Protein AF-0000000083553177 (afdb_homodimer)

Sequence (682 aa):
MTILSQIAWDDTVLPFQLDRSDVRGRIARLDGVLEQVLEQHAYPPVVEALVAEAALLTALIGQAIKLRWKLSLQIRGNGPIRLIATDYFSPSADGEPARIRGYASYDADRLDPEATPFSQIGEGYFAILIDQGEGAPYQGITPLDGGSLSACAETYFAQSEQLPTRFELAYARSVLPGQGEHWRAGGVMLQMMPEMPGVAREGSGEGGLLRHTDILAGEEDENWVRANVLLDTVEDIELIGPSVELTSLLVRLFHEEAPRVYDPQRVEFGCTCSEDRVRDSLAIYSAKDIATMTTDEGLVTADCQFCGAHYRFDPASLGFEATVNPDGTPRDKGEETRPNDMTILSQIAWDDTVLPFQLDRSDVRGRIARLDGVLEQVLEQHAYPPVVEALVAEAALLTALIGQAIKLRWKLSLQIRGNGPIRLIATDYFSPSADGEPARIRGYASYDADRLDPEATPFSQIGEGYFAILIDQGEGAPYQGITPLDGGSLSACAETYFAQSEQLPTRFELAYARSVLPGQGEHWRAGGVMLQMMPEMPGVAREGSGEGGLLRHTDILAGEEDENWVRANVLLDTVEDIELIGPSVELTSLLVRLFHEEAPRVYDPQRVEFGCTCSEDRVRDSLAIYSAKDIATMTTDEGLVTADCQFCGAHYRFDPASLGFEATVNPDGTPRDKGEETRPND

Structure (mmCIF, N/CA/C/O backbone):
data_AF-0000000083553177-model_v1
#
loop_
_entity.id
_entity.type
_entity.pdbx_description
1 polymer 'Hsp33 family molecular chaperone HslO'
#
loop_
_atom_site.group_PDB
_atom_site.id
_atom_site.type_symbol
_atom_site.label_atom_id
_atom_site.label_alt_id
_atom_site.label_comp_id
_atom_site.label_asym_id
_atom_site.label_entity_id
_atom_site.label_seq_id
_atom_site.pdbx_PDB_ins_code
_atom_site.Cartn_x
_atom_site.Cartn_y
_atom_site.Cartn_z
_atom_site.occupancy
_atom_site.B_iso_or_equiv
_atom_site.auth_seq_id
_atom_site.auth_comp_id
_atom_site.auth_asym_id
_atom_site.auth_atom_id
_atom_site.pdbx_PDB_model_num
ATOM 1 N N . MET A 1 1 ? -21.625 32.812 22.281 1 31.34 1 MET A N 1
ATOM 2 C CA . MET A 1 1 ? -20.969 31.516 22.219 1 31.34 1 MET A CA 1
ATOM 3 C C . MET A 1 1 ? -19.656 31.516 23 1 31.34 1 MET A C 1
ATOM 5 O O . MET A 1 1 ? -18.766 32.344 22.75 1 31.34 1 MET A O 1
ATOM 9 N N . THR A 1 2 ? -19.594 31.078 24.219 1 35.41 2 THR A N 1
ATOM 10 C CA . THR A 1 2 ? -18.578 31.312 25.234 1 35.41 2 THR A CA 1
ATOM 11 C C . THR A 1 2 ? -17.219 30.781 24.766 1 35.41 2 THR A C 1
ATOM 13 O O . THR A 1 2 ? -17.141 29.812 24 1 35.41 2 THR A O 1
ATOM 16 N N . ILE A 1 3 ? -16.109 31.609 24.938 1 41.12 3 ILE A N 1
ATOM 17 C CA . ILE A 1 3 ? -14.688 31.281 24.781 1 41.12 3 ILE A CA 1
ATOM 18 C C . ILE A 1 3 ? -14.469 29.797 25.109 1 41.12 3 ILE A C 1
ATOM 20 O O . ILE A 1 3 ? -13.633 29.141 24.484 1 41.12 3 ILE A O 1
ATOM 24 N N . LEU A 1 4 ? -15.086 29.297 26.062 1 40.22 4 LEU A N 1
ATOM 25 C CA . LEU A 1 4 ? -14.969 27.953 26.609 1 40.22 4 LEU A CA 1
ATOM 26 C C . LEU A 1 4 ? -15.367 26.906 25.562 1 40.22 4 LEU A C 1
ATOM 28 O O . LEU A 1 4 ? -14.758 25.844 25.469 1 40.22 4 LEU A O 1
ATOM 32 N N . SER A 1 5 ? -16.406 27.141 24.812 1 43.25 5 SER A N 1
ATOM 33 C CA . SER A 1 5 ? -16.906 26.234 23.797 1 43.25 5 SER A CA 1
ATOM 34 C C . SER A 1 5 ? -15.961 26.156 22.594 1 43.25 5 SER A C 1
ATOM 36 O O . SER A 1 5 ? -15.906 25.141 21.906 1 43.25 5 SER A O 1
ATOM 38 N N . GLN A 1 6 ? -15.383 27.312 22.156 1 47.28 6 GLN A N 1
ATOM 39 C CA . GLN A 1 6 ? -14.398 27.469 21.094 1 47.28 6 GLN A CA 1
ATOM 40 C C . GLN A 1 6 ? -13.242 26.5 21.266 1 47.28 6 GLN A C 1
ATOM 42 O O . GLN A 1 6 ? -12.805 25.875 20.297 1 47.28 6 GLN A O 1
ATOM 47 N N . ILE A 1 7 ? -12.594 26.484 22.469 1 53.53 7 ILE A N 1
ATOM 48 C CA . ILE A 1 7 ? -11.391 25.797 22.922 1 53.53 7 ILE A CA 1
ATOM 49 C C . ILE A 1 7 ? -11.609 24.281 22.891 1 53.53 7 ILE A C 1
ATOM 51 O O . ILE A 1 7 ? -10.68 23.516 22.625 1 53.53 7 ILE A O 1
ATOM 55 N N . ALA A 1 8 ? -12.969 23.969 22.703 1 64.5 8 ALA A N 1
ATOM 56 C CA . ALA A 1 8 ? -13.25 22.562 23.016 1 64.5 8 ALA A CA 1
ATOM 57 C C . ALA A 1 8 ? -12.977 21.672 21.812 1 64.5 8 ALA A C 1
ATOM 59 O O . ALA A 1 8 ? -12.641 20.484 21.969 1 64.5 8 ALA A O 1
ATOM 60 N N . TRP A 1 9 ? -12.75 22.344 20.594 1 86.5 9 TRP A N 1
ATOM 61 C CA . TRP A 1 9 ? -12.641 21.438 19.453 1 86.5 9 TRP A CA 1
ATOM 62 C C . TRP A 1 9 ? -11.297 21.609 18.75 1 86.5 9 TRP A C 1
ATOM 64 O O . TRP A 1 9 ? -11.031 20.953 17.734 1 86.5 9 TRP A O 1
ATOM 74 N N . ASP A 1 10 ? -10.5 22.531 19.359 1 91.19 10 ASP A N 1
ATOM 75 C CA . ASP A 1 10 ? -9.172 22.688 18.781 1 91.19 10 ASP A CA 1
ATOM 76 C C . ASP A 1 10 ? -8.32 21.438 19.016 1 91.19 10 ASP A C 1
ATOM 78 O O . ASP A 1 10 ? -8.43 20.797 20.078 1 91.19 10 ASP A O 1
ATOM 82 N N . ASP A 1 11 ? -7.535 21.125 18.016 1 96.75 11 ASP A N 1
ATOM 83 C CA . ASP A 1 11 ? -6.605 20.016 18.094 1 96.75 11 ASP A CA 1
ATOM 84 C C . ASP A 1 11 ? -7.336 18.719 18.422 1 96.75 11 ASP A C 1
ATOM 86 O O . ASP A 1 11 ? -6.965 18.016 19.375 1 96.75 11 ASP A O 1
ATOM 90 N N . THR A 1 12 ? -8.375 18.5 17.578 1 96.94 12 THR A N 1
ATOM 91 C CA . THR A 1 12 ? -9.25 17.359 17.797 1 96.94 12 THR A CA 1
ATOM 92 C C . THR A 1 12 ? -9.672 16.734 16.469 1 96.94 12 THR A C 1
ATOM 94 O O . THR A 1 12 ? -9.898 17.438 15.484 1 96.94 12 THR A O 1
ATOM 97 N N . VAL A 1 13 ? -9.727 15.445 16.438 1 97.94 13 VAL A N 1
ATOM 98 C CA . VAL A 1 13 ? -10.352 14.695 15.344 1 97.94 13 VAL A CA 1
ATOM 99 C C . VAL A 1 13 ? -11.656 14.078 15.828 1 97.94 13 VAL A C 1
ATOM 101 O O . VAL A 1 13 ? -11.695 13.414 16.875 1 97.94 13 VAL A O 1
ATOM 104 N N . LEU A 1 14 ? -12.734 14.305 15.109 1 97.56 14 LEU A N 1
ATOM 105 C CA . LEU A 1 14 ? -14.055 13.789 15.469 1 97.56 14 LEU A CA 1
ATOM 106 C C . LEU A 1 14 ? -14.555 12.805 14.422 1 97.56 14 LEU A C 1
ATOM 108 O O . LEU A 1 14 ? -14.93 13.203 13.312 1 97.56 14 LEU A O 1
ATOM 112 N N . PRO A 1 15 ? -14.555 11.492 14.742 1 97 15 PRO A N 1
ATOM 113 C CA . PRO A 1 15 ? -15.133 10.5 13.828 1 97 15 PRO A CA 1
ATOM 114 C C . PRO A 1 15 ? -16.656 10.578 13.758 1 97 15 PRO A C 1
ATOM 116 O O . PRO A 1 15 ? -17.312 10.852 14.766 1 97 15 PRO A O 1
ATOM 119 N N . PHE A 1 16 ? -17.203 10.352 12.57 1 96.12 16 PHE A N 1
ATOM 120 C CA . PHE A 1 16 ? -18.656 10.344 12.422 1 96.12 16 PHE A CA 1
ATOM 121 C C . PHE A 1 16 ? -19.078 9.398 11.305 1 96.12 16 PHE A C 1
ATOM 123 O O . PHE A 1 16 ? -18.234 8.852 10.594 1 96.12 16 PHE A O 1
ATOM 130 N N . GLN A 1 17 ? -20.344 9.133 11.266 1 94.75 17 GLN A N 1
ATOM 131 C CA . GLN A 1 17 ? -20.953 8.32 10.219 1 94.75 17 GLN A CA 1
ATOM 132 C C . GLN A 1 17 ? -22.25 8.961 9.719 1 94.75 17 GLN A C 1
ATOM 134 O O . GLN A 1 17 ? -22.969 9.586 10.5 1 94.75 17 GLN A O 1
ATOM 139 N N . LEU A 1 18 ? -22.406 8.859 8.438 1 94.62 18 LEU A N 1
ATOM 140 C CA . LEU A 1 18 ? -23.672 9.234 7.844 1 94.62 18 LEU A CA 1
ATOM 141 C C . LEU A 1 18 ? -24.547 8 7.617 1 94.62 18 LEU A C 1
ATOM 143 O O . LEU A 1 18 ? -24.375 7.285 6.629 1 94.62 18 LEU A O 1
ATOM 147 N N . ASP A 1 19 ? -25.5 7.816 8.438 1 87.81 19 ASP A N 1
ATOM 148 C CA . ASP A 1 19 ? -26.234 6.555 8.508 1 87.81 19 ASP A CA 1
ATOM 149 C C . ASP A 1 19 ? -27.078 6.336 7.246 1 87.81 19 ASP A C 1
ATOM 151 O O . ASP A 1 19 ? -27.234 5.203 6.789 1 87.81 19 ASP A O 1
ATOM 155 N N . ARG A 1 20 ? -27.547 7.348 6.676 1 88.75 20 ARG A N 1
ATOM 156 C CA . ARG A 1 20 ? -28.438 7.211 5.523 1 88.75 20 ARG A CA 1
ATOM 157 C C . ARG A 1 20 ? -27.641 6.949 4.25 1 88.75 20 ARG A C 1
ATOM 159 O O . ARG A 1 20 ? -28.141 6.355 3.299 1 88.75 20 ARG A O 1
ATOM 166 N N . SER A 1 21 ? -26.391 7.332 4.238 1 88.75 21 SER A N 1
ATOM 167 C CA . SER A 1 21 ? -25.625 7.277 3.004 1 88.75 21 SER A CA 1
ATOM 168 C C . SER A 1 21 ? -24.562 6.168 3.061 1 88.75 21 SER A C 1
ATOM 170 O O . SER A 1 21 ? -23.891 5.906 2.07 1 88.75 21 SER A O 1
ATOM 172 N N . ASP A 1 22 ? -24.359 5.508 4.129 1 87.06 22 ASP A N 1
ATOM 173 C CA . ASP A 1 22 ? -23.312 4.516 4.309 1 87.06 22 ASP A CA 1
ATOM 174 C C . ASP A 1 22 ? -21.938 5.125 4.031 1 87.06 22 ASP A C 1
ATOM 176 O O . ASP A 1 22 ? -21.156 4.574 3.254 1 87.06 22 ASP A O 1
ATOM 180 N N . VAL A 1 23 ? -21.781 6.285 4.609 1 93.12 23 VAL A N 1
ATOM 181 C CA . VAL A 1 23 ? -20.516 7.004 4.516 1 93.12 23 VAL A CA 1
ATOM 182 C C . VAL A 1 23 ? -19.938 7.223 5.914 1 93.12 23 VAL A C 1
ATOM 184 O O . VAL A 1 23 ? -20.672 7.559 6.848 1 93.12 23 VAL A O 1
ATOM 187 N N . ARG A 1 24 ? -18.703 6.977 6.047 1 93.94 24 ARG A N 1
ATOM 188 C CA . ARG A 1 24 ? -18 7.332 7.273 1 93.94 24 ARG A CA 1
ATOM 189 C C . ARG A 1 24 ? -17.078 8.523 7.051 1 93.94 24 ARG A C 1
ATOM 191 O O . ARG A 1 24 ? -16.75 8.852 5.914 1 93.94 24 ARG A O 1
ATOM 198 N N . GLY A 1 25 ? -16.766 9.18 8.18 1 96.81 25 GLY A N 1
ATOM 199 C CA . GLY A 1 25 ? -15.93 10.352 8.016 1 96.81 25 GLY A CA 1
ATOM 200 C C . GLY A 1 25 ? -15.219 10.758 9.289 1 96.81 25 GLY A C 1
ATOM 201 O O . GLY A 1 25 ? -15.414 10.148 10.344 1 96.81 25 GLY A O 1
ATOM 202 N N . ARG A 1 26 ? -14.336 11.727 9.102 1 98.38 26 ARG A N 1
ATOM 203 C CA . ARG A 1 26 ? -13.648 12.445 10.172 1 98.38 26 ARG A CA 1
ATOM 204 C C . ARG A 1 26 ? -13.609 13.945 9.875 1 98.38 26 ARG A C 1
ATOM 206 O O . ARG A 1 26 ? -13.453 14.359 8.727 1 98.38 26 ARG A O 1
ATOM 213 N N . ILE A 1 27 ? -13.82 14.656 10.906 1 98.19 27 ILE A N 1
ATOM 214 C CA . ILE A 1 27 ? -13.586 16.094 10.836 1 98.19 27 ILE A CA 1
ATOM 215 C C . ILE A 1 27 ? -12.562 16.5 11.891 1 98.19 27 ILE A C 1
ATOM 217 O O . ILE A 1 27 ? -12.578 15.992 13.016 1 98.19 27 ILE A O 1
ATOM 221 N N . ALA A 1 28 ? -11.633 17.422 11.492 1 98.12 28 ALA A N 1
ATOM 222 C CA . ALA A 1 28 ? -10.539 17.766 12.398 1 98.12 28 ALA A CA 1
ATOM 223 C C . ALA A 1 28 ? -10.227 19.25 12.328 1 98.12 28 ALA A C 1
ATOM 225 O O . ALA A 1 28 ? -10.484 19.906 11.312 1 98.12 28 ALA A O 1
ATOM 226 N N . ARG A 1 29 ? -9.734 19.734 13.43 1 97.12 29 ARG A N 1
ATOM 227 C CA . ARG A 1 29 ? -9.141 21.078 13.5 1 97.12 29 ARG A CA 1
ATOM 228 C C . ARG A 1 29 ? -7.789 21.031 14.203 1 97.12 29 ARG A C 1
ATOM 230 O O . ARG A 1 29 ? -7.633 20.375 15.227 1 97.12 29 ARG A O 1
ATOM 237 N N . LEU A 1 30 ? -6.863 21.625 13.578 1 96.88 30 LEU A N 1
ATOM 238 C CA . LEU A 1 30 ? -5.531 21.781 14.156 1 96.88 30 LEU A CA 1
ATOM 239 C C . LEU A 1 30 ? -5.211 23.25 14.391 1 96.88 30 LEU A C 1
ATOM 241 O O . LEU A 1 30 ? -5.309 24.078 13.477 1 96.88 30 LEU A O 1
ATOM 245 N N . ASP A 1 31 ? -4.891 23.531 15.602 1 94.19 31 ASP A N 1
ATOM 246 C CA 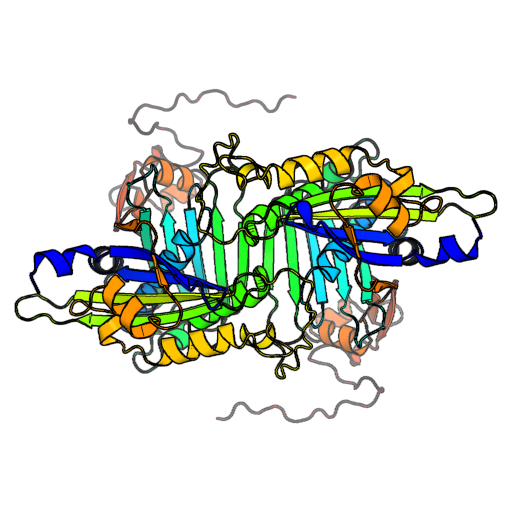. ASP A 1 31 ? -4.512 24.875 16 1 94.19 31 ASP A CA 1
ATOM 247 C C . ASP A 1 31 ? -3.16 24.891 16.719 1 94.19 31 ASP A C 1
ATOM 249 O O . ASP A 1 31 ? -2.113 24.984 16.062 1 94.19 31 ASP A O 1
ATOM 253 N N . GLY A 1 32 ? -3.17 24.641 18.047 1 93.88 32 GLY A N 1
ATOM 254 C CA . GLY A 1 32 ? -1.939 24.609 18.812 1 93.88 32 GLY A CA 1
ATOM 255 C C . GLY A 1 32 ? -0.92 23.625 18.281 1 93.88 32 GLY A C 1
ATOM 256 O O . GLY A 1 32 ? 0.272 23.922 18.219 1 93.88 32 GLY A O 1
ATOM 257 N N . VAL A 1 33 ? -1.34 22.453 17.938 1 96.75 33 VAL A N 1
ATOM 258 C CA . VAL A 1 33 ? -0.44 21.422 17.438 1 96.75 33 VAL A CA 1
ATOM 259 C C . VAL A 1 33 ? 0.197 21.875 16.125 1 96.75 33 VAL A C 1
ATOM 261 O O . VAL A 1 33 ? 1.397 21.688 15.914 1 96.75 33 VAL A O 1
ATOM 264 N N . LEU A 1 34 ? -0.558 22.453 15.281 1 96.81 34 LEU A N 1
ATOM 265 C CA . LEU A 1 34 ? -0.044 22.938 14 1 96.81 34 LEU A CA 1
ATOM 266 C C . LEU A 1 34 ? 0.987 24.047 14.211 1 96.81 34 LEU A C 1
ATOM 268 O O . LEU A 1 34 ? 2.033 24.062 13.562 1 96.81 34 LEU A O 1
ATOM 272 N N . GLU A 1 35 ? 0.696 24.906 15.102 1 94.62 35 GLU A N 1
ATOM 273 C CA . GLU A 1 35 ? 1.637 25.984 15.422 1 94.62 35 GLU A CA 1
ATOM 274 C C . GLU A 1 35 ? 2.967 25.406 15.914 1 94.62 35 GLU A C 1
ATOM 276 O O . GLU A 1 35 ? 4.031 25.859 15.484 1 94.62 35 GLU A O 1
ATOM 281 N N . GLN A 1 36 ? 2.859 24.516 16.781 1 96.19 36 GLN A N 1
ATOM 282 C CA . GLN A 1 36 ? 4.066 23.906 17.328 1 96.19 36 GLN A CA 1
ATOM 283 C C . GLN A 1 36 ? 4.871 23.203 16.25 1 96.19 36 GLN A C 1
ATOM 285 O O . GLN A 1 36 ? 6.102 23.25 16.234 1 96.19 36 GLN A O 1
ATOM 290 N N . VAL A 1 37 ? 4.195 22.547 15.312 1 97.56 37 VAL A N 1
ATOM 291 C CA . VAL A 1 37 ? 4.867 21.891 14.203 1 97.56 37 VAL A CA 1
ATOM 292 C C . VAL A 1 37 ? 5.59 22.922 13.344 1 97.56 37 VAL A C 1
ATOM 294 O O . VAL A 1 37 ? 6.766 22.766 13.016 1 97.56 37 VAL A O 1
ATOM 297 N N . LEU A 1 38 ? 4.926 23.984 13.047 1 96.56 38 LEU A N 1
ATOM 298 C CA . LEU A 1 38 ? 5.434 24.984 12.102 1 96.56 38 LEU A CA 1
ATOM 299 C C . LEU A 1 38 ? 6.512 25.844 12.75 1 96.56 38 LEU A C 1
ATOM 301 O O . LEU A 1 38 ? 7.406 26.344 12.062 1 96.56 38 LEU A O 1
ATOM 305 N N . GLU A 1 39 ? 6.492 25.969 14.039 1 94.5 39 GLU A N 1
ATOM 306 C CA . GLU A 1 39 ? 7.406 26.859 14.742 1 94.5 39 GLU A CA 1
ATOM 307 C C . GLU A 1 39 ? 8.797 26.25 14.859 1 94.5 39 GLU A C 1
ATOM 309 O O . GLU A 1 39 ? 9.766 26.938 15.203 1 94.5 39 GLU A O 1
ATOM 314 N N . GLN A 1 40 ? 8.852 24.953 14.602 1 94.94 40 GLN A N 1
ATOM 315 C CA . GLN A 1 40 ? 10.141 24.297 14.742 1 94.94 40 GLN A CA 1
ATOM 316 C C . GLN A 1 40 ? 11.141 24.812 13.719 1 94.94 40 GLN A C 1
ATOM 318 O O . GLN A 1 40 ? 12.352 24.641 13.875 1 94.94 40 GLN A O 1
ATOM 323 N N . HIS A 1 41 ? 10.633 25.375 12.641 1 95.19 41 HIS A N 1
ATOM 324 C CA . HIS A 1 41 ? 11.461 25.938 11.578 1 95.19 41 HIS A CA 1
ATOM 325 C C . HIS A 1 41 ? 10.898 27.266 11.07 1 95.19 41 HIS A C 1
ATOM 327 O O . HIS A 1 41 ? 9.719 27.547 11.258 1 95.19 41 HIS A O 1
ATOM 333 N N . ALA A 1 42 ? 11.773 28.031 10.484 1 94.69 42 ALA A N 1
ATOM 334 C CA . ALA A 1 42 ? 11.344 29.266 9.828 1 94.69 42 ALA A CA 1
ATOM 335 C C . ALA A 1 42 ? 11 29.016 8.359 1 94.69 42 ALA A C 1
ATOM 337 O O . ALA A 1 42 ? 11.695 29.5 7.465 1 94.69 42 ALA A O 1
ATOM 338 N N . TYR A 1 43 ? 9.906 28.391 8.164 1 96.25 43 TYR A N 1
ATOM 339 C CA . TYR A 1 43 ? 9.5 28.031 6.812 1 96.25 43 TYR A CA 1
ATOM 340 C C . TYR A 1 43 ? 9.008 29.25 6.043 1 96.25 43 TYR A C 1
ATOM 342 O O . TYR A 1 43 ? 8.312 30.094 6.602 1 96.25 43 TYR A O 1
ATOM 350 N N . PRO A 1 44 ? 9.375 29.297 4.758 1 95.44 44 PRO A N 1
ATOM 351 C CA . PRO A 1 44 ? 8.633 30.234 3.912 1 95.44 44 PRO A CA 1
ATOM 352 C C . PRO A 1 44 ? 7.16 29.859 3.773 1 95.44 44 PRO A C 1
ATOM 354 O O . PRO A 1 44 ? 6.793 28.703 3.955 1 95.44 44 PRO A O 1
ATOM 357 N N . PRO A 1 45 ? 6.312 30.781 3.414 1 92.5 45 PRO A N 1
ATOM 358 C CA . PRO A 1 45 ? 4.863 30.578 3.4 1 92.5 45 PRO A CA 1
ATOM 359 C C . PRO A 1 45 ? 4.453 29.391 2.527 1 92.5 45 PRO A C 1
ATOM 361 O O . PRO A 1 45 ? 3.566 28.609 2.902 1 92.5 45 PRO A O 1
ATOM 364 N N . VAL A 1 46 ? 5.129 29.219 1.417 1 94.31 46 VAL A N 1
ATOM 365 C CA . VAL A 1 46 ? 4.762 28.141 0.489 1 94.31 46 VAL A CA 1
ATOM 366 C C . VAL A 1 46 ? 5.012 26.781 1.137 1 94.31 46 VAL A C 1
ATOM 368 O O . VAL A 1 46 ? 4.234 25.844 0.943 1 94.31 46 VAL A O 1
ATOM 371 N N . VAL A 1 47 ? 6.043 26.672 1.917 1 97.31 47 VAL A N 1
ATOM 372 C CA . VAL A 1 47 ? 6.391 25.422 2.596 1 97.31 47 VAL A CA 1
ATOM 373 C C . VAL A 1 47 ? 5.453 25.203 3.779 1 97.31 47 VAL A C 1
ATOM 375 O O . VAL A 1 47 ? 4.992 24.078 4.016 1 97.31 47 VAL A O 1
ATOM 378 N N . GLU A 1 48 ? 5.137 26.281 4.457 1 95.88 48 GLU A N 1
ATOM 379 C CA . GLU A 1 48 ? 4.207 26.203 5.578 1 95.88 48 GLU A CA 1
ATOM 380 C C . GLU A 1 48 ? 2.867 25.609 5.148 1 95.88 48 GLU A C 1
ATOM 382 O O . GLU A 1 48 ? 2.293 24.781 5.852 1 95.88 48 GLU A O 1
ATOM 387 N N . ALA A 1 49 ? 2.455 26.078 4.035 1 94.56 49 ALA A N 1
ATOM 388 C CA . ALA A 1 49 ? 1.164 25.625 3.516 1 94.56 49 ALA A CA 1
ATOM 389 C C . ALA A 1 49 ? 1.158 24.109 3.287 1 94.56 49 ALA A C 1
ATOM 391 O O . ALA A 1 49 ? 0.203 23.422 3.66 1 94.56 49 ALA A O 1
ATOM 392 N N . LEU A 1 50 ? 2.197 23.609 2.74 1 97.69 50 LEU A N 1
ATOM 393 C CA . LEU A 1 50 ? 2.285 22.172 2.455 1 97.69 50 LEU A CA 1
ATOM 394 C C . LEU A 1 50 ? 2.408 21.375 3.744 1 97.69 50 LEU A C 1
ATOM 396 O O . LEU A 1 50 ? 1.818 20.297 3.867 1 97.69 50 LEU A O 1
ATOM 400 N N . VAL A 1 51 ? 3.17 21.906 4.68 1 98.31 51 VAL A N 1
ATOM 401 C CA . VAL A 1 51 ? 3.307 21.219 5.957 1 98.31 51 VAL A CA 1
ATOM 402 C C . VAL A 1 51 ? 1.96 21.188 6.676 1 98.31 51 VAL A C 1
ATOM 404 O O . VAL A 1 51 ? 1.59 20.188 7.273 1 98.31 51 VAL A O 1
ATOM 407 N N . ALA A 1 52 ? 1.24 22.25 6.598 1 97.62 52 ALA A N 1
ATOM 408 C CA . ALA A 1 52 ? -0.082 22.328 7.215 1 97.62 52 ALA A CA 1
ATOM 409 C C . ALA A 1 52 ? -1.03 21.297 6.594 1 97.62 52 ALA A C 1
ATOM 411 O O . ALA A 1 52 ? -1.732 20.578 7.312 1 97.62 52 ALA A O 1
ATOM 412 N N . GLU A 1 53 ? -1.026 21.25 5.277 1 98.06 53 GLU A N 1
ATOM 413 C CA . GLU A 1 53 ? -1.865 20.281 4.574 1 98.06 53 GLU A CA 1
ATOM 414 C C . GLU A 1 53 ? -1.502 18.844 4.957 1 98.06 53 GLU A C 1
ATOM 416 O O . GLU A 1 53 ? -2.381 18.047 5.273 1 98.06 53 GLU A O 1
ATOM 421 N N . ALA A 1 54 ? -0.224 18.594 4.996 1 98.81 54 ALA A N 1
ATOM 422 C CA . ALA A 1 54 ? 0.254 17.25 5.32 1 98.81 54 ALA A CA 1
ATOM 423 C C . ALA A 1 54 ? -0.092 16.891 6.762 1 98.81 54 ALA A C 1
ATOM 425 O O . ALA A 1 54 ? -0.481 15.75 7.039 1 98.81 54 ALA A O 1
ATOM 426 N N . ALA A 1 55 ? 0.077 17.812 7.629 1 98.75 55 ALA A N 1
ATOM 427 C CA . ALA A 1 55 ? -0.24 17.562 9.031 1 98.75 55 ALA A CA 1
ATOM 428 C C . ALA A 1 55 ? -1.723 17.25 9.211 1 98.75 55 ALA A C 1
ATOM 430 O O . ALA A 1 55 ? -2.084 16.359 9.977 1 98.75 55 ALA A O 1
ATOM 431 N N . LEU A 1 56 ? -2.537 18.016 8.562 1 98.56 56 LEU A N 1
ATOM 432 C CA . LEU A 1 56 ? -3.977 17.812 8.648 1 98.56 56 LEU A CA 1
ATOM 433 C C . LEU A 1 56 ? -4.367 16.453 8.07 1 98.56 56 LEU A C 1
ATOM 435 O O . LEU A 1 56 ? -5.152 15.719 8.672 1 98.56 56 LEU A O 1
ATOM 439 N N . LEU A 1 57 ? -3.826 16.078 6.895 1 98.81 57 LEU A N 1
ATOM 440 C CA . LEU A 1 57 ? -4.043 14.75 6.316 1 98.81 57 LEU A CA 1
ATOM 441 C C . LEU A 1 57 ? -3.609 13.656 7.285 1 98.81 57 LEU A C 1
ATOM 443 O O . LEU A 1 57 ? -4.316 12.664 7.461 1 98.81 57 LEU A O 1
ATOM 447 N N . THR A 1 58 ? -2.471 13.891 7.895 1 98.81 58 THR A N 1
ATOM 448 C CA . THR A 1 58 ? -1.916 12.914 8.828 1 98.81 58 THR A CA 1
ATOM 449 C C . THR A 1 58 ? -2.855 12.703 10.008 1 98.81 58 THR A C 1
ATOM 451 O O . THR A 1 58 ? -3.076 11.57 10.445 1 98.81 58 THR A O 1
ATOM 454 N N . ALA A 1 59 ? -3.41 13.758 10.5 1 98.69 59 ALA A N 1
ATOM 455 C CA . ALA A 1 59 ? -4.352 13.664 11.617 1 98.69 59 ALA A CA 1
ATOM 456 C C . ALA A 1 59 ? -5.598 12.883 11.211 1 98.69 59 ALA A C 1
ATOM 458 O O . ALA A 1 59 ? -6.023 11.969 11.93 1 98.69 59 ALA A O 1
ATOM 459 N N . LEU A 1 60 ? -6.176 13.234 10.062 1 98.62 60 LEU A N 1
ATOM 460 C CA . LEU A 1 60 ? -7.406 12.609 9.586 1 98.62 60 LEU A CA 1
ATOM 461 C C . LEU A 1 60 ? -7.184 11.133 9.281 1 98.62 60 LEU A C 1
ATOM 463 O O . LEU A 1 60 ? -7.949 10.281 9.742 1 98.62 60 LEU A O 1
ATOM 467 N N . ILE A 1 61 ? -6.125 10.812 8.578 1 97.75 61 ILE A N 1
ATOM 468 C CA . ILE A 1 61 ? -5.848 9.445 8.156 1 97.75 61 ILE A CA 1
ATOM 469 C C . ILE A 1 61 ? -5.379 8.625 9.359 1 97.75 61 ILE A C 1
ATOM 471 O O . ILE A 1 61 ? -5.809 7.48 9.539 1 97.75 61 ILE A O 1
ATOM 475 N N . GLY A 1 62 ? -4.492 9.219 10.156 1 97.5 62 GLY A N 1
ATOM 476 C CA . GLY A 1 62 ? -3.973 8.516 11.312 1 97.5 62 GLY A CA 1
ATOM 477 C C . GLY A 1 62 ? -5.062 8.031 12.25 1 97.5 62 GLY A C 1
ATOM 478 O O . GLY A 1 62 ? -5 6.906 12.758 1 97.5 62 GLY A O 1
ATOM 479 N N . GLN A 1 63 ? -6.043 8.844 12.461 1 96.12 63 GLN A N 1
ATOM 480 C CA . GLN A 1 63 ? -7.137 8.484 13.359 1 96.12 63 GLN A CA 1
ATOM 481 C C . GLN A 1 63 ? -8.055 7.449 12.719 1 96.12 63 GLN A C 1
ATOM 483 O O . GLN A 1 63 ? -8.734 6.695 13.422 1 96.12 63 GLN A O 1
ATOM 488 N N . ALA A 1 64 ? -8.07 7.414 11.438 1 93.75 64 ALA A N 1
ATOM 489 C CA . ALA A 1 64 ? -8.992 6.539 10.719 1 93.75 64 ALA A CA 1
ATOM 490 C C . ALA A 1 64 ? -8.438 5.121 10.625 1 93.75 64 ALA A C 1
ATOM 492 O O . ALA A 1 64 ? -9.172 4.18 10.32 1 93.75 64 ALA A O 1
ATOM 493 N N . ILE A 1 65 ? -7.172 4.953 10.82 1 91.25 65 ILE A N 1
ATOM 494 C CA . ILE A 1 65 ? -6.504 3.67 10.633 1 91.25 65 ILE A CA 1
ATOM 495 C C . ILE A 1 65 ? -6.336 2.971 11.977 1 91.25 65 ILE A C 1
ATOM 497 O O . ILE A 1 65 ? -6.039 3.615 12.984 1 91.25 65 ILE A O 1
ATOM 501 N N . LYS A 1 66 ? -6.641 1.642 11.992 1 87.88 66 LYS A N 1
ATOM 502 C CA . LYS A 1 66 ? -6.273 0.859 13.172 1 87.88 66 LYS A CA 1
ATOM 503 C C . LYS A 1 66 ? -4.758 0.826 13.359 1 87.88 66 LYS A C 1
ATOM 505 O O . LYS A 1 66 ? -4.055 0.116 12.641 1 87.88 66 LYS A O 1
ATOM 510 N N . LEU A 1 67 ? -4.27 1.511 14.32 1 90.25 67 LEU A N 1
ATOM 511 C CA . LEU A 1 67 ? -2.852 1.805 14.484 1 90.25 67 LEU A CA 1
ATOM 512 C C . LEU A 1 67 ? -2.395 1.502 15.914 1 90.25 67 LEU A C 1
ATOM 514 O O . LEU A 1 67 ? -3.002 1.973 16.875 1 90.25 67 LEU A O 1
ATOM 518 N N . ARG A 1 68 ? -1.343 0.731 16.016 1 89.81 68 ARG A N 1
ATOM 519 C CA . ARG A 1 68 ? -0.804 0.43 17.344 1 89.81 68 ARG A CA 1
ATOM 520 C C . ARG A 1 68 ? 0.279 1.43 17.734 1 89.81 68 ARG A C 1
ATOM 522 O O . ARG A 1 68 ? 0.441 1.747 18.906 1 89.81 68 ARG A O 1
ATOM 529 N N . TRP A 1 69 ? 0.975 1.905 16.703 1 93.38 69 TRP A N 1
ATOM 530 C CA . TRP A 1 69 ? 2.074 2.783 17.078 1 93.38 69 TRP A CA 1
ATOM 531 C C . TRP A 1 69 ? 2.084 4.051 16.234 1 93.38 69 TRP A C 1
ATOM 533 O O . TRP A 1 69 ? 1.639 5.109 16.688 1 93.38 69 TRP A O 1
ATOM 543 N N . LYS A 1 70 ? 2.412 3.85 14.891 1 97.12 70 LYS A N 1
ATOM 544 C CA . LYS A 1 70 ? 2.709 5.094 14.188 1 97.12 70 LYS A CA 1
ATOM 545 C C . LYS A 1 70 ? 2.293 5.012 12.719 1 97.12 70 LYS A C 1
ATOM 547 O O . LYS A 1 70 ? 2.508 3.992 12.062 1 97.12 70 LYS A O 1
ATOM 552 N N . LEU A 1 71 ? 1.685 6.066 12.195 1 97.81 71 LEU A N 1
ATOM 553 C CA . LEU A 1 71 ? 1.477 6.293 10.766 1 97.81 71 LEU A CA 1
ATOM 554 C C . LEU A 1 71 ? 2.309 7.477 10.281 1 97.81 71 LEU A C 1
ATOM 556 O O . LEU A 1 71 ? 2.338 8.531 10.922 1 97.81 71 LEU A O 1
ATOM 560 N N . SER A 1 72 ? 3 7.289 9.133 1 98.31 72 SER A N 1
ATOM 561 C CA . SER A 1 72 ? 3.809 8.359 8.555 1 98.31 72 SER A CA 1
ATOM 562 C C . SER A 1 72 ? 3.375 8.672 7.129 1 98.31 72 SER A C 1
ATOM 564 O O . SER A 1 72 ? 3.078 7.762 6.352 1 98.31 72 SER A O 1
ATOM 566 N N . LEU A 1 73 ? 3.217 9.883 6.84 1 98.56 73 LEU A N 1
ATOM 567 C CA . LEU A 1 73 ? 3.16 10.352 5.461 1 98.56 73 LEU A CA 1
ATOM 568 C C . LEU A 1 73 ? 4.527 10.852 5 1 98.56 73 LEU A C 1
ATOM 570 O O . LEU A 1 73 ? 5.176 11.633 5.695 1 98.56 73 LEU A O 1
ATOM 574 N N . GLN A 1 74 ? 4.98 10.336 3.898 1 98.56 74 GLN A N 1
ATOM 575 C CA . GLN A 1 74 ? 6.234 10.781 3.297 1 98.56 74 GLN A CA 1
ATOM 576 C C . GLN A 1 74 ? 6.02 11.234 1.854 1 98.56 74 GLN A C 1
ATOM 578 O O . GLN A 1 74 ? 5.676 10.422 0.99 1 98.56 74 GLN A O 1
ATOM 583 N N . ILE A 1 75 ? 6.238 12.445 1.658 1 98.69 75 ILE A N 1
ATOM 584 C CA . ILE A 1 75 ? 6.129 13.055 0.336 1 98.69 75 ILE A CA 1
ATOM 585 C C . ILE A 1 75 ? 7.512 13.453 -0.166 1 98.69 75 ILE A C 1
ATOM 587 O O . ILE A 1 75 ? 8.195 14.266 0.459 1 98.69 75 ILE A O 1
ATOM 591 N N . ARG A 1 76 ? 7.895 12.875 -1.268 1 98.38 76 ARG A N 1
ATOM 592 C CA . ARG A 1 76 ? 9.219 13.148 -1.811 1 98.38 76 ARG A CA 1
ATOM 593 C C . ARG A 1 76 ? 9.141 13.547 -3.281 1 98.38 76 ARG A C 1
ATOM 595 O O . ARG A 1 76 ? 8.352 12.969 -4.039 1 98.38 76 ARG A O 1
ATOM 602 N N . GLY A 1 77 ? 9.891 14.492 -3.629 1 97.75 77 GLY A N 1
ATOM 603 C CA . GLY A 1 77 ? 9.961 14.93 -5.016 1 97.75 77 GLY A CA 1
ATOM 604 C C . GLY A 1 77 ? 11.32 15.5 -5.387 1 97.75 77 GLY A C 1
ATOM 605 O O . GLY A 1 77 ? 12.211 15.609 -4.539 1 97.75 77 GLY A O 1
ATOM 606 N N . ASN A 1 78 ? 11.477 15.836 -6.688 1 97.81 78 ASN A N 1
ATOM 607 C CA . ASN A 1 78 ? 12.758 16.328 -7.172 1 97.81 78 ASN A CA 1
ATOM 608 C C . ASN A 1 78 ? 12.727 17.844 -7.387 1 97.81 78 ASN A C 1
ATOM 610 O O . ASN A 1 78 ? 13.625 18.406 -8.023 1 97.81 78 ASN A O 1
ATOM 614 N N . GLY A 1 79 ? 11.797 18.516 -6.859 1 98 79 GLY A N 1
ATOM 615 C CA . GLY A 1 79 ? 11.719 19.969 -6.902 1 98 79 GLY A CA 1
ATOM 616 C C . GLY A 1 79 ? 12.383 20.641 -5.719 1 98 79 GLY A C 1
ATOM 617 O O . GLY A 1 79 ? 13.141 20 -4.984 1 98 79 GLY A O 1
ATOM 618 N N . PRO A 1 80 ? 12.102 21.969 -5.598 1 98.38 80 PRO A N 1
ATOM 619 C CA . PRO A 1 80 ? 12.68 22.719 -4.484 1 98.38 80 PRO A CA 1
ATOM 620 C C . PRO A 1 80 ? 12.281 22.156 -3.121 1 98.38 80 PRO A C 1
ATOM 622 O O . PRO A 1 80 ? 13.039 22.266 -2.156 1 98.38 80 PRO A O 1
ATOM 625 N N . ILE A 1 81 ? 11.047 21.703 -3.025 1 98.44 81 ILE A N 1
ATOM 626 C CA . ILE A 1 81 ? 10.609 21.031 -1.801 1 98.44 81 ILE A CA 1
ATOM 627 C C . ILE A 1 81 ? 10.859 19.531 -1.917 1 98.44 81 ILE A C 1
ATOM 629 O O . ILE A 1 81 ? 10.102 18.828 -2.582 1 98.44 81 ILE A O 1
ATOM 633 N N . ARG A 1 82 ? 11.805 19.062 -1.21 1 98.38 82 ARG A N 1
ATOM 634 C CA . ARG A 1 82 ? 12.367 17.75 -1.459 1 98.38 82 ARG A CA 1
ATOM 635 C C . ARG A 1 82 ? 11.648 16.672 -0.636 1 98.38 82 ARG A C 1
ATOM 637 O O . ARG A 1 82 ? 11.547 15.523 -1.06 1 98.38 82 ARG A O 1
ATOM 644 N N . LEU A 1 83 ? 11.297 17.078 0.533 1 98.62 83 LEU A N 1
ATOM 645 C CA . LEU A 1 83 ? 10.703 16.125 1.456 1 98.62 83 LEU A CA 1
ATOM 646 C C . LEU A 1 83 ? 9.703 16.797 2.381 1 98.62 83 LEU A C 1
ATOM 648 O O . LEU A 1 83 ? 9.961 17.906 2.883 1 98.62 83 LEU A O 1
ATOM 652 N N . ILE A 1 84 ? 8.578 16.234 2.547 1 98.81 84 ILE A N 1
ATOM 653 C CA . ILE A 1 84 ? 7.656 16.516 3.643 1 98.81 84 ILE A CA 1
ATOM 654 C C . ILE A 1 84 ? 7.332 15.219 4.383 1 98.81 84 ILE A C 1
ATOM 656 O O . ILE A 1 84 ? 6.883 14.25 3.771 1 98.81 84 ILE A O 1
ATOM 660 N N . ALA A 1 85 ? 7.633 15.227 5.652 1 98.75 85 ALA A N 1
ATOM 661 C CA . ALA A 1 85 ? 7.375 14.055 6.48 1 98.75 85 ALA A CA 1
ATOM 662 C C . ALA A 1 85 ? 6.52 14.414 7.691 1 98.75 85 ALA A C 1
ATOM 664 O O . ALA A 1 85 ? 6.82 15.367 8.414 1 98.75 85 ALA A O 1
ATOM 665 N N . THR A 1 86 ? 5.426 13.703 7.887 1 98.81 86 THR A N 1
ATOM 666 C CA . THR A 1 86 ? 4.574 13.867 9.062 1 98.81 86 THR A CA 1
ATOM 667 C C . THR A 1 86 ? 4.273 12.516 9.703 1 98.81 86 THR A C 1
ATOM 669 O O . THR A 1 86 ? 4.195 11.5 9.016 1 98.81 86 THR A O 1
ATOM 672 N N . ASP A 1 87 ? 4.145 12.578 11.055 1 98.75 87 ASP A N 1
ATOM 673 C CA . ASP A 1 87 ? 3.867 11.359 11.805 1 98.75 87 ASP A CA 1
ATOM 674 C C . ASP A 1 87 ? 2.668 11.547 12.734 1 98.75 87 ASP A C 1
ATOM 676 O O . ASP A 1 87 ? 2.49 12.609 13.32 1 98.75 87 ASP A O 1
ATOM 680 N N . TYR A 1 88 ? 1.859 10.555 12.812 1 98.75 88 TYR A N 1
ATOM 681 C CA . TYR A 1 88 ? 0.804 10.375 13.805 1 98.75 88 TYR A CA 1
ATOM 682 C C . TYR A 1 88 ? 1.111 9.203 14.727 1 98.75 88 TYR A C 1
ATOM 684 O O . TYR A 1 88 ? 1.206 8.062 14.273 1 98.75 88 TYR A O 1
ATOM 692 N N . PHE A 1 89 ? 1.316 9.5 16.016 1 98.31 89 PHE A N 1
ATOM 693 C CA . PHE A 1 89 ? 1.502 8.453 17.016 1 98.31 89 PHE A CA 1
ATOM 694 C C . PHE A 1 89 ? 0.184 8.125 17.703 1 98.31 89 PHE A C 1
ATOM 696 O O . PHE A 1 89 ? -0.467 9.008 18.266 1 98.31 89 PHE A O 1
ATOM 703 N N . SER A 1 90 ? -0.15 6.844 17.656 1 97 90 SER A N 1
ATOM 704 C CA . SER A 1 90 ? -1.373 6.402 18.328 1 97 90 SER A CA 1
ATOM 705 C C . SER A 1 90 ? -1.331 6.703 19.812 1 97 90 SER A C 1
ATOM 707 O O . SER A 1 90 ? -0.261 6.695 20.422 1 97 90 SER A O 1
ATOM 709 N N . PRO A 1 91 ? -2.541 7.004 20.359 1 96.19 91 PRO A N 1
ATOM 710 C CA . PRO A 1 91 ? -2.562 7.188 21.812 1 96.19 91 PRO A CA 1
ATOM 711 C C . PRO A 1 91 ? -2.045 5.969 22.578 1 96.19 91 PRO A C 1
ATOM 713 O O . PRO A 1 91 ? -2.281 4.832 22.156 1 96.19 91 PRO A O 1
ATOM 716 N N . SER A 1 92 ? -1.413 6.238 23.688 1 92.5 92 SER A N 1
ATOM 717 C CA . SER A 1 92 ? -0.852 5.148 24.484 1 92.5 92 SER A CA 1
ATOM 718 C C . SER A 1 92 ? -1.938 4.418 25.266 1 92.5 92 SER A C 1
ATOM 720 O O . SER A 1 92 ? -1.746 3.271 25.688 1 92.5 92 SER A O 1
ATOM 722 N N . ALA A 1 93 ? -3.02 5.09 25.578 1 91.69 93 ALA A N 1
ATOM 723 C CA . ALA A 1 93 ? -4.176 4.539 26.281 1 91.69 93 ALA A CA 1
ATOM 724 C C . ALA A 1 93 ? -5.449 5.297 25.922 1 91.69 93 ALA A C 1
ATOM 726 O O . ALA A 1 93 ? -5.387 6.395 25.359 1 91.69 93 ALA A O 1
ATOM 727 N N . ASP A 1 94 ? -6.609 4.703 26.281 1 86.19 94 ASP A N 1
ATOM 728 C CA . ASP A 1 94 ? -7.887 5.363 26.016 1 86.19 94 ASP A CA 1
ATOM 729 C C . ASP A 1 94 ? -7.949 6.727 26.703 1 86.19 94 ASP A C 1
ATOM 731 O O . ASP A 1 94 ? -7.578 6.852 27.875 1 86.19 94 ASP A O 1
ATOM 735 N N . GLY A 1 95 ? -8.32 7.672 25.953 1 90 95 GLY A N 1
ATOM 736 C CA . GLY A 1 95 ? -8.484 9 26.516 1 90 95 GLY A CA 1
ATOM 737 C C . GLY A 1 95 ? -7.238 9.859 26.391 1 90 95 GLY A C 1
ATOM 738 O O . GLY A 1 95 ? -7.301 11.078 26.578 1 90 95 GLY A O 1
ATOM 739 N N . GLU A 1 96 ? -6.141 9.234 26.109 1 95.56 96 GLU A N 1
ATOM 740 C CA . GLU A 1 96 ? -4.906 9.992 25.922 1 95.56 96 GLU A CA 1
ATOM 741 C C . GLU A 1 96 ? -4.836 10.586 24.516 1 95.56 96 GLU A C 1
ATOM 743 O O . GLU A 1 96 ? -5.426 10.055 23.578 1 95.56 96 GLU A O 1
ATOM 748 N N . PRO A 1 97 ? -4.125 11.633 24.438 1 97.38 97 PRO A N 1
ATOM 749 C CA . PRO A 1 97 ? -4.027 12.227 23.094 1 97.38 97 PRO A CA 1
ATOM 750 C C . PRO A 1 97 ? -3.092 11.453 22.172 1 97.38 97 PRO A C 1
ATOM 752 O O . PRO A 1 97 ? -2.133 10.836 22.641 1 97.38 97 PRO A O 1
ATOM 755 N N . ALA A 1 98 ? -3.434 11.469 20.891 1 98.25 98 ALA A N 1
ATOM 756 C CA . ALA A 1 98 ? -2.445 11.109 19.875 1 98.25 98 ALA A CA 1
ATOM 757 C C . ALA A 1 98 ? -1.412 12.219 19.703 1 98.25 98 ALA A C 1
ATOM 759 O O . ALA A 1 98 ? -1.612 13.336 20.172 1 98.25 98 ALA A O 1
ATOM 760 N N . ARG A 1 99 ? -0.306 11.914 19.094 1 98.56 99 ARG A N 1
ATOM 761 C CA . ARG A 1 99 ? 0.734 12.914 18.891 1 98.56 99 ARG A CA 1
ATOM 762 C C . ARG A 1 99 ? 1.059 13.078 17.422 1 98.56 99 ARG A C 1
ATOM 764 O O . ARG A 1 99 ? 1.045 12.102 16.656 1 98.56 99 ARG A O 1
ATOM 771 N N . ILE A 1 100 ? 1.346 14.289 17.031 1 98.62 100 ILE A N 1
ATOM 772 C CA . ILE A 1 100 ? 1.667 14.602 15.641 1 98.62 100 ILE A CA 1
ATOM 773 C C . ILE A 1 100 ? 2.965 15.406 15.578 1 98.62 100 ILE A C 1
ATOM 775 O O . ILE A 1 100 ? 3.219 16.25 16.438 1 98.62 100 ILE A O 1
ATOM 779 N N . ARG A 1 101 ? 3.775 15.109 14.633 1 98.69 101 ARG A N 1
ATOM 780 C CA . ARG A 1 101 ? 4.949 15.906 14.289 1 98.69 101 ARG A CA 1
ATOM 781 C C . ARG A 1 101 ? 5.113 16.031 12.781 1 98.69 101 ARG A C 1
ATOM 783 O O . ARG A 1 101 ? 4.473 15.297 12.023 1 98.69 101 ARG A O 1
ATOM 790 N N . GLY A 1 102 ? 5.887 16.984 12.297 1 98.62 102 GLY A N 1
ATOM 791 C CA . GLY A 1 102 ? 6.094 17.203 10.875 1 98.62 102 GLY A CA 1
ATOM 792 C C . GLY A 1 102 ? 7.363 17.984 10.57 1 98.62 102 GLY A C 1
ATOM 793 O O . GLY A 1 102 ? 7.883 18.688 11.43 1 98.62 102 GLY A O 1
ATOM 794 N N . TYR A 1 103 ? 7.824 17.719 9.383 1 97.94 103 TYR A N 1
ATOM 795 C CA . TYR A 1 103 ? 9.07 18.312 8.922 1 97.94 103 TYR A CA 1
ATOM 796 C C . TYR A 1 103 ? 9.086 18.438 7.398 1 97.94 103 TYR A C 1
ATOM 798 O O . TYR A 1 103 ? 8.516 17.594 6.699 1 97.94 103 TYR A O 1
ATOM 806 N N . ALA A 1 104 ? 9.703 19.547 6.918 1 98.62 104 ALA A N 1
ATOM 807 C CA . ALA A 1 104 ? 9.922 19.688 5.484 1 98.62 104 ALA A CA 1
ATOM 808 C C . ALA A 1 104 ? 11.359 20.094 5.184 1 98.62 104 ALA A C 1
ATOM 810 O O . ALA A 1 104 ? 11.938 20.922 5.887 1 98.62 104 ALA A O 1
ATOM 811 N N . SER A 1 105 ? 11.93 19.469 4.223 1 98.31 105 SER A N 1
ATOM 812 C CA . SER A 1 105 ? 13.219 19.844 3.66 1 98.31 105 SER A CA 1
ATOM 813 C C . SER A 1 105 ? 13.047 20.531 2.309 1 98.31 105 SER A C 1
ATOM 815 O O . SER A 1 105 ? 12.273 20.078 1.466 1 98.31 105 SER A O 1
ATOM 817 N N . TYR A 1 106 ? 13.742 21.656 2.125 1 98.38 106 TYR A N 1
ATOM 818 C CA . TYR A 1 106 ? 13.586 22.422 0.895 1 98.38 106 TYR A CA 1
ATOM 819 C C . TYR A 1 106 ? 14.852 23.203 0.569 1 98.38 106 TYR A C 1
ATOM 821 O O . TYR A 1 106 ? 15.711 23.391 1.434 1 98.38 106 TYR A O 1
ATOM 829 N N . ASP A 1 107 ? 14.969 23.578 -0.685 1 98.06 107 ASP A N 1
ATOM 830 C CA . ASP A 1 107 ? 16.016 24.469 -1.167 1 98.06 107 ASP A CA 1
ATOM 831 C C . ASP A 1 107 ? 15.484 25.906 -1.298 1 98.06 107 ASP A C 1
ATOM 833 O O . ASP A 1 107 ? 14.812 26.234 -2.275 1 98.06 107 ASP A O 1
ATOM 837 N N . ALA A 1 108 ? 15.883 26.734 -0.401 1 96.81 108 ALA A N 1
ATOM 838 C CA . ALA A 1 108 ? 15.344 28.094 -0.317 1 96.81 108 ALA A CA 1
ATOM 839 C C . ALA A 1 108 ? 15.648 28.875 -1.588 1 96.81 108 ALA A C 1
ATOM 841 O O . ALA A 1 108 ? 14.836 29.703 -2.027 1 96.81 108 ALA A O 1
ATOM 842 N N . ASP A 1 109 ? 16.734 28.594 -2.203 1 97.12 109 ASP A N 1
ATOM 843 C CA . ASP A 1 109 ? 17.188 29.344 -3.361 1 97.12 109 ASP A CA 1
ATOM 844 C C . ASP A 1 109 ? 16.391 28.969 -4.609 1 97.12 109 ASP A C 1
ATOM 846 O O . ASP A 1 109 ? 16.375 29.719 -5.59 1 97.12 109 ASP A O 1
ATOM 850 N N . ARG A 1 110 ? 15.75 27.859 -4.504 1 97.56 110 ARG A N 1
ATOM 851 C CA . ARG A 1 110 ? 15.055 27.375 -5.688 1 97.56 110 ARG A CA 1
ATOM 852 C C . ARG A 1 110 ? 13.547 27.594 -5.57 1 97.56 110 ARG A C 1
ATOM 854 O O . ARG A 1 110 ? 12.805 27.359 -6.527 1 97.56 110 ARG A O 1
ATOM 861 N N . LEU A 1 111 ? 13.117 28.078 -4.484 1 97.69 111 LEU A N 1
ATOM 862 C CA . LEU A 1 111 ? 11.688 28.266 -4.266 1 97.69 111 LEU A CA 1
ATOM 863 C C . LEU A 1 111 ? 11.148 29.422 -5.105 1 97.69 111 LEU A C 1
ATOM 865 O O . LEU A 1 111 ? 11.812 30.453 -5.254 1 97.69 111 LEU A O 1
ATOM 869 N N . ASP A 1 112 ? 10 29.25 -5.668 1 96.69 112 ASP A N 1
ATOM 870 C CA . ASP A 1 112 ? 9.258 30.297 -6.379 1 96.69 112 ASP A CA 1
ATOM 871 C C . ASP A 1 112 ? 8.023 30.734 -5.594 1 96.69 112 ASP A C 1
ATOM 873 O O . ASP A 1 112 ? 7.027 30 -5.543 1 96.69 112 ASP A O 1
ATOM 877 N N . PRO A 1 113 ? 8.008 31.859 -5.059 1 92.25 113 PRO A N 1
ATOM 878 C CA . PRO A 1 113 ? 6.891 32.312 -4.227 1 92.25 113 PRO A CA 1
ATOM 879 C C . PRO A 1 113 ? 5.598 32.5 -5.016 1 92.25 113 PRO A C 1
ATOM 881 O O . PRO A 1 113 ? 4.516 32.562 -4.43 1 92.25 113 PRO A O 1
ATOM 884 N N . GLU A 1 114 ? 5.715 32.5 -6.336 1 93.88 114 GLU A N 1
ATOM 885 C CA . GLU A 1 114 ? 4.543 32.75 -7.172 1 93.88 114 GLU A CA 1
ATOM 886 C C . GLU A 1 114 ? 3.924 31.438 -7.656 1 93.88 114 GLU A C 1
ATOM 888 O O . GLU A 1 114 ? 2.807 31.422 -8.172 1 93.88 114 GLU A O 1
ATOM 893 N N . ALA A 1 115 ? 4.66 30.391 -7.488 1 94.81 115 ALA A N 1
ATOM 894 C CA . ALA A 1 115 ? 4.145 29.094 -7.934 1 94.81 115 ALA A CA 1
ATOM 895 C C . ALA A 1 115 ? 3.299 28.438 -6.848 1 94.81 115 ALA A C 1
ATOM 897 O O . ALA A 1 115 ? 3.416 28.781 -5.668 1 94.81 115 ALA A O 1
ATOM 898 N N . THR A 1 116 ? 2.391 27.562 -7.277 1 95.12 116 THR A N 1
ATOM 899 C CA . THR A 1 116 ? 1.589 26.828 -6.301 1 95.12 116 THR A CA 1
ATOM 900 C C . THR A 1 116 ? 2.471 25.922 -5.445 1 95.12 116 THR A C 1
ATOM 902 O O . THR A 1 116 ? 3.441 25.344 -5.941 1 95.12 116 THR A O 1
ATOM 905 N N . PRO A 1 117 ? 2.162 25.797 -4.211 1 95.81 117 PRO A N 1
ATOM 906 C CA . PRO A 1 117 ? 2.988 24.969 -3.326 1 95.81 117 PRO A CA 1
ATOM 907 C C . PRO A 1 117 ? 3.184 23.547 -3.855 1 95.81 117 PRO A C 1
ATOM 909 O O . PRO A 1 117 ? 4.316 23.062 -3.922 1 95.81 117 PRO A O 1
ATOM 912 N N . PHE A 1 118 ? 2.207 22.922 -4.34 1 97.31 118 PHE A N 1
ATOM 913 C CA . PHE A 1 118 ? 2.262 21.531 -4.777 1 97.31 118 PHE A CA 1
ATOM 914 C C . PHE A 1 118 ? 3.205 21.375 -5.965 1 97.31 118 PHE A C 1
ATOM 916 O O . PHE A 1 118 ? 3.953 20.406 -6.047 1 97.31 118 PHE A O 1
ATOM 923 N N . SER A 1 119 ? 3.168 22.297 -6.848 1 97.31 119 SER A N 1
ATOM 924 C CA . SER A 1 119 ? 3.986 22.203 -8.055 1 97.31 119 SER A CA 1
ATOM 925 C C . SER A 1 119 ? 5.473 22.234 -7.715 1 97.31 119 SER A C 1
ATOM 927 O O . SER A 1 119 ? 6.309 21.828 -8.523 1 97.31 119 SER A O 1
ATOM 929 N N . GLN A 1 120 ? 5.793 22.766 -6.516 1 97.81 120 GLN A N 1
ATOM 930 C CA . GLN A 1 120 ? 7.191 22.969 -6.152 1 97.81 120 GLN A CA 1
ATOM 931 C C . GLN A 1 120 ? 7.801 21.688 -5.574 1 97.81 120 GLN A C 1
ATOM 933 O O . GLN A 1 120 ? 8.992 21.641 -5.27 1 97.81 120 GLN A O 1
ATOM 938 N N . ILE A 1 121 ? 6.992 20.625 -5.422 1 98.12 121 ILE A N 1
ATOM 939 C CA . ILE A 1 121 ? 7.512 19.328 -5.031 1 98.12 121 ILE A CA 1
ATOM 940 C C . ILE A 1 121 ? 8.133 18.625 -6.242 1 98.12 121 ILE A C 1
ATOM 942 O O . ILE A 1 121 ? 9.109 17.891 -6.109 1 98.12 121 ILE A O 1
ATOM 946 N N . GLY A 1 122 ? 7.566 18.875 -7.414 1 97.06 122 GLY A N 1
ATOM 947 C CA . GLY A 1 122 ? 8.055 18.219 -8.617 1 97.06 122 GLY A CA 1
ATOM 948 C C . GLY A 1 122 ? 7.52 16.812 -8.789 1 97.06 122 GLY A C 1
ATOM 949 O O . GLY A 1 122 ? 6.387 16.516 -8.391 1 97.06 122 GLY A O 1
ATOM 950 N N . GLU A 1 123 ? 8.297 15.984 -9.477 1 95.88 123 GLU A N 1
ATOM 951 C CA . GLU A 1 123 ? 7.945 14.586 -9.664 1 95.88 123 GLU A CA 1
ATOM 952 C C . GLU A 1 123 ? 8.445 13.727 -8.5 1 95.88 123 GLU A C 1
ATOM 954 O O . GLU A 1 123 ? 9.531 13.961 -7.973 1 95.88 123 GLU A O 1
ATOM 959 N N . GLY A 1 124 ? 7.621 12.859 -8.117 1 96.38 124 GLY A N 1
ATOM 960 C CA . GLY A 1 124 ? 7.973 12.008 -6.992 1 96.38 124 GLY A CA 1
ATOM 961 C C . GLY A 1 124 ? 6.824 11.133 -6.523 1 96.38 124 GLY A C 1
ATOM 962 O O . GLY A 1 124 ? 6.059 10.617 -7.336 1 96.38 124 GLY A O 1
ATOM 963 N N . TYR A 1 125 ? 6.836 10.914 -5.172 1 97.06 125 TYR A N 1
ATOM 964 C CA . TYR A 1 125 ? 5.816 9.977 -4.719 1 97.06 125 TYR A CA 1
ATOM 965 C C . TYR A 1 125 ? 5.219 10.414 -3.387 1 97.06 125 TYR A C 1
ATOM 967 O O . TYR A 1 125 ? 5.816 11.219 -2.668 1 97.06 125 TYR A O 1
ATOM 975 N N . PHE A 1 126 ? 4.039 10.055 -3.188 1 98.06 126 PHE A N 1
ATOM 976 C CA . PHE A 1 126 ? 3.271 10.141 -1.951 1 98.06 126 PHE A CA 1
ATOM 977 C C . PHE A 1 126 ? 3.182 8.773 -1.273 1 98.06 126 PHE A C 1
ATOM 979 O O . PHE A 1 126 ? 2.58 7.848 -1.815 1 98.06 126 PHE A O 1
ATOM 986 N N . ALA A 1 127 ? 3.766 8.688 -0.019 1 98 127 ALA A N 1
ATOM 987 C CA . ALA A 1 127 ? 3.822 7.383 0.632 1 98 127 ALA A CA 1
ATOM 988 C C . ALA A 1 127 ? 3.156 7.426 2.004 1 98 127 ALA A C 1
ATOM 990 O O . ALA A 1 127 ? 3.291 8.406 2.736 1 98 127 ALA A O 1
ATOM 991 N N . ILE A 1 128 ? 2.445 6.391 2.299 1 97.5 128 ILE A N 1
ATOM 992 C CA . ILE A 1 128 ? 1.918 6.148 3.637 1 97.5 128 ILE A CA 1
ATOM 993 C C . ILE A 1 128 ? 2.613 4.938 4.254 1 97.5 128 ILE A C 1
ATOM 995 O O . ILE A 1 128 ? 2.648 3.861 3.652 1 97.5 128 ILE A O 1
ATOM 999 N N . LEU A 1 129 ? 3.203 5.16 5.41 1 97.38 129 LEU A N 1
ATOM 1000 C CA . LEU A 1 129 ? 3.838 4.086 6.16 1 97.38 129 LEU A CA 1
ATOM 1001 C C . LEU A 1 129 ? 3.055 3.773 7.434 1 97.38 129 LEU A C 1
ATOM 1003 O O . LEU A 1 129 ? 2.668 4.688 8.164 1 97.38 129 LEU A O 1
ATOM 1007 N N . ILE A 1 130 ? 2.74 2.562 7.629 1 95.62 130 ILE A N 1
ATOM 1008 C CA . ILE A 1 130 ? 2.08 2.113 8.852 1 95.62 130 ILE A CA 1
ATOM 1009 C C . ILE A 1 130 ? 3.02 1.207 9.641 1 95.62 130 ILE A C 1
ATOM 1011 O O . ILE A 1 130 ? 3.387 0.125 9.18 1 95.62 130 ILE A O 1
ATOM 1015 N N . ASP A 1 131 ? 3.418 1.694 10.82 1 94.75 131 ASP A N 1
ATOM 1016 C CA . ASP A 1 131 ? 4.316 0.988 11.734 1 94.75 131 ASP A CA 1
ATOM 1017 C C . ASP A 1 131 ? 3.586 0.564 13.008 1 94.75 131 ASP A C 1
ATOM 1019 O O . ASP A 1 131 ? 3.193 1.409 13.812 1 94.75 131 ASP A O 1
ATOM 1023 N N . GLN A 1 132 ? 3.465 -0.714 13.172 1 90.44 132 GLN A N 1
ATOM 1024 C CA . GLN A 1 132 ? 2.717 -1.216 14.32 1 90.44 132 GLN A CA 1
ATOM 1025 C C . GLN A 1 132 ? 3.621 -1.379 15.539 1 90.44 132 GLN A C 1
ATOM 1027 O O . GLN A 1 132 ? 3.152 -1.717 16.625 1 90.44 132 GLN A O 1
ATOM 1032 N N . GLY A 1 133 ? 4.828 -1.039 15.391 1 88.19 133 GLY A N 1
ATOM 1033 C CA . GLY A 1 133 ? 5.762 -1.132 16.5 1 88.19 133 GLY A CA 1
ATOM 1034 C C . GLY A 1 133 ? 6.586 -2.406 16.484 1 88.19 133 GLY A C 1
ATOM 1035 O O . GLY A 1 133 ? 7.676 -2.455 17.062 1 88.19 133 GLY A O 1
ATOM 1036 N N . GLU A 1 134 ? 5.988 -3.447 15.945 1 82.88 134 GLU A N 1
ATOM 1037 C CA . GLU A 1 134 ? 6.691 -4.719 15.805 1 82.88 134 GLU A CA 1
ATOM 1038 C C . GLU A 1 134 ? 6.84 -5.109 14.336 1 82.88 134 GLU A C 1
ATOM 1040 O O . GLU A 1 134 ? 5.91 -4.938 13.547 1 82.88 134 GLU A O 1
ATOM 1045 N N . GLY A 1 135 ? 8.109 -5.531 14.023 1 79.31 135 GLY A N 1
ATOM 1046 C CA . GLY A 1 135 ? 8.352 -5.953 12.648 1 79.31 135 GLY A CA 1
ATOM 1047 C C . GLY A 1 135 ? 8.57 -4.793 11.695 1 79.31 135 GLY A C 1
ATOM 1048 O O . GLY A 1 135 ? 8.688 -3.643 12.133 1 79.31 135 GLY A O 1
ATOM 1049 N N . ALA A 1 136 ? 8.703 -5.109 10.445 1 85.38 136 ALA A N 1
ATOM 1050 C CA . ALA A 1 136 ? 8.883 -4.078 9.43 1 85.38 136 ALA A CA 1
ATOM 1051 C C . ALA A 1 136 ? 7.551 -3.438 9.055 1 85.38 136 ALA A C 1
ATOM 1053 O O . ALA A 1 136 ? 6.516 -4.109 9.031 1 85.38 136 ALA A O 1
ATOM 1054 N N . PRO A 1 137 ? 7.562 -2.191 8.773 1 92.38 137 PRO A N 1
ATOM 1055 C CA . PRO A 1 137 ? 6.328 -1.461 8.477 1 92.38 137 PRO A CA 1
ATOM 1056 C C . PRO A 1 137 ? 5.777 -1.779 7.086 1 92.38 137 PRO A C 1
ATOM 1058 O O . PRO A 1 137 ? 6.52 -2.246 6.215 1 92.38 137 PRO A O 1
ATOM 1061 N N . TYR A 1 138 ? 4.492 -1.595 6.988 1 94.44 138 TYR A N 1
ATOM 1062 C CA . TYR A 1 138 ? 3.84 -1.546 5.684 1 94.44 138 TYR A CA 1
ATOM 1063 C C . TYR A 1 138 ? 4.074 -0.199 5.008 1 94.44 138 TYR A C 1
ATOM 1065 O O . TYR A 1 138 ? 4.062 0.843 5.668 1 94.44 138 TYR A O 1
ATOM 1073 N N . GLN A 1 139 ? 4.254 -0.257 3.676 1 96.06 139 GLN A N 1
ATOM 1074 C CA . GLN A 1 139 ? 4.402 0.98 2.916 1 96.06 139 GLN A CA 1
ATOM 1075 C C . GLN A 1 139 ? 3.547 0.953 1.651 1 96.06 139 GLN A C 1
ATOM 1077 O O . GLN A 1 139 ? 3.605 -0.004 0.877 1 96.06 139 GLN A O 1
ATOM 1082 N N . GLY A 1 140 ? 2.678 1.927 1.482 1 96.81 140 GLY A N 1
ATOM 1083 C CA . GLY A 1 140 ? 1.94 2.166 0.253 1 96.81 140 GLY A CA 1
ATOM 1084 C C . GLY A 1 140 ? 2.367 3.436 -0.462 1 96.81 140 GLY A C 1
ATOM 1085 O O . GLY A 1 140 ? 2.508 4.488 0.162 1 96.81 140 GLY A O 1
ATOM 1086 N N . ILE A 1 141 ? 2.549 3.336 -1.782 1 96.19 141 ILE A N 1
ATOM 1087 C CA . ILE A 1 141 ? 3.139 4.449 -2.52 1 96.19 141 ILE A CA 1
ATOM 1088 C C . ILE A 1 141 ? 2.293 4.758 -3.752 1 96.19 141 ILE A C 1
ATOM 1090 O O . ILE A 1 141 ? 1.882 3.846 -4.473 1 96.19 141 ILE A O 1
ATOM 1094 N N . THR A 1 142 ? 2.006 6.008 -3.988 1 95 142 THR A N 1
ATOM 1095 C CA . THR A 1 142 ? 1.393 6.504 -5.215 1 95 142 THR A CA 1
ATOM 1096 C C . THR A 1 142 ? 2.191 7.676 -5.781 1 95 142 THR A C 1
ATOM 1098 O O . THR A 1 142 ? 2.93 8.344 -5.055 1 95 142 THR A O 1
ATOM 1101 N N . PRO A 1 143 ? 2.088 7.902 -7.051 1 92.12 143 PRO A N 1
ATOM 1102 C CA . PRO A 1 143 ? 2.756 9.086 -7.605 1 92.12 143 PRO A CA 1
ATOM 1103 C C . PRO A 1 143 ? 2.143 10.391 -7.117 1 92.12 143 PRO A C 1
ATOM 1105 O O . PRO A 1 143 ? 1.01 10.406 -6.625 1 92.12 143 PRO A O 1
ATOM 1108 N N . LEU A 1 144 ? 2.975 11.406 -7.242 1 95.44 144 LEU A N 1
ATOM 1109 C CA . LEU A 1 144 ? 2.447 12.75 -7.027 1 95.44 144 LEU A CA 1
ATOM 1110 C C . LEU A 1 144 ? 1.63 13.211 -8.227 1 95.44 144 LEU A C 1
ATOM 1112 O O . LEU A 1 144 ? 2.191 13.539 -9.281 1 95.44 144 LEU A O 1
ATOM 1116 N N . ASP A 1 145 ? 0.299 13.195 -8.023 1 89.19 145 ASP A N 1
ATOM 1117 C CA . ASP A 1 145 ? -0.606 13.586 -9.102 1 89.19 145 ASP A CA 1
ATOM 1118 C C . ASP A 1 145 ? -1.873 14.234 -8.547 1 89.19 145 ASP A C 1
ATOM 1120 O O . ASP A 1 145 ? -2.1 14.227 -7.336 1 89.19 145 ASP A O 1
ATOM 1124 N N . GLY A 1 146 ? -2.566 14.984 -9.367 1 89.94 146 GLY A N 1
ATOM 1125 C CA . GLY A 1 146 ? -3.859 15.523 -8.984 1 89.94 146 GLY A CA 1
ATOM 1126 C C . GLY A 1 146 ? -3.791 16.953 -8.5 1 89.94 146 GLY A C 1
ATOM 1127 O O . GLY A 1 146 ? -4.82 17.578 -8.242 1 89.94 146 GLY A O 1
ATOM 1128 N N . GLY A 1 147 ? -2.631 17.469 -8.273 1 94.25 147 GLY A N 1
ATOM 1129 C CA . GLY A 1 147 ? -2.49 18.906 -8.039 1 94.25 147 GLY A CA 1
ATOM 1130 C C . GLY A 1 147 ? -2.496 19.281 -6.57 1 94.25 147 GLY A C 1
ATOM 1131 O O . GLY A 1 147 ? -2.4 20.453 -6.227 1 94.25 147 GLY A O 1
ATOM 1132 N N . SER A 1 148 ? -2.68 18.312 -5.664 1 97.06 148 SER A N 1
ATOM 1133 C CA . SER A 1 148 ? -2.643 18.562 -4.227 1 97.06 148 SER A CA 1
ATOM 1134 C C . SER A 1 148 ? -2.305 17.281 -3.451 1 97.06 148 SER A C 1
ATOM 1136 O O . SER A 1 148 ? -2.404 16.188 -3.99 1 97.06 148 SER A O 1
ATOM 1138 N N . LEU A 1 149 ? -1.864 17.516 -2.236 1 98.19 149 LEU A N 1
ATOM 1139 C CA . LEU A 1 149 ? -1.611 16.359 -1.393 1 98.19 149 LEU A CA 1
ATOM 1140 C C . LEU A 1 149 ? -2.908 15.609 -1.083 1 98.19 149 LEU A C 1
ATOM 1142 O O . LEU A 1 149 ? -2.918 14.383 -0.98 1 98.19 149 LEU A O 1
ATOM 1146 N N . SER A 1 150 ? -3.986 16.328 -0.96 1 97.88 150 SER A N 1
ATOM 1147 C CA . SER A 1 150 ? -5.297 15.719 -0.758 1 97.88 150 SER A CA 1
ATOM 1148 C C . SER A 1 150 ? -5.66 14.797 -1.916 1 97.88 150 SER A C 1
ATOM 1150 O O . SER A 1 150 ? -6.156 13.695 -1.702 1 97.88 150 SER A O 1
ATOM 1152 N N . ALA A 1 151 ? -5.406 15.305 -3.102 1 96.44 151 ALA A N 1
ATOM 1153 C CA . ALA A 1 151 ? -5.688 14.484 -4.277 1 96.44 151 ALA A CA 1
ATOM 1154 C C . ALA A 1 151 ? -4.832 13.219 -4.285 1 96.44 151 ALA A C 1
ATOM 1156 O O . ALA A 1 151 ? -5.301 12.148 -4.676 1 96.44 151 ALA A O 1
ATOM 1157 N N . CYS A 1 152 ? -3.598 13.344 -3.895 1 96.88 152 CYS A N 1
ATOM 1158 C CA . CYS A 1 152 ? -2.719 12.18 -3.803 1 96.88 152 CYS A CA 1
ATOM 1159 C C . CYS A 1 152 ? -3.244 11.18 -2.783 1 96.88 152 CYS A C 1
ATOM 1161 O O . CYS A 1 152 ? -3.248 9.969 -3.039 1 96.88 152 CYS A O 1
ATOM 1163 N N . ALA A 1 153 ? -3.67 11.688 -1.663 1 97.19 153 ALA A N 1
ATOM 1164 C CA . ALA A 1 153 ? -4.25 10.828 -0.636 1 97.19 153 ALA A CA 1
ATOM 1165 C C . ALA A 1 153 ? -5.496 10.117 -1.153 1 97.19 153 ALA A C 1
ATOM 1167 O O . ALA A 1 153 ? -5.699 8.93 -0.892 1 97.19 153 ALA A O 1
ATOM 1168 N N . GLU A 1 154 ? -6.328 10.867 -1.854 1 96.19 154 GLU A N 1
ATOM 1169 C CA . GLU A 1 154 ? -7.531 10.281 -2.441 1 96.19 154 GLU A CA 1
ATOM 1170 C C . GLU A 1 154 ? -7.18 9.148 -3.408 1 96.19 154 GLU A C 1
ATOM 1172 O O . GLU A 1 154 ? -7.809 8.094 -3.391 1 96.19 154 GLU A O 1
ATOM 1177 N N . THR A 1 155 ? -6.172 9.359 -4.18 1 92.56 155 THR A N 1
ATOM 1178 C CA . THR A 1 155 ? -5.707 8.344 -5.113 1 92.56 155 THR A CA 1
ATOM 1179 C C . THR A 1 155 ? -5.207 7.109 -4.367 1 92.56 155 THR A C 1
ATOM 1181 O O . THR A 1 155 ? -5.484 5.98 -4.77 1 92.56 155 THR A O 1
ATOM 1184 N N . TYR A 1 156 ? -4.512 7.363 -3.328 1 94 156 TYR A N 1
ATOM 1185 C CA . TYR A 1 156 ? -4.035 6.262 -2.5 1 94 156 TYR A CA 1
ATOM 1186 C C . TYR A 1 156 ? -5.191 5.379 -2.047 1 94 156 TYR A C 1
ATOM 1188 O O . TYR A 1 156 ? -5.168 4.164 -2.24 1 94 156 TYR A O 1
ATOM 1196 N N . PHE A 1 157 ? -6.199 5.926 -1.526 1 92.75 157 PHE A N 1
ATOM 1197 C CA . PHE A 1 157 ? -7.312 5.16 -0.977 1 92.75 157 PHE A CA 1
ATOM 1198 C C . PHE A 1 157 ? -8.117 4.504 -2.09 1 92.75 157 PHE A C 1
ATOM 1200 O O . PHE A 1 157 ? -8.641 3.398 -1.918 1 92.75 157 PHE A O 1
ATOM 1207 N N . ALA A 1 158 ? -8.234 5.188 -3.18 1 89.62 158 ALA A N 1
ATOM 1208 C CA . ALA A 1 158 ? -8.945 4.609 -4.32 1 89.62 158 ALA A CA 1
ATOM 1209 C C . ALA A 1 158 ? -8.25 3.346 -4.816 1 89.62 158 ALA A C 1
ATOM 1211 O O . ALA A 1 158 ? -8.906 2.379 -5.203 1 89.62 158 ALA A O 1
ATOM 1212 N N . GLN A 1 159 ? -6.957 3.369 -4.746 1 86.62 159 GLN A N 1
ATOM 1213 C CA . GLN A 1 159 ? -6.215 2.264 -5.34 1 86.62 159 GLN A CA 1
ATOM 1214 C C . GLN A 1 159 ? -5.918 1.184 -4.301 1 86.62 159 GLN A C 1
ATOM 1216 O O . GLN A 1 159 ? -5.996 -0.009 -4.602 1 86.62 159 GLN A O 1
ATOM 1221 N N . SER A 1 160 ? -5.527 1.548 -3.207 1 86.81 160 SER A N 1
ATOM 1222 C CA . SER A 1 160 ? -5.086 0.624 -2.17 1 86.81 160 SER A CA 1
ATOM 1223 C C . SER A 1 160 ? -6.27 -0.04 -1.477 1 86.81 160 SER A C 1
ATOM 1225 O O . SER A 1 160 ? -6.277 -1.255 -1.272 1 86.81 160 SER A O 1
ATOM 1227 N N . GLU A 1 161 ? -7.301 0.692 -1.046 1 80 161 GLU A N 1
ATOM 1228 C CA . GLU A 1 161 ? -8.453 0.191 -0.301 1 80 161 GLU A CA 1
ATOM 1229 C C . GLU A 1 161 ? -9.664 0.001 -1.212 1 80 161 GLU A C 1
ATOM 1231 O O . GLU A 1 161 ? -10.648 -0.622 -0.819 1 80 161 GLU A O 1
ATOM 1236 N N . GLN A 1 162 ? -9.5 0.455 -2.381 1 81.81 162 GLN A N 1
ATOM 1237 C CA . GLN A 1 162 ? -10.578 0.379 -3.363 1 81.81 162 GLN A CA 1
ATOM 1238 C C . GLN A 1 162 ? -11.852 1.041 -2.838 1 81.81 162 GLN A C 1
ATOM 1240 O O . GLN A 1 162 ? -12.953 0.53 -3.045 1 81.81 162 GLN A O 1
ATOM 1245 N N . LEU A 1 163 ? -11.719 2.07 -2.064 1 84.56 163 LEU A N 1
ATOM 1246 C CA . LEU A 1 163 ? -12.852 2.816 -1.516 1 84.56 163 LEU A CA 1
ATOM 1247 C C . LEU A 1 163 ? -12.805 4.273 -1.961 1 84.56 163 LEU A C 1
ATOM 1249 O O . LEU A 1 163 ? -11.766 4.93 -1.851 1 84.56 163 LEU A O 1
ATOM 1253 N N . PRO A 1 164 ? -13.93 4.777 -2.455 1 90.5 164 PRO A N 1
ATOM 1254 C CA . PRO A 1 164 ? -13.977 6.223 -2.684 1 90.5 164 PRO A CA 1
ATOM 1255 C C . PRO A 1 164 ? -13.742 7.031 -1.408 1 90.5 164 PRO A C 1
ATOM 1257 O O . PRO A 1 164 ? -14.383 6.773 -0.384 1 90.5 164 PRO A O 1
ATOM 1260 N N . THR A 1 165 ? -12.789 7.863 -1.463 1 94.75 165 THR A N 1
ATOM 1261 C CA . THR A 1 165 ? -12.43 8.727 -0.346 1 94.75 165 THR A CA 1
ATOM 1262 C C . THR A 1 165 ? -12.219 10.164 -0.82 1 94.75 165 THR A C 1
ATOM 1264 O O . THR A 1 165 ? -11.641 10.391 -1.888 1 94.75 165 THR A O 1
ATOM 1267 N N . ARG A 1 166 ? -12.711 11.125 -0.052 1 97.25 166 ARG A N 1
ATOM 1268 C CA . ARG A 1 166 ? -12.562 12.539 -0.384 1 97.25 166 ARG A CA 1
ATOM 1269 C C . ARG A 1 166 ? -12.055 13.328 0.814 1 97.25 166 ARG A C 1
ATOM 1271 O O . ARG A 1 166 ? -12.453 13.07 1.952 1 97.25 166 ARG A O 1
ATOM 1278 N N . PHE A 1 167 ? -11.195 14.273 0.49 1 98.25 167 PHE A N 1
ATOM 1279 C CA . PHE A 1 167 ? -10.719 15.219 1.498 1 98.25 167 PHE A CA 1
ATOM 1280 C C . PHE A 1 167 ? -11.086 16.641 1.121 1 98.25 167 PHE A C 1
ATOM 1282 O O . PHE A 1 167 ? -10.953 17.047 -0.038 1 98.25 167 PHE A O 1
ATOM 1289 N N . GLU A 1 168 ? -11.641 17.359 2.057 1 98.56 168 GLU A N 1
ATOM 1290 C CA . GLU A 1 168 ? -11.828 18.797 1.976 1 98.56 168 GLU A CA 1
ATOM 1291 C C . GLU A 1 168 ? -11.078 19.516 3.096 1 98.56 168 GLU A C 1
ATOM 1293 O O . GLU A 1 168 ? -11.445 19.406 4.266 1 98.56 168 GLU A O 1
ATOM 1298 N N . LEU A 1 169 ? -10.023 20.25 2.674 1 98.12 169 LEU A N 1
ATOM 1299 C CA . LEU A 1 169 ? -9.141 20.844 3.67 1 98.12 169 LEU A CA 1
ATOM 1300 C C . LEU A 1 169 ? -9.055 22.359 3.486 1 98.12 169 LEU A C 1
ATOM 1302 O O . LEU A 1 169 ? -9.164 22.859 2.363 1 98.12 169 LEU A O 1
ATOM 1306 N N . ALA A 1 170 ? -8.852 23.031 4.617 1 96.69 170 ALA A N 1
ATOM 1307 C CA . ALA A 1 170 ? -8.57 24.469 4.637 1 96.69 170 ALA A CA 1
ATOM 1308 C C . ALA A 1 170 ? -7.535 24.812 5.711 1 96.69 170 ALA A C 1
ATOM 1310 O O . ALA A 1 170 ? -7.559 24.234 6.805 1 96.69 170 ALA A O 1
ATOM 1311 N N . TYR A 1 171 ? -6.684 25.656 5.379 1 93.81 171 TYR A N 1
ATOM 1312 C CA . TYR A 1 171 ? -5.672 26.141 6.312 1 93.81 171 TYR A CA 1
ATOM 1313 C C . TYR A 1 171 ? -5.238 27.547 5.969 1 93.81 171 TYR A C 1
ATOM 1315 O O . TYR A 1 171 ? -5.16 27.922 4.793 1 93.81 171 TYR A O 1
ATOM 1323 N N . ALA A 1 172 ? -5.109 28.328 6.992 1 89.94 172 ALA A N 1
ATOM 1324 C CA . ALA A 1 172 ? -4.742 29.719 6.789 1 89.94 172 ALA A CA 1
ATOM 1325 C C . ALA A 1 172 ? -4.121 30.312 8.047 1 89.94 172 ALA A C 1
ATOM 1327 O O . ALA A 1 172 ? -4.285 29.781 9.141 1 89.94 172 ALA A O 1
ATOM 1328 N N . ARG A 1 173 ? -3.342 31.344 7.703 1 86 173 ARG A N 1
ATOM 1329 C CA . ARG A 1 173 ? -2.861 32.156 8.812 1 86 173 ARG A CA 1
ATOM 1330 C C . ARG A 1 173 ? -3.953 33.094 9.312 1 86 173 ARG A C 1
ATOM 1332 O O . ARG A 1 173 ? -4.574 33.812 8.523 1 86 173 ARG A O 1
ATOM 1339 N N . SER A 1 174 ? -4.441 32.875 10.477 1 72.56 174 SER A N 1
ATOM 1340 C CA . SER A 1 174 ? -5.52 33.688 11.031 1 72.56 174 SER A CA 1
ATOM 1341 C C . SER A 1 174 ? -4.977 34.75 11.984 1 72.56 174 SER A C 1
ATOM 1343 O O . SER A 1 174 ? -3.982 34.531 12.68 1 72.56 174 SER A O 1
ATOM 1345 N N . VAL A 1 175 ? -5.34 36.031 11.703 1 64.12 175 VAL A N 1
ATOM 1346 C CA . VAL A 1 175 ? -5.008 37.125 12.633 1 64.12 175 VAL A CA 1
ATOM 1347 C C . VAL A 1 175 ? -6.18 37.375 13.578 1 64.12 175 VAL A C 1
ATOM 1349 O O . VAL A 1 175 ? -7.281 37.719 13.133 1 64.12 175 VAL A O 1
ATOM 1352 N N . LEU A 1 176 ? -6.215 36.781 14.672 1 57.88 176 LEU A N 1
ATOM 1353 C CA . LEU A 1 176 ? -7.223 37.188 15.648 1 57.88 176 LEU A CA 1
ATOM 1354 C C . LEU A 1 176 ? -6.816 38.469 16.359 1 57.88 176 LEU A C 1
ATOM 1356 O O . LEU A 1 176 ? -5.633 38.688 16.609 1 57.88 176 LEU A O 1
ATOM 1360 N N . PRO A 1 177 ? -7.836 39.469 16.469 1 58.12 177 PRO A N 1
ATOM 1361 C CA . PRO A 1 177 ? -7.516 40.719 17.188 1 58.12 177 PRO A CA 1
ATOM 1362 C C . PRO A 1 177 ? -6.848 40.469 18.531 1 58.12 177 PRO A C 1
ATOM 1364 O O . PRO A 1 177 ? -7.375 39.719 19.359 1 58.12 177 PRO A O 1
ATOM 1367 N N . GLY A 1 178 ? -5.711 41.094 18.781 1 57.47 178 GLY A N 1
ATOM 1368 C CA . GLY A 1 178 ? -4.969 41.031 20.031 1 57.47 178 GLY A CA 1
ATOM 1369 C C . GLY A 1 178 ? -4.082 39.812 20.125 1 57.47 178 GLY A C 1
ATOM 1370 O O . GLY A 1 178 ? -3.312 39.656 21.078 1 57.47 178 GLY A O 1
ATOM 1371 N N . GLN A 1 179 ? -4.496 38.875 19.219 1 60 179 GLN A N 1
ATOM 1372 C CA . GLN A 1 179 ? -3.633 37.688 19.219 1 60 179 GLN A CA 1
ATOM 1373 C C . GLN A 1 179 ? -2.75 37.656 17.984 1 60 179 GLN A C 1
ATOM 1375 O O . GLN A 1 179 ? -3.061 38.312 16.969 1 60 179 GLN A O 1
ATOM 1380 N N . GLY A 1 180 ? -1.459 37.531 18.078 1 65.06 180 GLY A N 1
ATOM 1381 C CA . GLY A 1 180 ? -0.514 37.406 16.984 1 65.06 180 GLY A CA 1
ATOM 1382 C C . GLY A 1 180 ? -0.981 36.469 15.891 1 65.06 180 GLY A C 1
ATOM 1383 O O . GLY A 1 180 ? -2.072 35.906 15.969 1 65.06 180 GLY A O 1
ATOM 1384 N N . GLU A 1 181 ? -0.47 36.5 14.727 1 75.94 181 GLU A N 1
ATOM 1385 C CA . GLU A 1 181 ? -0.744 35.625 13.586 1 75.94 181 GLU A CA 1
ATOM 1386 C C . GLU A 1 181 ? -0.496 34.156 13.93 1 75.94 181 GLU A C 1
ATOM 1388 O O . GLU A 1 181 ? 0.536 33.812 14.508 1 75.94 181 GLU A O 1
ATOM 1393 N N . HIS A 1 182 ? -1.699 33.406 13.859 1 82.56 182 HIS A N 1
ATOM 1394 C CA . HIS A 1 182 ? -1.522 31.984 14.141 1 82.56 182 HIS A CA 1
ATOM 1395 C C . HIS A 1 182 ? -2.152 31.125 13.047 1 82.56 182 HIS A C 1
ATOM 1397 O O . HIS A 1 182 ? -3.156 31.516 12.445 1 82.56 182 HIS A O 1
ATOM 1403 N N . TRP A 1 183 ? -1.489 29.984 12.781 1 88.69 183 TRP A N 1
ATOM 1404 C CA . TRP A 1 183 ? -2.002 29.062 11.781 1 88.69 183 TRP A CA 1
ATOM 1405 C C . TRP A 1 183 ? -3.158 28.25 12.336 1 88.69 183 TRP A C 1
ATOM 1407 O O . TRP A 1 183 ? -3.121 27.812 13.484 1 88.69 183 TRP A O 1
ATOM 1417 N N . ARG A 1 184 ? -4.164 28.109 11.555 1 92.5 184 ARG A N 1
ATOM 1418 C CA . ARG A 1 184 ? -5.277 27.203 11.828 1 92.5 184 ARG A CA 1
ATOM 1419 C C . ARG A 1 184 ? -5.598 26.344 10.609 1 92.5 184 ARG A C 1
ATOM 1421 O O . ARG A 1 184 ? -5.465 26.797 9.469 1 92.5 184 ARG A O 1
ATOM 1428 N N . ALA A 1 185 ? -5.906 25.141 10.867 1 96.19 185 ALA A N 1
ATOM 1429 C CA . ALA A 1 185 ? -6.281 24.219 9.789 1 96.19 185 ALA A CA 1
ATOM 1430 C C . ALA A 1 185 ? -7.5 23.391 10.18 1 96.19 185 ALA A C 1
ATOM 1432 O O . ALA A 1 185 ? -7.68 23.062 11.359 1 96.19 185 ALA A O 1
ATOM 1433 N N . GLY A 1 186 ? -8.375 23.094 9.266 1 97.31 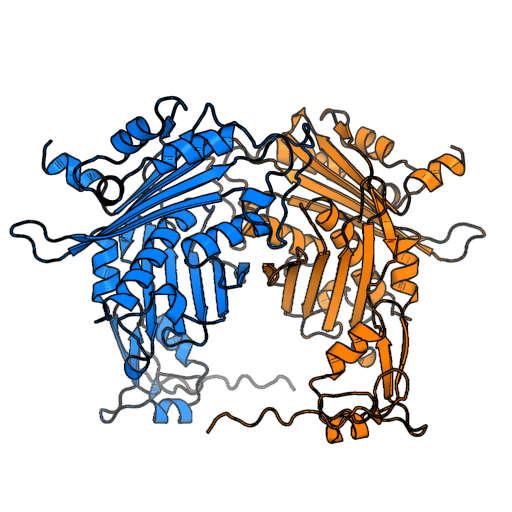186 GLY A N 1
ATOM 1434 C CA . GLY A 1 186 ? -9.523 22.234 9.422 1 97.31 186 GLY A CA 1
ATOM 1435 C C . GLY A 1 186 ? -9.828 21.422 8.18 1 97.31 186 GLY A C 1
ATOM 1436 O O . GLY A 1 186 ? -9.516 21.844 7.062 1 97.31 186 GLY A O 1
ATOM 1437 N N . GLY A 1 187 ? -10.422 20.266 8.375 1 98.25 187 GLY A N 1
ATOM 1438 C CA . GLY A 1 187 ? -10.695 19.422 7.223 1 98.25 187 GLY A CA 1
ATOM 1439 C C . GLY A 1 187 ? -11.688 18.312 7.516 1 98.25 187 GLY A C 1
ATOM 1440 O O . GLY A 1 187 ? -11.969 18.016 8.68 1 98.25 187 GLY A O 1
ATOM 1441 N N . VAL A 1 188 ? -12.219 17.766 6.414 1 98.62 188 VAL A N 1
ATOM 1442 C CA . VAL A 1 188 ? -13.156 16.656 6.457 1 98.62 188 VAL A CA 1
ATOM 1443 C C . VAL A 1 188 ? -12.672 15.539 5.531 1 98.62 188 VAL A C 1
ATOM 1445 O O . VAL A 1 188 ? -12.203 15.805 4.422 1 98.62 188 VAL A O 1
ATOM 1448 N N . MET A 1 189 ? -12.695 14.344 6.039 1 98.5 189 MET A N 1
ATOM 1449 C CA . MET A 1 189 ? -12.508 13.125 5.254 1 98.5 189 MET A CA 1
ATOM 1450 C C . MET A 1 189 ? -13.805 12.336 5.145 1 98.5 189 MET A C 1
ATOM 1452 O O . MET A 1 189 ? -14.477 12.094 6.148 1 98.5 189 MET A O 1
ATOM 1456 N N . LEU A 1 190 ? -14.25 12.016 3.93 1 97.69 190 LEU A N 1
ATOM 1457 C CA . LEU A 1 190 ? -15.367 11.109 3.684 1 97.69 190 LEU A CA 1
ATOM 1458 C C . LEU A 1 190 ? -14.891 9.836 3.002 1 97.69 190 LEU A C 1
ATOM 1460 O O . LEU A 1 190 ? -14.023 9.883 2.121 1 97.69 190 LEU A O 1
ATOM 1464 N N . GLN A 1 191 ? -15.445 8.758 3.393 1 94.06 191 GLN A N 1
ATOM 1465 C CA . GLN A 1 191 ? -15.141 7.477 2.771 1 94.06 191 GLN A CA 1
ATOM 1466 C C . GLN A 1 191 ? -16.391 6.609 2.658 1 94.06 191 GLN A C 1
ATOM 1468 O O . GLN A 1 191 ? -17.141 6.453 3.629 1 94.06 191 GLN A O 1
ATOM 1473 N N . MET A 1 192 ? -16.609 6.109 1.46 1 90.44 192 MET A N 1
ATOM 1474 C CA . MET A 1 192 ? -17.719 5.184 1.257 1 90.44 192 MET A CA 1
ATOM 1475 C C . MET A 1 192 ? -17.453 3.857 1.963 1 90.44 192 MET A C 1
ATOM 1477 O O . MET A 1 192 ? -16.344 3.336 1.919 1 90.44 192 MET A O 1
ATOM 1481 N N . MET A 1 193 ? -18.453 3.371 2.621 1 82.5 193 MET A N 1
ATOM 1482 C CA . MET A 1 193 ? -18.328 2.053 3.236 1 82.5 193 MET A CA 1
ATOM 1483 C C . MET A 1 193 ? -18.594 0.949 2.219 1 82.5 193 MET A C 1
ATOM 1485 O O . MET A 1 193 ? -19.391 1.135 1.29 1 82.5 193 MET A O 1
ATOM 1489 N N . PRO A 1 194 ? -17.766 -0.1 2.223 1 70.81 194 PRO A N 1
ATOM 1490 C CA . PRO A 1 194 ? -17.953 -1.174 1.245 1 70.81 194 PRO A CA 1
ATOM 1491 C C . PRO A 1 194 ? -19.359 -1.756 1.272 1 70.81 194 PRO A C 1
ATOM 1493 O O . PRO A 1 194 ? -19.984 -1.81 2.332 1 70.81 194 PRO A O 1
ATOM 1496 N N . GLU A 1 195 ? -19.922 -1.777 -0.143 1 57.66 195 GLU A N 1
ATOM 1497 C CA . GLU A 1 195 ? -21.234 -2.424 -0.245 1 57.66 195 GLU A CA 1
ATOM 1498 C C . GLU A 1 195 ? -21.125 -3.93 -0.02 1 57.66 195 GLU A C 1
ATOM 1500 O O . GLU A 1 195 ? -20.078 -4.523 -0.273 1 57.66 195 GLU A O 1
ATOM 1505 N N . MET A 1 196 ? -21.906 -4.484 0.654 1 49.31 196 MET A N 1
ATOM 1506 C CA . MET A 1 196 ? -22.031 -5.938 0.579 1 49.31 196 MET A CA 1
ATOM 1507 C C . MET A 1 196 ? -22.188 -6.395 -0.868 1 49.31 196 MET A C 1
ATOM 1509 O O . MET A 1 196 ? -22.891 -5.762 -1.654 1 49.31 196 MET A O 1
ATOM 1513 N N . PRO A 1 197 ? -21.078 -7.09 -1.668 1 44.88 197 PRO A N 1
ATOM 1514 C CA . PRO A 1 197 ? -20.953 -7.484 -3.074 1 44.88 197 PRO A CA 1
ATOM 1515 C C . PRO A 1 197 ? -22.312 -7.676 -3.752 1 44.88 197 PRO A C 1
ATOM 1517 O O . PRO A 1 197 ? -22.375 -7.941 -4.957 1 44.88 197 PRO A O 1
ATOM 1520 N N . GLY A 1 198 ? -23.344 -8.055 -3.424 1 38.97 198 GLY A N 1
ATOM 1521 C CA . GLY A 1 198 ? -24.391 -8.492 -4.332 1 38.97 198 GLY A CA 1
ATOM 1522 C C . GLY A 1 198 ? -24.625 -7.535 -5.488 1 38.97 198 GLY A C 1
ATOM 1523 O O . GLY A 1 198 ? -25.375 -7.84 -6.414 1 38.97 198 GLY A O 1
ATOM 1524 N N . VAL A 1 199 ? -24.562 -6.246 -5.473 1 32.75 199 VAL A N 1
ATOM 1525 C CA . VAL A 1 199 ? -25.062 -5.457 -6.602 1 32.75 199 VAL A CA 1
ATOM 1526 C C . VAL A 1 199 ? -23.875 -5.023 -7.473 1 32.75 199 VAL A C 1
ATOM 1528 O O . VAL A 1 199 ? -23.078 -4.18 -7.07 1 32.75 199 VAL A O 1
ATOM 1531 N N . ALA A 1 200 ? -23.281 -5.906 -8.336 1 30.7 200 ALA A N 1
ATOM 1532 C CA . ALA A 1 200 ? -22.281 -5.633 -9.367 1 30.7 200 ALA A CA 1
ATOM 1533 C C . ALA A 1 200 ? -22.641 -4.383 -10.164 1 30.7 200 ALA A C 1
ATOM 1535 O O . ALA A 1 200 ? -23.625 -4.371 -10.898 1 30.7 200 ALA A O 1
ATOM 1536 N N . ARG A 1 201 ? -22.453 -3.121 -9.836 1 29.25 201 ARG A N 1
ATOM 1537 C CA . ARG A 1 201 ? -22.797 -1.987 -10.688 1 29.25 201 ARG A CA 1
ATOM 1538 C C . ARG A 1 201 ? -21.688 -1.702 -11.703 1 29.25 201 ARG A C 1
ATOM 1540 O O . ARG A 1 201 ? -20.5 -1.872 -11.398 1 29.25 201 ARG A O 1
ATOM 1547 N N . GLU A 1 202 ? -21.797 -1.548 -13.055 1 26.86 202 GLU A N 1
ATOM 1548 C CA . GLU A 1 202 ? -21.094 -1.353 -14.32 1 26.86 202 GLU A CA 1
ATOM 1549 C C . GLU A 1 202 ? -20.312 -0.04 -14.32 1 26.86 202 GLU A C 1
ATOM 1551 O O . GLU A 1 202 ? -20.875 1.023 -14.062 1 26.86 202 GLU A O 1
ATOM 1556 N N . GLY A 1 203 ? -19.141 0.177 -13.859 1 27.55 203 GLY A N 1
ATOM 1557 C CA . GLY A 1 203 ? -18.328 1.384 -13.789 1 27.55 203 GLY A CA 1
ATOM 1558 C C . GLY A 1 203 ? -17.828 1.841 -15.148 1 27.55 203 GLY A C 1
ATOM 1559 O O . GLY A 1 203 ? -17.125 1.101 -15.836 1 27.55 203 GLY A O 1
ATOM 1560 N N . SER A 1 204 ? -18.344 2.852 -15.859 1 24.48 204 SER A N 1
ATOM 1561 C CA . SER A 1 204 ? -18.031 3.438 -17.156 1 24.48 204 SER A CA 1
ATOM 1562 C C . SER A 1 204 ? -16.906 4.453 -17.047 1 24.48 204 SER A C 1
ATOM 1564 O O . SER A 1 204 ? -16.625 5.184 -18 1 24.48 204 SER A O 1
ATOM 1566 N N . GLY A 1 205 ? -15.883 4.527 -16.109 1 26.61 205 GLY A N 1
ATOM 1567 C CA . GLY A 1 205 ? -15.211 5.816 -16.094 1 26.61 205 GLY A CA 1
ATOM 1568 C C . GLY A 1 205 ? -14.109 5.926 -17.125 1 26.61 205 GLY A C 1
ATOM 1569 O O . GLY A 1 205 ? -13.586 4.91 -17.594 1 26.61 205 GLY A O 1
ATOM 1570 N N . GLU A 1 206 ? -13.82 7.047 -17.75 1 25.03 206 GLU A N 1
ATOM 1571 C CA . GLU A 1 206 ? -13.016 7.418 -18.922 1 25.03 206 GLU A CA 1
ATOM 1572 C C . GLU A 1 206 ? -11.531 7.25 -18.625 1 25.03 206 GLU A C 1
ATOM 1574 O O . GLU A 1 206 ? -10.805 6.656 -19.422 1 25.03 206 GLU A O 1
ATOM 1579 N N . GLY A 1 207 ? -10.758 8.195 -18.062 1 24.8 207 GLY A N 1
ATOM 1580 C CA . GLY A 1 207 ? -9.375 8.602 -18.219 1 24.8 207 GLY A CA 1
ATOM 1581 C C . GLY A 1 207 ? -8.422 7.879 -17.281 1 24.8 207 GLY A C 1
ATOM 1582 O O . GLY A 1 207 ? -8.359 8.195 -16.094 1 24.8 207 GLY A O 1
ATOM 1583 N N . GLY A 1 208 ? -7.957 6.719 -17.234 1 31.83 208 GLY A N 1
ATOM 1584 C CA . GLY A 1 208 ? -7.129 5.594 -16.844 1 31.83 208 GLY A CA 1
ATOM 1585 C C . GLY A 1 208 ? -6.848 5.559 -15.352 1 31.83 208 GLY A C 1
ATOM 1586 O O . GLY A 1 208 ? -6.406 4.539 -14.82 1 31.83 208 GLY A O 1
ATOM 1587 N N . LEU A 1 209 ? -6.121 6.594 -14.617 1 35.72 209 LEU A N 1
ATOM 1588 C CA . LEU A 1 209 ? -5.844 6.465 -13.188 1 35.72 209 LEU A CA 1
ATOM 1589 C C . LEU A 1 209 ? -7.129 6.254 -12.398 1 35.72 209 LEU A C 1
ATOM 1591 O O . LEU A 1 209 ? -8.102 6.996 -12.578 1 35.72 209 LEU A O 1
ATOM 1595 N N . LEU A 1 210 ? -7.438 5.227 -11.867 1 40.91 210 LEU A N 1
ATOM 1596 C CA . LEU A 1 210 ? -8.68 5.047 -11.125 1 40.91 210 LEU A CA 1
ATOM 1597 C C . LEU A 1 210 ? -8.812 6.09 -10.023 1 40.91 210 LEU A C 1
ATOM 1599 O O . LEU A 1 210 ? -7.977 6.156 -9.125 1 40.91 210 LEU A O 1
ATOM 1603 N N . ARG A 1 211 ? -9.305 7.246 -10.445 1 42.66 211 ARG A N 1
ATOM 1604 C CA . ARG A 1 211 ? -9.75 8.195 -9.438 1 42.66 211 ARG A CA 1
ATOM 1605 C C . ARG A 1 211 ? -10.914 7.625 -8.625 1 42.66 211 ARG A C 1
ATOM 1607 O O . ARG A 1 211 ? -11.547 6.652 -9.047 1 42.66 211 ARG A O 1
ATOM 1614 N N . HIS A 1 212 ? -11.023 8.07 -7.219 1 42.91 212 HIS A N 1
ATOM 1615 C CA . HIS A 1 212 ? -12.164 7.691 -6.398 1 42.91 212 HIS A CA 1
ATOM 1616 C C . HIS A 1 212 ? -13.438 7.621 -7.234 1 42.91 212 HIS A C 1
ATOM 1618 O O . HIS A 1 212 ? -14.305 6.773 -6.988 1 42.91 212 HIS A O 1
ATOM 1624 N N . THR A 1 213 ? -13.43 8.477 -8.281 1 42.81 213 THR A N 1
ATOM 1625 C CA . THR A 1 213 ? -14.609 8.508 -9.133 1 42.81 213 THR A CA 1
ATOM 1626 C C . THR A 1 213 ? -14.68 7.262 -10.016 1 42.81 213 THR A C 1
ATOM 1628 O O . THR A 1 213 ? -15.766 6.859 -10.438 1 42.81 213 THR A O 1
ATOM 1631 N N . ASP A 1 214 ? -13.586 6.762 -10.281 1 44.78 214 ASP A N 1
ATOM 1632 C CA . ASP A 1 214 ? -13.539 5.66 -11.234 1 44.78 214 ASP A CA 1
ATOM 1633 C C . ASP A 1 214 ? -14.047 4.363 -10.609 1 44.78 214 ASP A C 1
ATOM 1635 O O . ASP A 1 214 ? -14.5 3.463 -11.32 1 44.78 214 ASP A O 1
ATOM 1639 N N . ILE A 1 215 ? -13.805 4.238 -9.414 1 43.16 215 ILE A N 1
ATOM 1640 C CA . ILE A 1 215 ? -14.219 3.029 -8.711 1 43.16 215 ILE A CA 1
ATOM 1641 C C . ILE A 1 215 ? -15.742 2.949 -8.672 1 43.16 215 ILE A C 1
ATOM 1643 O O . ILE A 1 215 ? -16.312 1.881 -8.43 1 43.16 215 ILE A O 1
ATOM 1647 N N . LEU A 1 216 ? -16.391 4.121 -9.062 1 41.28 216 LEU A N 1
ATOM 1648 C CA . LEU A 1 216 ? -17.844 4.137 -8.961 1 41.28 216 LEU A CA 1
ATOM 1649 C C . LEU A 1 216 ? -18.484 3.729 -10.281 1 41.28 216 LEU A C 1
ATOM 1651 O O . LEU A 1 216 ? -18.469 4.492 -11.25 1 41.28 216 LEU A O 1
ATOM 1655 N N . ALA A 1 217 ? -18.094 2.785 -10.938 1 41.66 217 ALA A N 1
ATOM 1656 C CA . ALA A 1 217 ? -18.688 2.475 -12.234 1 41.66 217 ALA A CA 1
ATOM 1657 C C . ALA A 1 217 ? -20.156 2.836 -12.281 1 41.66 217 ALA A C 1
ATOM 1659 O O . ALA A 1 217 ? -20.609 3.541 -13.188 1 41.66 217 ALA A O 1
ATOM 1660 N N . GLY A 1 218 ? -21.156 1.762 -12.273 1 39.16 218 GLY A N 1
ATOM 1661 C CA . GLY A 1 218 ? -22.578 1.821 -12.547 1 39.16 218 GLY A CA 1
ATOM 1662 C C . GLY A 1 218 ? -23.266 2.98 -11.859 1 39.16 218 GLY A C 1
ATOM 1663 O O . GLY A 1 218 ? -22.625 3.953 -11.469 1 39.16 218 GLY A O 1
ATOM 1664 N N . GLU A 1 219 ? -24.547 2.842 -11.359 1 42.72 219 GLU A N 1
ATOM 1665 C CA . GLU A 1 219 ? -25.359 3.791 -10.602 1 42.72 219 GLU A CA 1
ATOM 1666 C C . GLU A 1 219 ? -24.531 4.465 -9.508 1 42.72 219 GLU A C 1
ATOM 1668 O O . GLU A 1 219 ? -24.062 3.801 -8.578 1 42.72 219 GLU A O 1
ATOM 1673 N N . GLU A 1 220 ? -23.734 5.418 -9.82 1 52.38 220 GLU A N 1
ATOM 1674 C CA . GLU A 1 220 ? -23.156 6.281 -8.789 1 52.38 220 GLU A CA 1
ATOM 1675 C C . GLU A 1 220 ? -23.922 6.152 -7.48 1 52.38 220 GLU A C 1
ATOM 1677 O O . GLU A 1 220 ? -25.156 6.277 -7.457 1 52.38 220 GLU A O 1
ATOM 1682 N N . ASP A 1 221 ? -23.109 5.445 -6.5 1 74.06 221 ASP A N 1
ATOM 1683 C CA . ASP A 1 221 ? -23.781 5.336 -5.211 1 74.06 221 ASP A CA 1
ATOM 1684 C C . ASP A 1 221 ? -24.422 6.664 -4.812 1 74.06 221 ASP A C 1
ATOM 1686 O O . ASP A 1 221 ? -23.734 7.652 -4.578 1 74.06 221 ASP A O 1
ATOM 1690 N N . GLU A 1 222 ? -25.625 6.898 -5.434 1 83.06 222 GLU A N 1
ATOM 1691 C CA . GLU A 1 222 ? -26.406 8.078 -5.102 1 83.06 222 GLU A CA 1
ATOM 1692 C C . GLU A 1 222 ? -26.062 8.594 -3.705 1 83.06 222 GLU A C 1
ATOM 1694 O O . GLU A 1 222 ? -26.062 9.805 -3.469 1 83.06 222 GLU A O 1
ATOM 1699 N N . ASN A 1 223 ? -25.688 7.676 -2.936 1 88.69 223 ASN A N 1
ATOM 1700 C CA . ASN A 1 223 ? -25.328 8.047 -1.57 1 88.69 223 ASN A CA 1
ATOM 1701 C C . ASN A 1 223 ? -24 8.797 -1.525 1 88.69 223 ASN A C 1
ATOM 1703 O O . ASN A 1 223 ? -23.891 9.828 -0.851 1 88.69 223 ASN A O 1
ATOM 1707 N N . TRP A 1 224 ? -23.062 8.391 -2.312 1 91.81 224 TRP A N 1
ATOM 1708 C CA . TRP A 1 224 ? -21.75 9.023 -2.357 1 91.81 224 TRP A CA 1
ATOM 1709 C C . TRP A 1 224 ? -21.828 10.398 -3.004 1 91.81 224 TRP A C 1
ATOM 1711 O O . TRP A 1 224 ? -21.25 11.367 -2.486 1 91.81 224 TRP A O 1
ATOM 1721 N N . VAL A 1 225 ? -22.562 10.469 -4.059 1 92.38 225 VAL A N 1
ATOM 1722 C CA . VAL A 1 225 ? -22.719 11.727 -4.777 1 92.38 225 VAL A CA 1
ATOM 1723 C C . VAL A 1 225 ? -23.391 12.758 -3.869 1 92.38 225 VAL A C 1
ATOM 1725 O O . VAL A 1 225 ? -22.938 13.906 -3.789 1 92.38 225 VAL A O 1
ATOM 1728 N N . ARG A 1 226 ? -24.375 12.344 -3.17 1 93.44 226 ARG A N 1
ATOM 1729 C CA . ARG A 1 226 ? -25.094 13.242 -2.285 1 93.44 226 ARG A CA 1
ATOM 1730 C C . ARG A 1 226 ? -24.203 13.758 -1.164 1 93.44 226 ARG A C 1
ATOM 1732 O O . ARG A 1 226 ? -24.172 14.953 -0.886 1 93.44 226 ARG A O 1
ATOM 1739 N N . ALA A 1 227 ? -23.484 12.867 -0.539 1 95.56 227 ALA A N 1
ATOM 1740 C CA . ALA A 1 227 ? -22.562 13.273 0.529 1 95.56 227 ALA A CA 1
ATOM 1741 C C . ALA A 1 227 ? -21.547 14.289 0.025 1 95.56 227 ALA A C 1
ATOM 1743 O O . ALA A 1 227 ? -21.234 15.258 0.722 1 95.56 227 ALA A O 1
ATOM 1744 N N . ASN A 1 228 ? -21.109 14.078 -1.196 1 96.25 228 ASN A N 1
ATOM 1745 C CA . ASN A 1 228 ? -20.109 14.977 -1.768 1 96.25 228 ASN A CA 1
ATOM 1746 C C . ASN A 1 228 ? -20.703 16.344 -2.096 1 96.25 228 ASN A C 1
ATOM 1748 O O . ASN A 1 228 ? -20.062 17.375 -1.912 1 96.25 228 ASN A O 1
ATOM 1752 N N . VAL A 1 229 ? -21.891 16.359 -2.58 1 96.38 229 VAL A N 1
ATOM 1753 C CA . VAL A 1 229 ? -22.562 17.609 -2.895 1 96.38 229 VAL A CA 1
ATOM 1754 C C . VAL A 1 229 ? -22.734 18.438 -1.622 1 96.38 229 VAL A C 1
ATOM 1756 O O . VAL A 1 229 ? -22.516 19.656 -1.63 1 96.38 229 VAL A O 1
ATOM 1759 N N . LEU A 1 230 ? -23.125 17.797 -0.595 1 97.5 230 LEU A N 1
ATOM 1760 C CA . LEU A 1 230 ? -23.281 18.484 0.68 1 97.5 230 LEU A CA 1
ATOM 1761 C C . LEU A 1 230 ? -21.938 19.031 1.164 1 97.5 230 LEU A C 1
ATOM 1763 O O . LEU A 1 230 ? -21.859 20.172 1.61 1 97.5 230 LEU A O 1
ATOM 1767 N N . LEU A 1 231 ? -20.906 18.25 1.057 1 97.81 231 LEU A N 1
ATOM 1768 C CA . LEU A 1 231 ? -19.578 18.688 1.488 1 97.81 231 LEU A CA 1
ATOM 1769 C C . LEU A 1 231 ? -19.094 19.875 0.665 1 97.81 231 LEU A C 1
ATOM 1771 O O . LEU A 1 231 ? -18.406 20.75 1.18 1 97.81 231 LEU A O 1
ATOM 1775 N N . ASP A 1 232 ? -19.531 19.969 -0.575 1 97.44 232 ASP A N 1
ATOM 1776 C CA . ASP A 1 232 ? -19.125 21.047 -1.474 1 97.44 232 ASP A CA 1
ATOM 1777 C C . ASP A 1 232 ? -19.625 22.406 -0.963 1 97.44 232 ASP A C 1
ATOM 1779 O O . ASP A 1 232 ? -19.141 23.453 -1.398 1 97.44 232 ASP A O 1
ATOM 1783 N N . THR A 1 233 ? -20.516 22.406 -0.05 1 97.56 233 THR A N 1
ATOM 1784 C CA . THR A 1 233 ? -21.109 23.656 0.411 1 97.56 233 THR A CA 1
ATOM 1785 C C . THR A 1 233 ? -20.312 24.234 1.577 1 97.56 233 THR A C 1
ATOM 1787 O O . THR A 1 233 ? -20.578 25.344 2.02 1 97.56 233 THR A O 1
ATOM 1790 N N . VAL A 1 234 ? -19.359 23.5 2.012 1 97.62 234 VAL A N 1
ATOM 1791 C CA . VAL A 1 234 ? -18.641 23.969 3.184 1 97.62 234 VAL A CA 1
ATOM 1792 C C . VAL A 1 234 ? -17.734 25.141 2.797 1 97.62 234 VAL A C 1
ATOM 1794 O O . VAL A 1 234 ? -17.125 25.141 1.721 1 97.62 234 VAL A O 1
ATOM 1797 N N . GLU A 1 235 ? -17.609 26.109 3.693 1 95.75 235 GLU A N 1
ATOM 1798 C CA . GLU A 1 235 ? -16.703 27.234 3.492 1 95.75 235 GLU A CA 1
ATOM 1799 C C . GLU A 1 235 ? -15.414 27.047 4.277 1 95.75 235 GLU A C 1
ATOM 1801 O O . GLU A 1 235 ? -15.422 26.469 5.371 1 95.75 235 GLU A O 1
ATOM 1806 N N . ASP A 1 236 ? -14.398 27.641 3.773 1 94.56 236 ASP A N 1
ATOM 1807 C CA . ASP A 1 236 ? -13.094 27.531 4.414 1 94.56 236 ASP A CA 1
ATOM 1808 C C . ASP A 1 236 ? -13.156 28.016 5.863 1 94.56 236 ASP A C 1
ATOM 1810 O O . ASP A 1 236 ? -12.609 27.375 6.762 1 94.56 236 ASP A O 1
ATOM 1814 N N . ILE A 1 237 ? -13.805 29.078 6.066 1 91.44 237 ILE A N 1
ATOM 1815 C CA . ILE A 1 237 ? -13.859 29.703 7.387 1 91.44 237 ILE A CA 1
ATOM 1816 C C . ILE A 1 237 ? -14.602 28.781 8.359 1 91.44 237 ILE A C 1
ATOM 1818 O O . ILE A 1 237 ? -14.312 28.781 9.555 1 91.44 237 ILE A O 1
ATOM 1822 N N . GLU A 1 238 ? -15.531 27.984 7.832 1 93.19 238 GLU A N 1
ATOM 1823 C CA . GLU A 1 238 ? -16.25 27.031 8.672 1 93.19 238 GLU A CA 1
ATOM 1824 C C . GLU A 1 238 ? -15.352 25.875 9.102 1 93.19 238 GLU A C 1
ATOM 1826 O O . GLU A 1 238 ? -15.453 25.391 10.234 1 93.19 238 GLU A O 1
ATOM 1831 N N . LEU A 1 239 ? -14.484 25.484 8.211 1 94.38 239 LEU A N 1
ATOM 1832 C CA . LEU A 1 239 ? -13.57 24.391 8.508 1 94.38 239 LEU A CA 1
ATOM 1833 C C . LEU A 1 239 ? -12.5 24.844 9.5 1 94.38 239 LEU A C 1
ATOM 1835 O O . LEU A 1 239 ? -12.219 24.125 10.469 1 94.38 239 LEU A O 1
ATOM 1839 N N . ILE A 1 240 ? -11.969 25.969 9.289 1 91.56 240 ILE A N 1
ATOM 1840 C CA . ILE A 1 240 ? -10.852 26.469 10.086 1 91.56 240 ILE A CA 1
ATOM 1841 C C . ILE A 1 240 ? -11.352 26.891 11.461 1 91.56 240 ILE A C 1
ATOM 1843 O O . ILE A 1 240 ? -10.648 26.719 12.461 1 91.56 240 ILE A O 1
ATOM 1847 N N . GLY A 1 241 ? -12.562 27.391 11.547 1 83.19 241 GLY A N 1
ATOM 1848 C CA . GLY A 1 241 ? -13.086 27.859 12.812 1 83.19 241 GLY A CA 1
ATOM 1849 C C . GLY A 1 241 ? -12.516 29.203 13.227 1 83.19 241 GLY A C 1
ATOM 1850 O O . GLY A 1 241 ? -11.969 29.938 12.398 1 83.19 241 GLY A O 1
ATOM 1851 N N . PRO A 1 242 ? -12.836 29.656 14.461 1 81.81 242 PRO A N 1
ATOM 1852 C CA . PRO A 1 242 ? -13.445 28.891 15.547 1 81.81 242 PRO A CA 1
ATOM 1853 C C . PRO A 1 242 ? -14.945 29.156 15.695 1 81.81 242 PRO A C 1
ATOM 1855 O O . PRO A 1 242 ? -15.586 28.609 16.594 1 81.81 242 PRO A O 1
ATOM 1858 N N . SER A 1 243 ? -15.547 29.844 14.828 1 83.5 243 SER A N 1
ATOM 1859 C CA . SER A 1 243 ? -16.891 30.344 15.031 1 83.5 243 SER A CA 1
ATOM 1860 C C . SER A 1 243 ? -17.922 29.219 15 1 83.5 243 SER A C 1
ATOM 1862 O O . SER A 1 243 ? -19.016 29.344 15.57 1 83.5 243 SER A O 1
ATOM 1864 N N . VAL A 1 244 ? -17.578 28.141 14.359 1 89.31 244 VAL A N 1
ATOM 1865 C CA . VAL A 1 244 ? -18.516 27.031 14.242 1 89.31 244 VAL A CA 1
ATOM 1866 C C . VAL A 1 244 ? -17.922 25.781 14.883 1 89.31 244 VAL A C 1
ATOM 1868 O O . VAL A 1 244 ? -16.812 25.375 14.531 1 89.31 244 VAL A O 1
ATOM 1871 N N . GLU A 1 245 ? -18.656 25.25 15.805 1 90.88 245 GLU A N 1
ATOM 1872 C CA . GLU A 1 245 ? -18.234 24 16.422 1 90.88 245 GLU A CA 1
ATOM 1873 C C . GLU A 1 245 ? -18.266 22.844 15.406 1 90.88 245 GLU A C 1
ATOM 1875 O O . GLU A 1 245 ? -19.094 22.844 14.492 1 90.88 245 GLU A O 1
ATOM 1880 N N . LEU A 1 246 ? -17.391 21.844 15.656 1 94.31 246 LEU A N 1
ATOM 1881 C CA . LEU A 1 246 ? -17.297 20.734 14.727 1 94.31 246 LEU A CA 1
ATOM 1882 C C . LEU A 1 246 ? -18.625 20 14.609 1 94.31 246 LEU A C 1
ATOM 1884 O O . LEU A 1 246 ? -19.047 19.641 13.508 1 94.31 246 LEU A O 1
ATOM 1888 N N . THR A 1 247 ? -19.312 19.781 15.719 1 94.25 247 THR A N 1
ATOM 1889 C CA . THR A 1 247 ? -20.578 19.062 15.719 1 94.25 247 THR A CA 1
ATOM 1890 C C . THR A 1 247 ? -21.656 19.875 14.984 1 94.25 247 THR A C 1
ATOM 1892 O O . THR A 1 247 ? -22.453 19.312 14.242 1 94.25 247 THR A O 1
ATOM 1895 N N . SER A 1 248 ? -21.656 21.172 15.18 1 94.69 248 SER A N 1
ATOM 1896 C CA . SER A 1 248 ? -22.594 22.047 14.492 1 94.69 248 SER A CA 1
ATOM 1897 C C . SER A 1 248 ? -22.359 22.047 12.984 1 94.69 248 SER A C 1
ATOM 1899 O O . SER A 1 248 ? -23.312 22.078 12.203 1 94.69 248 SER A O 1
ATOM 1901 N N . LEU A 1 249 ? -21.094 22.047 12.664 1 96.44 249 LEU A N 1
ATOM 1902 C CA . LEU A 1 249 ? -20.75 22.031 11.25 1 96.44 249 LEU A CA 1
ATOM 1903 C C . LEU A 1 249 ? -21.234 20.75 10.594 1 96.44 249 LEU A C 1
ATOM 1905 O O . LEU A 1 249 ? -21.766 20.766 9.477 1 96.44 249 LEU A O 1
ATOM 1909 N N . LEU A 1 250 ? -21.141 19.578 11.242 1 96.94 250 LEU A N 1
ATOM 1910 C CA . LEU A 1 250 ? -21.594 18.297 10.711 1 96.94 250 LEU A CA 1
ATOM 1911 C C . LEU A 1 250 ? -23.109 18.312 10.508 1 96.94 250 LEU A C 1
ATOM 1913 O O . LEU A 1 250 ? -23.594 17.797 9.5 1 96.94 250 LEU A O 1
ATOM 1917 N N . VAL A 1 251 ? -23.797 18.906 11.422 1 96.56 251 VAL A N 1
ATOM 1918 C CA . VAL A 1 251 ? -25.25 19 11.297 1 96.56 251 VAL A CA 1
ATOM 1919 C C . VAL A 1 251 ? -25.609 19.906 10.125 1 96.56 251 VAL A C 1
ATOM 1921 O O . VAL A 1 251 ? -26.484 19.578 9.32 1 96.56 251 VAL A O 1
ATOM 1924 N N . ARG A 1 252 ? -24.922 21 10.062 1 96.31 252 ARG A N 1
ATOM 1925 C CA . ARG A 1 252 ? -25.188 21.938 8.984 1 96.31 252 ARG A CA 1
ATOM 1926 C C . ARG A 1 252 ? -24.984 21.281 7.621 1 96.31 252 ARG A C 1
ATOM 1928 O O . ARG A 1 252 ? -25.781 21.469 6.707 1 96.31 252 ARG A O 1
ATOM 1935 N N . LEU A 1 253 ? -23.938 20.484 7.508 1 97.44 253 LEU A N 1
ATOM 1936 C CA . LEU A 1 253 ? -23.562 19.891 6.227 1 97.44 253 LEU A CA 1
ATOM 1937 C C . LEU A 1 253 ? -24.422 18.672 5.914 1 97.44 253 LEU A C 1
ATOM 1939 O O . LEU A 1 253 ? -24.828 18.469 4.77 1 97.44 253 LEU A O 1
ATOM 1943 N N . PHE A 1 254 ? -24.75 17.891 7.027 1 97.5 254 PHE A N 1
ATOM 1944 C CA . PHE A 1 254 ? -25.219 16.531 6.73 1 97.5 254 PHE A CA 1
ATOM 1945 C C . PHE A 1 254 ? -26.484 16.203 7.496 1 97.5 254 PHE A C 1
ATOM 1947 O O . PHE A 1 254 ? -26.766 15.047 7.781 1 97.5 254 PHE A O 1
ATOM 1954 N N . HIS A 1 255 ? -27.25 17.156 7.891 1 94.06 255 HIS A N 1
ATOM 1955 C CA . HIS A 1 255 ? -28.422 16.906 8.727 1 94.06 255 HIS A CA 1
ATOM 1956 C C . HIS A 1 255 ? -29.359 15.891 8.086 1 94.06 255 HIS A C 1
ATOM 1958 O O . HIS A 1 255 ? -29.953 15.062 8.773 1 94.06 255 HIS A O 1
ATOM 1964 N N . GLU A 1 256 ? -29.422 15.867 6.777 1 93.75 256 GLU A N 1
ATOM 1965 C CA . GLU A 1 256 ? -30.344 14.977 6.074 1 93.75 256 GLU A CA 1
ATOM 1966 C C . GLU A 1 256 ? -29.797 13.562 5.988 1 93.75 256 GLU A C 1
ATOM 1968 O O . GLU A 1 256 ? -30.516 12.617 5.66 1 93.75 256 GLU A O 1
ATOM 1973 N N . GLU A 1 257 ? -28.562 13.422 6.32 1 93.94 257 GLU A N 1
ATOM 1974 C CA . GLU A 1 257 ? -27.922 12.125 6.172 1 93.94 257 GLU A CA 1
ATOM 1975 C C . GLU A 1 257 ? -27.781 11.422 7.516 1 93.94 257 GLU A C 1
ATOM 1977 O O . GLU A 1 257 ? -27.062 10.43 7.629 1 93.94 257 GLU A O 1
ATOM 1982 N N . ALA A 1 258 ? -28.391 11.992 8.625 1 92.62 258 ALA A N 1
ATOM 1983 C CA . ALA A 1 258 ? -28.406 11.414 9.969 1 92.62 258 ALA A CA 1
ATOM 1984 C C . ALA A 1 258 ? -27 11.188 10.5 1 92.62 258 ALA A C 1
ATOM 1986 O O . ALA A 1 258 ? -26.609 10.047 10.773 1 92.62 258 ALA A O 1
ATOM 1987 N N . PRO A 1 259 ? -26.297 12.242 10.695 1 95.38 259 PRO A N 1
ATOM 1988 C CA . PRO A 1 259 ? -24.922 12.125 11.203 1 95.38 259 PRO A CA 1
ATOM 1989 C C . PRO A 1 259 ? -24.875 11.633 12.648 1 95.38 259 PRO A C 1
ATOM 1991 O O . PRO A 1 259 ? -25.688 12.062 13.477 1 95.38 259 PRO A O 1
ATOM 1994 N N . ARG A 1 260 ? -24.031 10.672 12.898 1 95.06 260 ARG A N 1
ATOM 1995 C CA . ARG A 1 260 ? -23.703 10.164 14.227 1 95.06 260 ARG A CA 1
ATOM 1996 C C . ARG A 1 260 ? -22.219 10.359 14.539 1 95.06 260 ARG A C 1
ATOM 1998 O O . ARG A 1 260 ? -21.359 10.039 13.719 1 95.06 260 ARG A O 1
ATOM 2005 N N . VAL A 1 261 ? -21.969 10.961 15.688 1 94.81 261 VAL A N 1
ATOM 2006 C CA . VAL A 1 261 ? -20.578 11.219 16.047 1 94.81 261 VAL A CA 1
ATOM 2007 C C . VAL A 1 261 ? -20.109 10.195 17.078 1 94.81 261 VAL A C 1
ATOM 2009 O O . VAL A 1 261 ? -20.922 9.586 17.781 1 94.81 261 VAL A O 1
ATOM 2012 N N . TYR A 1 262 ? -18.844 9.992 17.109 1 93.75 262 TYR A N 1
ATOM 2013 C CA . TYR A 1 262 ? -18.172 9.109 18.078 1 93.75 262 TYR A CA 1
ATOM 2014 C C . TYR A 1 262 ? -17.234 9.898 18.969 1 93.75 262 TYR A C 1
ATOM 2016 O O . TYR A 1 262 ? -17.297 11.125 19.031 1 93.75 262 TYR A O 1
ATOM 2024 N N . ASP A 1 263 ? -16.453 9.188 19.734 1 92.56 263 ASP A N 1
ATOM 2025 C CA . ASP A 1 263 ? -15.586 9.859 20.688 1 92.56 263 ASP A CA 1
ATOM 2026 C C . ASP A 1 263 ? -14.508 10.672 19.984 1 92.56 263 ASP A C 1
ATOM 2028 O O . ASP A 1 263 ? -13.828 10.172 19.094 1 92.56 263 ASP A O 1
ATOM 2032 N N . PRO A 1 264 ? -14.391 11.891 20.375 1 95.44 264 PRO A N 1
ATOM 2033 C CA . PRO A 1 264 ? -13.32 12.711 19.781 1 95.44 264 PRO A CA 1
ATOM 2034 C C . PRO A 1 264 ? -11.93 12.25 20.203 1 95.44 264 PRO A C 1
ATOM 2036 O O . PRO A 1 264 ? -11.766 11.664 21.281 1 95.44 264 PRO A O 1
ATOM 2039 N N . GLN A 1 265 ? -10.969 12.469 19.391 1 96.94 265 GLN A N 1
ATOM 2040 C CA . GLN A 1 265 ? -9.562 12.18 19.656 1 96.94 265 GLN A CA 1
ATOM 2041 C C . GLN A 1 265 ? -8.742 13.461 19.719 1 96.94 265 GLN A C 1
ATOM 2043 O O . GLN A 1 265 ? -8.57 14.141 18.703 1 96.94 265 GLN A O 1
ATOM 2048 N N . ARG A 1 266 ? -8.234 13.742 20.875 1 97.38 266 ARG A N 1
ATOM 2049 C CA . ARG A 1 266 ? -7.332 14.883 21 1 97.38 266 ARG A CA 1
ATOM 2050 C C . ARG A 1 266 ? -5.98 14.578 20.359 1 97.38 266 ARG A C 1
ATOM 2052 O O . ARG A 1 266 ? -5.539 13.43 20.344 1 97.38 266 ARG A O 1
ATOM 2059 N N . VAL A 1 267 ? -5.363 15.625 19.828 1 98.12 267 VAL A N 1
ATOM 2060 C CA . VAL A 1 267 ? -4.023 15.492 19.25 1 98.12 267 VAL A CA 1
ATOM 2061 C C . VAL A 1 267 ? -3.105 16.562 19.844 1 98.12 267 VAL A C 1
ATOM 2063 O O . VAL A 1 267 ? -3.539 17.688 20.094 1 98.12 267 VAL A O 1
ATOM 2066 N N . GLU A 1 268 ? -1.894 16.234 20.078 1 98.19 268 GLU A N 1
ATOM 2067 C CA . GLU A 1 268 ? -0.874 17.156 20.562 1 98.19 268 GLU A CA 1
ATOM 2068 C C . GLU A 1 268 ? 0.438 16.984 19.812 1 98.19 268 GLU A C 1
ATOM 2070 O O . GLU A 1 268 ? 0.617 16 19.094 1 98.19 268 GLU A O 1
ATOM 2075 N N . PHE A 1 269 ? 1.22 18 19.938 1 98.19 269 PHE A N 1
ATOM 2076 C CA . PHE A 1 269 ? 2.561 17.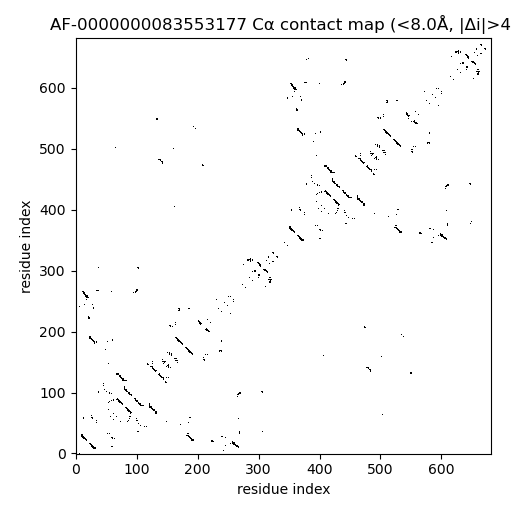859 19.375 1 98.19 269 PHE A CA 1
ATOM 2077 C C . PHE A 1 269 ? 3.391 16.875 20.203 1 98.19 269 PHE A C 1
ATOM 2079 O O . PHE A 1 269 ? 3.348 16.891 21.422 1 98.19 269 PHE A O 1
ATOM 2086 N N . GLY A 1 270 ? 4.133 15.977 19.469 1 96.94 270 GLY A N 1
ATOM 2087 C CA . GLY A 1 270 ? 4.992 15.047 20.188 1 96.94 270 GLY A CA 1
ATOM 2088 C C . GLY A 1 270 ? 6.055 14.414 19.312 1 96.94 270 GLY A C 1
ATOM 2089 O O . GLY A 1 270 ? 5.812 14.156 18.125 1 96.94 270 GLY A O 1
ATOM 2090 N N . CYS A 1 271 ? 7.199 14.18 19.891 1 96.69 271 CYS A N 1
ATOM 2091 C CA . CYS A 1 271 ? 8.328 13.555 19.219 1 96.69 271 CYS A CA 1
ATOM 2092 C C . CYS A 1 271 ? 8.906 12.422 20.062 1 96.69 271 CYS A C 1
ATOM 2094 O O . CYS A 1 271 ? 8.852 12.461 21.281 1 96.69 271 CYS A O 1
ATOM 2096 N N . THR A 1 272 ? 9.469 11.422 19.359 1 93.88 272 THR A N 1
ATOM 2097 C CA . THR A 1 272 ? 10 10.281 20.094 1 93.88 272 THR A CA 1
ATOM 2098 C C . THR A 1 272 ? 11.523 10.32 20.125 1 93.88 272 THR A C 1
ATOM 2100 O O . THR A 1 272 ? 12.172 9.352 20.516 1 93.88 272 THR A O 1
ATOM 2103 N N . CYS A 1 273 ? 12.07 11.367 19.703 1 94.69 273 CYS A N 1
ATOM 2104 C CA . CYS A 1 273 ? 13.531 11.445 19.672 1 94.69 273 CYS A CA 1
ATOM 2105 C C . CYS A 1 273 ? 14.109 11.398 21.078 1 94.69 273 CYS A C 1
ATOM 2107 O O . CYS A 1 273 ? 13.469 11.836 22.031 1 94.69 273 CYS A O 1
ATOM 2109 N N . SER A 1 274 ? 15.242 10.742 21.219 1 95.31 274 SER A N 1
ATOM 2110 C CA . SER A 1 274 ? 15.977 10.648 22.469 1 95.31 274 SER A CA 1
ATOM 2111 C C . SER A 1 274 ? 17.469 10.492 22.219 1 95.31 274 SER A C 1
ATOM 2113 O O . SER A 1 274 ? 17.906 10.219 21.094 1 95.31 274 SER A O 1
ATOM 2115 N N . GLU A 1 275 ? 18.188 10.711 23.281 1 94.06 275 GLU A N 1
ATOM 2116 C CA . GLU A 1 275 ? 19.625 10.516 23.188 1 94.06 275 GLU A CA 1
ATOM 2117 C C . GLU A 1 275 ? 19.969 9.102 22.703 1 94.06 275 GLU A C 1
ATOM 2119 O O . GLU A 1 275 ? 20.812 8.922 21.828 1 94.06 275 GLU A O 1
ATOM 2124 N N . ASP A 1 276 ? 19.25 8.195 23.266 1 93.94 276 ASP A N 1
ATOM 2125 C CA . ASP A 1 276 ? 19.5 6.797 22.922 1 93.94 276 ASP A CA 1
ATOM 2126 C C . ASP A 1 276 ? 19.219 6.539 21.453 1 93.94 276 ASP A C 1
ATOM 2128 O O . ASP A 1 276 ? 19.984 5.84 20.781 1 93.94 276 ASP A O 1
ATOM 2132 N N . ARG A 1 277 ? 18.125 7.086 20.984 1 93.12 277 ARG A N 1
ATOM 2133 C CA . ARG A 1 277 ? 17.75 6.879 19.578 1 93.12 277 ARG A CA 1
ATOM 2134 C C . ARG A 1 277 ? 18.75 7.539 18.641 1 93.12 277 ARG A C 1
ATOM 2136 O O . ARG A 1 277 ? 19.062 6.996 17.578 1 93.12 277 ARG A O 1
ATOM 2143 N N . VAL A 1 278 ? 19.219 8.664 19.016 1 93.5 278 VAL A N 1
ATOM 2144 C CA . VAL A 1 278 ? 20.234 9.344 18.203 1 93.5 278 VAL A CA 1
ATOM 2145 C C . VAL A 1 278 ? 21.516 8.516 18.188 1 93.5 278 VAL A C 1
ATOM 2147 O O . VAL A 1 278 ? 22.141 8.336 17.141 1 93.5 278 VAL A O 1
ATOM 2150 N N . ARG A 1 279 ? 21.922 7.988 19.312 1 92.5 279 ARG A N 1
ATOM 2151 C CA . ARG A 1 279 ? 23.109 7.137 19.406 1 92.5 279 ARG A CA 1
ATOM 2152 C C . ARG A 1 279 ? 22.969 5.91 18.5 1 92.5 279 ARG A C 1
ATOM 2154 O O . ARG A 1 279 ? 23.922 5.516 17.828 1 92.5 279 ARG A O 1
ATOM 2161 N N . ASP A 1 280 ? 21.812 5.375 18.5 1 91.69 280 ASP A N 1
ATOM 2162 C CA . ASP A 1 280 ? 21.547 4.203 17.672 1 91.69 280 ASP A CA 1
ATOM 2163 C C . ASP A 1 280 ? 21.734 4.527 16.188 1 91.69 280 ASP A C 1
ATOM 2165 O O . ASP A 1 280 ? 22.281 3.723 15.438 1 91.69 280 ASP A O 1
ATOM 2169 N N . SER A 1 281 ? 21.266 5.625 15.797 1 91 281 SER A N 1
ATOM 2170 C CA . SER A 1 281 ? 21.391 6.027 14.398 1 91 281 SER A CA 1
ATOM 2171 C C . SER A 1 281 ? 22.844 6.262 14.016 1 91 281 SER A C 1
ATOM 2173 O O . SER A 1 281 ? 23.219 6.113 12.852 1 91 281 SER A O 1
ATOM 2175 N N . LEU A 1 282 ? 23.734 6.574 14.977 1 92.19 282 LEU A N 1
ATOM 2176 C CA . LEU A 1 282 ? 25.141 6.883 14.727 1 92.19 282 LEU A CA 1
ATOM 2177 C C . LEU A 1 282 ? 26.016 5.652 14.93 1 92.19 282 LEU A C 1
ATOM 2179 O O . LEU A 1 282 ? 27.219 5.703 14.711 1 92.19 282 LEU A O 1
ATOM 2183 N N . ALA A 1 283 ? 25.359 4.555 15.273 1 91.88 283 ALA A N 1
ATOM 2184 C CA . ALA A 1 283 ? 26.094 3.346 15.641 1 91.88 283 ALA A CA 1
ATOM 2185 C C . ALA A 1 283 ? 26.75 2.709 14.422 1 91.88 283 ALA A C 1
ATOM 2187 O O . ALA A 1 283 ? 27.672 1.906 14.562 1 91.88 283 ALA A O 1
ATOM 2188 N N . ILE A 1 284 ? 26.25 3.092 13.234 1 91.62 284 ILE A N 1
ATOM 2189 C CA . ILE A 1 284 ? 26.734 2.439 12.016 1 91.62 284 ILE A CA 1
ATOM 2190 C C . ILE A 1 284 ? 27.984 3.15 11.516 1 91.62 284 ILE A C 1
ATOM 2192 O O . ILE A 1 284 ? 28.656 2.664 10.602 1 91.62 284 ILE A O 1
ATOM 2196 N N . TYR A 1 285 ? 28.344 4.238 12.102 1 92.69 285 TYR A N 1
ATOM 2197 C CA . TYR A 1 285 ? 29.453 5.039 11.594 1 92.69 285 TYR A CA 1
ATOM 2198 C C . TYR A 1 285 ? 30.766 4.637 12.258 1 92.69 285 TYR A C 1
ATOM 2200 O O . TYR A 1 285 ? 30.781 4.207 13.414 1 92.69 285 TYR A O 1
ATOM 2208 N N . SER A 1 286 ? 31.844 4.793 11.5 1 92.62 286 SER A N 1
ATOM 2209 C CA . SER A 1 286 ? 33.188 4.543 12 1 92.62 286 SER A CA 1
ATOM 2210 C C . SER A 1 286 ? 33.719 5.723 12.82 1 92.62 286 SER A C 1
ATOM 2212 O O . SER A 1 286 ? 33.125 6.809 12.789 1 92.62 286 SER A O 1
ATOM 2214 N N . ALA A 1 287 ? 34.812 5.402 13.547 1 91.19 287 ALA A N 1
ATOM 2215 C CA . ALA A 1 287 ? 35.469 6.48 14.297 1 91.19 287 ALA A CA 1
ATOM 2216 C C . ALA A 1 287 ? 35.938 7.602 13.367 1 91.19 287 ALA A C 1
ATOM 2218 O O . ALA A 1 287 ? 35.875 8.781 13.734 1 91.19 287 ALA A O 1
ATOM 2219 N N . LYS A 1 288 ? 36.344 7.188 12.219 1 93.56 288 LYS A N 1
ATOM 2220 C CA . LYS A 1 288 ? 36.781 8.172 11.234 1 93.56 288 LYS A CA 1
ATOM 2221 C C . LYS A 1 288 ? 35.625 9.047 10.781 1 93.56 288 LYS A C 1
ATOM 2223 O O . LYS A 1 288 ? 35.75 10.273 10.695 1 93.56 288 LYS A O 1
ATOM 2228 N N . ASP A 1 289 ? 34.5 8.438 10.5 1 94.19 289 ASP A N 1
ATOM 2229 C CA . ASP A 1 289 ? 33.312 9.172 10.094 1 94.19 289 ASP A CA 1
ATOM 2230 C C . ASP A 1 289 ? 32.812 10.109 11.203 1 94.19 289 ASP A C 1
ATOM 2232 O O . ASP A 1 289 ? 32.469 11.258 10.945 1 94.19 289 ASP A O 1
ATOM 2236 N N . ILE A 1 290 ? 32.906 9.656 12.398 1 94.31 290 ILE A N 1
ATOM 2237 C CA . ILE A 1 290 ? 32.469 10.438 13.555 1 94.31 290 ILE A CA 1
ATOM 2238 C C . ILE A 1 290 ? 33.375 11.641 13.742 1 94.31 290 ILE A C 1
ATOM 2240 O O . ILE A 1 290 ? 32.938 12.727 14.094 1 94.31 290 ILE A O 1
ATOM 2244 N N . ALA A 1 291 ? 34.656 11.438 13.547 1 92.75 291 ALA A N 1
ATOM 2245 C CA . ALA A 1 291 ? 35.625 12.531 13.664 1 92.75 291 ALA A CA 1
ATOM 2246 C C . ALA A 1 291 ? 35.281 13.656 12.688 1 92.75 291 ALA A C 1
ATOM 2248 O O . ALA A 1 291 ? 35.438 14.836 13.023 1 92.75 291 ALA A O 1
ATOM 2249 N N . THR A 1 292 ? 34.812 13.219 11.516 1 94.44 292 THR A N 1
ATOM 2250 C CA . THR A 1 292 ? 34.469 14.211 10.5 1 94.44 292 THR A CA 1
ATOM 2251 C C . THR A 1 292 ? 33.219 14.984 10.906 1 94.44 292 THR A C 1
ATOM 2253 O O . THR A 1 292 ? 33 16.094 10.422 1 94.44 292 THR A O 1
ATOM 2256 N N . MET A 1 293 ? 32.469 14.398 11.828 1 93.94 293 MET A N 1
ATOM 2257 C CA . MET A 1 293 ? 31.234 15.031 12.297 1 93.94 293 MET A CA 1
ATOM 2258 C C . MET A 1 293 ? 31.469 15.82 13.578 1 93.94 293 MET A C 1
ATOM 2260 O O . MET A 1 293 ? 30.562 16.453 14.102 1 93.94 293 MET A O 1
ATOM 2264 N N . THR A 1 294 ? 32.688 15.781 14.078 1 94.5 294 THR A N 1
ATOM 2265 C CA . THR A 1 294 ? 33 16.406 15.352 1 94.5 294 THR A CA 1
ATOM 2266 C C . THR A 1 294 ? 33.25 17.906 15.164 1 94.5 294 THR A C 1
ATOM 2268 O O . THR A 1 294 ? 34 18.312 14.273 1 94.5 294 THR A O 1
ATOM 2271 N N . THR A 1 295 ? 32.656 18.688 16 1 94.31 295 THR A N 1
ATOM 2272 C CA . THR A 1 295 ? 32.75 20.141 15.938 1 94.31 295 THR A CA 1
ATOM 2273 C C . THR A 1 295 ? 34.094 20.625 16.484 1 94.31 295 THR A C 1
ATOM 2275 O O . THR A 1 295 ? 34.875 19.844 17.031 1 94.31 295 THR A O 1
ATOM 2278 N N . ASP A 1 296 ? 34.312 21.953 16.344 1 93.94 296 ASP A N 1
ATOM 2279 C CA . ASP A 1 296 ? 35.531 22.562 16.859 1 93.94 296 ASP A CA 1
ATOM 2280 C C . ASP A 1 296 ? 35.594 22.438 18.375 1 93.94 296 ASP A C 1
ATOM 2282 O O . ASP A 1 296 ? 36.688 22.422 18.953 1 93.94 296 ASP A O 1
ATOM 2286 N N . GLU A 1 297 ? 34.5 22.281 18.969 1 94.31 297 GLU A N 1
ATOM 2287 C CA . GLU A 1 297 ? 34.406 22.156 20.422 1 94.31 297 GLU A CA 1
ATOM 2288 C C . GLU A 1 297 ? 34.656 20.719 20.859 1 94.31 297 GLU A C 1
ATOM 2290 O O . GLU A 1 297 ? 34.625 20.406 22.047 1 94.31 297 GLU A O 1
ATOM 2295 N N . GLY A 1 298 ? 34.844 19.922 19.875 1 93.69 298 GLY A N 1
ATOM 2296 C CA . GLY A 1 298 ? 35.156 18.531 20.188 1 93.69 298 GLY A CA 1
ATOM 2297 C C . GLY A 1 298 ? 33.938 17.688 20.469 1 93.69 298 GLY A C 1
ATOM 2298 O O . GLY A 1 298 ? 34.031 16.656 21.141 1 93.69 298 GLY A O 1
ATOM 2299 N N . LEU A 1 299 ? 32.781 18.156 20.094 1 95.38 299 LEU A N 1
ATOM 2300 C CA . LEU A 1 299 ? 31.547 17.422 20.328 1 95.38 299 LEU A CA 1
ATOM 2301 C C . LEU A 1 299 ? 30.875 17.078 19 1 95.38 299 LEU A C 1
ATOM 2303 O O . LEU A 1 299 ? 31.094 17.75 18 1 95.38 299 LEU A O 1
ATOM 2307 N N . VAL A 1 300 ? 30.188 15.945 19.031 1 95.81 300 VAL A N 1
ATOM 2308 C CA . VAL A 1 300 ? 29.25 15.664 17.938 1 95.81 300 VAL A CA 1
ATOM 2309 C C . VAL A 1 300 ? 27.859 16.172 18.297 1 95.81 300 VAL A C 1
ATOM 2311 O O . VAL A 1 300 ? 27.359 15.906 19.391 1 95.81 300 VAL A O 1
ATOM 2314 N N . THR A 1 301 ? 27.328 16.953 17.438 1 95.19 301 THR A N 1
ATOM 2315 C CA . THR A 1 301 ? 25.984 17.484 17.703 1 95.19 301 THR A CA 1
ATOM 2316 C C . THR A 1 301 ? 24.984 16.938 16.688 1 95.19 301 THR A C 1
ATOM 2318 O O . THR A 1 301 ? 25.344 16.625 15.547 1 95.19 301 THR A O 1
ATOM 2321 N N . ALA A 1 302 ? 23.766 16.656 17.141 1 93.75 302 ALA A N 1
ATOM 2322 C CA . ALA A 1 302 ? 22.656 16.219 16.297 1 93.75 302 ALA A CA 1
ATOM 2323 C C . ALA A 1 302 ? 21.391 16.984 16.625 1 93.75 302 ALA A C 1
ATOM 2325 O O . ALA A 1 302 ? 21.062 17.203 17.797 1 93.75 302 ALA A O 1
ATOM 2326 N N . ASP A 1 303 ? 20.719 17.5 15.656 1 93.94 303 ASP A N 1
ATOM 2327 C CA . ASP A 1 303 ? 19.453 18.203 15.828 1 93.94 303 ASP A CA 1
ATOM 2328 C C . ASP A 1 303 ? 18.281 17.391 15.266 1 93.94 303 ASP A C 1
ATOM 2330 O O . ASP A 1 303 ? 18.359 16.891 14.141 1 93.94 303 ASP A O 1
ATOM 2334 N N . CYS A 1 304 ? 17.25 17.234 16.047 1 96.06 304 CYS A N 1
ATOM 2335 C CA . CYS A 1 304 ? 16.047 16.609 15.523 1 96.06 304 CYS A CA 1
ATOM 2336 C C . CYS A 1 304 ? 15.297 17.547 14.594 1 96.06 304 CYS A C 1
ATOM 2338 O O . CYS A 1 304 ? 14.891 18.641 15 1 96.06 304 CYS A O 1
ATOM 2340 N N . GLN A 1 305 ? 15.023 17.156 13.445 1 94.81 305 GLN A N 1
ATOM 2341 C CA . GLN A 1 305 ? 14.375 18 12.453 1 94.81 305 GLN A CA 1
ATOM 2342 C C . GLN A 1 305 ? 12.883 18.141 12.742 1 94.81 305 GLN A C 1
ATOM 2344 O O . GLN A 1 305 ? 12.219 19.031 12.211 1 94.81 305 GLN A O 1
ATOM 2349 N N . PHE A 1 306 ? 12.367 17.344 13.625 1 96.94 306 PHE A N 1
ATOM 2350 C CA . PHE A 1 306 ? 10.93 17.375 13.906 1 96.94 306 PHE A CA 1
ATOM 2351 C C . PHE A 1 306 ? 10.617 18.297 15.07 1 96.94 306 PHE A C 1
ATOM 2353 O O . PHE A 1 306 ? 9.664 19.078 15.008 1 96.94 306 PHE A O 1
ATOM 2360 N N . CYS A 1 307 ? 11.43 18.203 16.125 1 96.56 307 CYS A N 1
ATOM 2361 C CA . CYS A 1 307 ? 11.039 18.938 17.312 1 96.56 307 CYS A CA 1
ATOM 2362 C C . CYS A 1 307 ? 12.086 19.984 17.672 1 96.56 307 CYS A C 1
ATOM 2364 O O . CYS A 1 307 ? 11.891 20.766 18.609 1 96.56 307 CYS A O 1
ATOM 2366 N N . GLY A 1 308 ? 13.188 19.953 17.031 1 93.88 308 GLY A N 1
ATOM 2367 C CA . GLY A 1 308 ? 14.195 20.984 17.25 1 93.88 308 GLY A CA 1
ATOM 2368 C C . GLY A 1 308 ? 15.109 20.688 18.422 1 93.88 308 GLY A C 1
ATOM 2369 O O . GLY A 1 308 ? 16 21.469 18.734 1 93.88 308 GLY A O 1
ATOM 2370 N N . ALA A 1 309 ? 14.914 19.484 19.031 1 95.25 309 ALA A N 1
ATOM 2371 C CA . ALA A 1 309 ? 15.797 19.109 20.125 1 95.25 309 ALA A CA 1
ATOM 2372 C C . ALA A 1 309 ? 17.25 19.016 19.672 1 95.25 309 ALA A C 1
ATOM 2374 O O . ALA A 1 309 ? 17.516 18.578 18.547 1 95.25 309 ALA A O 1
ATOM 2375 N N . HIS A 1 310 ? 18.141 19.469 20.531 1 95.56 310 HIS A N 1
ATOM 2376 C CA . HIS A 1 310 ? 19.578 19.469 20.266 1 95.56 310 HIS A CA 1
ATOM 2377 C C . HIS A 1 310 ? 20.312 18.5 21.188 1 95.56 310 HIS A C 1
ATOM 2379 O O . HIS A 1 310 ? 20.141 18.547 22.406 1 95.56 310 HIS A O 1
ATOM 2385 N N . TYR A 1 311 ? 21.062 17.625 20.562 1 96 311 TYR A N 1
ATOM 2386 C CA . TYR A 1 311 ? 21.812 16.625 21.328 1 96 311 TYR A CA 1
ATOM 2387 C C . TYR A 1 311 ? 23.312 16.812 21.141 1 96 311 TYR A C 1
ATOM 2389 O O . TYR A 1 311 ? 23.766 17.156 20.047 1 96 311 TYR A O 1
ATOM 2397 N N . ARG A 1 312 ? 24.062 16.609 22.188 1 95.31 312 ARG A N 1
ATOM 2398 C CA . ARG A 1 312 ? 25.516 16.703 22.203 1 95.31 312 ARG A CA 1
ATOM 2399 C C . ARG A 1 312 ? 26.156 15.43 22.75 1 95.31 312 ARG A C 1
ATOM 2401 O O . ARG A 1 312 ? 25.719 14.914 23.781 1 95.31 312 ARG A O 1
ATOM 2408 N N . PHE A 1 313 ? 27.156 15 22.031 1 95.25 313 PHE A N 1
ATOM 2409 C CA . PHE A 1 313 ? 27.766 13.734 22.406 1 95.25 313 PHE A CA 1
ATOM 2410 C C . PHE A 1 313 ? 29.297 13.844 22.375 1 95.25 313 PHE A C 1
ATOM 2412 O O . PHE A 1 313 ? 29.859 14.586 21.578 1 95.25 313 PHE A O 1
ATOM 2419 N N . ASP A 1 314 ? 29.828 13.062 23.25 1 94.25 314 ASP A N 1
ATOM 2420 C CA . ASP A 1 314 ? 31.25 12.773 23.141 1 94.25 314 ASP A CA 1
ATOM 2421 C C . ASP A 1 314 ? 31.531 11.836 21.969 1 94.25 314 ASP A C 1
ATOM 2423 O O . ASP A 1 314 ? 31.047 10.711 21.938 1 94.25 314 ASP A O 1
ATOM 2427 N N . PRO A 1 315 ? 32.344 12.32 21.078 1 94.75 315 PRO A N 1
ATOM 2428 C CA . PRO A 1 315 ? 32.625 11.469 19.922 1 94.75 315 PRO A CA 1
ATOM 2429 C C . PRO A 1 315 ? 33.125 10.086 20.312 1 94.75 315 PRO A C 1
ATOM 2431 O O . PRO A 1 315 ? 32.875 9.102 19.609 1 94.75 315 PRO A O 1
ATOM 2434 N N . ALA A 1 316 ? 33.781 10.016 21.359 1 93.19 316 ALA A N 1
ATOM 2435 C CA . ALA A 1 316 ? 34.375 8.75 21.797 1 93.19 316 ALA A CA 1
ATOM 2436 C C . ALA A 1 316 ? 33.281 7.773 22.234 1 93.19 316 ALA A C 1
ATOM 2438 O O . ALA A 1 316 ? 33.531 6.574 22.359 1 93.19 316 ALA A O 1
ATOM 2439 N N . SER A 1 317 ? 32.125 8.305 22.422 1 94 317 SER A N 1
ATOM 2440 C CA . SER A 1 317 ? 31.016 7.465 22.875 1 94 317 SER A CA 1
ATOM 2441 C C . SER A 1 317 ? 30.125 7.016 21.719 1 94 317 SER A C 1
ATOM 2443 O O . SER A 1 317 ? 29.094 6.375 21.922 1 94 317 SER A O 1
ATOM 2445 N N . LEU A 1 318 ? 30.453 7.344 20.516 1 94.62 318 LEU A N 1
ATOM 2446 C CA . LEU A 1 318 ? 29.594 7.109 19.375 1 94.62 318 LEU A CA 1
ATOM 2447 C C . LEU A 1 318 ? 30.219 6.102 18.422 1 94.62 318 LEU A C 1
ATOM 2449 O O . LEU A 1 318 ? 31.438 5.91 18.422 1 94.62 318 LEU A O 1
ATOM 2453 N N . GLY A 1 319 ? 29.328 5.461 17.609 1 90.62 319 GLY A N 1
ATOM 2454 C CA . GLY A 1 319 ? 29.797 4.574 16.562 1 90.62 319 GLY A CA 1
ATOM 2455 C C . GLY A 1 319 ? 30.078 3.168 17.047 1 90.62 319 GLY A C 1
ATOM 2456 O O . GLY A 1 319 ? 29.984 2.887 18.234 1 90.62 319 GLY A O 1
ATOM 2457 N N . PHE A 1 320 ? 30.422 2.326 16.031 1 89.56 320 PHE A N 1
ATOM 2458 C CA . PHE A 1 320 ? 30.641 0.936 16.422 1 89.56 320 PHE A CA 1
ATOM 2459 C C . PHE A 1 320 ? 32.031 0.743 17 1 89.56 320 PHE A C 1
ATOM 2461 O O . PHE A 1 320 ? 32.344 -0.327 17.531 1 89.56 320 PHE A O 1
ATOM 2468 N N . GLU A 1 321 ? 32.844 1.784 17 1 88.06 321 GLU A N 1
ATOM 2469 C CA . GLU A 1 321 ? 34.156 1.732 17.594 1 88.06 321 GLU A CA 1
ATOM 2470 C C . GLU A 1 321 ? 34.25 2.605 18.844 1 88.06 321 GLU A C 1
ATOM 2472 O O . GLU A 1 321 ? 35.312 3.102 19.203 1 88.06 321 GLU A O 1
ATOM 2477 N N . ALA A 1 322 ? 33.156 2.766 19.438 1 91.19 322 ALA A N 1
ATOM 2478 C CA . ALA A 1 322 ? 33.094 3.621 20.625 1 91.19 322 ALA A CA 1
ATOM 2479 C C . ALA A 1 322 ? 34 3.096 21.719 1 91.19 322 ALA A C 1
ATOM 2481 O O . ALA A 1 322 ? 34.094 1.886 21.938 1 91.19 322 ALA A O 1
ATOM 2482 N N . THR A 1 323 ? 34.688 3.963 22.391 1 90.19 323 THR A N 1
ATOM 2483 C CA . THR A 1 323 ? 35.656 3.58 23.422 1 90.19 323 THR A CA 1
ATOM 2484 C C . THR A 1 323 ? 35.156 3.967 24.797 1 90.19 323 THR A C 1
ATOM 2486 O O . THR A 1 323 ? 35.719 3.533 25.812 1 90.19 323 THR A O 1
ATOM 2489 N N . VAL A 1 324 ? 34.156 4.762 24.828 1 90.81 324 VAL A N 1
ATOM 2490 C CA . VAL A 1 324 ? 33.594 5.203 26.094 1 90.81 324 VAL A CA 1
ATOM 2491 C C . VAL A 1 324 ? 32.094 4.961 26.109 1 90.81 324 VAL A C 1
ATOM 2493 O O . VAL A 1 324 ? 31.422 5.043 25.062 1 90.81 324 VAL A O 1
ATOM 2496 N N . ASN A 1 325 ? 31.562 4.539 27.25 1 88.44 325 ASN A N 1
ATOM 2497 C CA . ASN A 1 325 ? 30.125 4.391 27.422 1 88.44 325 ASN A CA 1
ATOM 2498 C C . ASN A 1 325 ? 29.422 5.746 27.469 1 88.44 325 ASN A C 1
ATOM 2500 O O . ASN A 1 325 ? 30.062 6.777 27.672 1 88.44 325 ASN A O 1
ATOM 2504 N N . PRO A 1 326 ? 28.141 5.816 27.375 1 86.81 326 PRO A N 1
ATOM 2505 C CA . PRO A 1 326 ? 27.391 7.078 27.422 1 86.81 326 PRO A CA 1
ATOM 2506 C C . PRO A 1 326 ? 27.594 7.828 28.75 1 86.81 326 PRO A C 1
ATOM 2508 O O . PRO A 1 326 ? 27.5 9.055 28.781 1 86.81 326 PRO A O 1
ATOM 2511 N N . ASP A 1 327 ? 27.938 7.156 29.781 1 86.81 327 ASP A N 1
ATOM 2512 C CA . ASP A 1 327 ? 28.094 7.785 31.094 1 86.81 327 ASP A CA 1
ATOM 2513 C C . ASP A 1 327 ? 29.531 8.258 31.297 1 86.81 327 ASP A C 1
ATOM 2515 O O . ASP A 1 327 ? 29.875 8.789 32.344 1 86.81 327 ASP A O 1
ATOM 2519 N N . GLY A 1 328 ? 30.328 8.023 30.406 1 85 328 GLY A N 1
ATOM 2520 C CA . GLY A 1 328 ? 31.703 8.539 30.453 1 85 328 GLY A CA 1
ATOM 2521 C C . GLY A 1 328 ? 32.719 7.488 30.875 1 85 328 GLY A C 1
ATOM 2522 O O . GLY A 1 328 ? 33.906 7.734 30.844 1 85 328 GLY A O 1
ATOM 2523 N N . THR A 1 329 ? 32.188 6.336 31.266 1 87.88 329 THR A N 1
ATOM 2524 C CA . THR A 1 329 ? 33.094 5.285 31.703 1 87.88 329 THR A CA 1
ATOM 2525 C C . THR A 1 329 ? 33.719 4.551 30.516 1 87.88 329 THR A C 1
ATOM 2527 O O . THR A 1 329 ? 33.094 4.457 29.453 1 87.88 329 THR A O 1
ATOM 2530 N N . PRO A 1 330 ? 35 4.141 30.75 1 87.12 330 PRO A N 1
ATOM 2531 C CA . PRO A 1 330 ? 35.625 3.424 29.641 1 87.12 330 PRO A CA 1
ATOM 2532 C C . PRO A 1 330 ? 34.906 2.125 29.281 1 87.12 330 PRO A C 1
ATOM 2534 O O . PRO A 1 330 ? 34.438 1.418 30.172 1 87.12 330 PRO A O 1
ATOM 2537 N N . ARG A 1 331 ? 34.625 1.99 28.062 1 81.75 331 ARG A N 1
ATOM 2538 C CA . ARG A 1 331 ? 34.062 0.736 27.578 1 81.75 331 ARG A CA 1
ATOM 2539 C C . ARG A 1 331 ? 35.062 -0.399 27.672 1 81.75 331 ARG A C 1
ATOM 2541 O O . ARG A 1 331 ? 36.25 -0.215 27.344 1 81.75 331 ARG A O 1
ATOM 2548 N N . ASP A 1 332 ? 34.844 -1.378 28.547 1 66.31 332 ASP A N 1
ATOM 2549 C CA . ASP A 1 332 ? 35.75 -2.512 28.609 1 66.31 332 ASP A CA 1
ATOM 2550 C C . ASP A 1 332 ? 36.031 -3.082 27.219 1 66.31 332 ASP A C 1
ATOM 2552 O O . ASP A 1 332 ? 35.094 -3.215 26.406 1 66.31 332 ASP A O 1
ATOM 2556 N N . LYS A 1 333 ? 37.188 -2.822 26.734 1 53.88 333 LYS A N 1
ATOM 2557 C CA . LYS A 1 333 ? 37.531 -3.541 25.516 1 53.88 333 LYS A CA 1
ATOM 2558 C C . LYS A 1 333 ? 37 -4.969 25.547 1 53.88 333 LYS A C 1
ATOM 2560 O O . LYS A 1 333 ? 37.625 -5.863 26.109 1 53.88 333 LYS A O 1
ATOM 2565 N N . GLY A 1 334 ? 35.875 -5.141 26.109 1 41.88 334 GLY A N 1
ATOM 2566 C CA . GLY A 1 334 ? 35.562 -6.559 26.109 1 41.88 334 GLY A CA 1
ATOM 2567 C C . GLY A 1 334 ? 36.031 -7.293 24.875 1 41.88 334 GLY A C 1
ATOM 2568 O O . GLY A 1 334 ? 36.531 -6.672 23.938 1 41.88 334 GLY A O 1
ATOM 2569 N N . GLU A 1 335 ? 35.219 -8.617 24.656 1 38 335 GLU A N 1
ATOM 2570 C CA . GLU A 1 335 ? 35.25 -9.859 23.906 1 38 335 GLU A CA 1
ATOM 2571 C C . GLU A 1 335 ? 35.219 -9.594 22.406 1 38 335 GLU A C 1
ATOM 2573 O O . GLU A 1 335 ? 34.281 -9.031 21.875 1 38 335 GLU A O 1
ATOM 2578 N N . GLU A 1 336 ? 36.375 -9.312 21.828 1 37.56 336 GLU A N 1
ATOM 2579 C CA . GLU A 1 336 ? 36.531 -9.805 20.469 1 37.56 336 GLU A CA 1
ATOM 2580 C C . GLU A 1 336 ? 35.656 -11.031 20.203 1 37.56 336 GLU A C 1
ATOM 2582 O O . GLU A 1 336 ? 35.844 -12.07 20.844 1 37.56 336 GLU A O 1
ATOM 2587 N N . THR A 1 337 ? 34.469 -11.008 20.109 1 34.97 337 THR A N 1
ATOM 2588 C CA . THR A 1 337 ? 33.75 -12.156 19.531 1 34.97 337 THR A CA 1
ATOM 2589 C C . THR A 1 337 ? 34.625 -12.797 18.438 1 34.97 337 THR A C 1
ATOM 2591 O O . THR A 1 337 ? 34.875 -12.18 17.406 1 34.97 337 THR A O 1
ATOM 2594 N N . ARG A 1 338 ? 35.594 -13.703 18.812 1 32.78 338 ARG A N 1
ATOM 2595 C CA . ARG A 1 338 ? 36.219 -14.664 17.906 1 32.78 338 ARG A CA 1
ATOM 2596 C C . ARG A 1 338 ? 35.219 -15.242 16.922 1 32.78 338 ARG A C 1
ATOM 2598 O O . ARG A 1 338 ? 34.125 -15.656 17.328 1 32.78 338 ARG A O 1
ATOM 2605 N N . PRO A 1 339 ? 35.281 -14.93 15.617 1 33.31 339 PRO A N 1
ATOM 2606 C CA . PRO A 1 339 ? 34.594 -15.875 14.742 1 33.31 339 PRO A CA 1
ATOM 2607 C C . PRO A 1 339 ? 34.781 -17.328 15.156 1 33.31 339 PRO A C 1
ATOM 2609 O O . PRO A 1 339 ? 35.812 -17.656 15.789 1 33.31 339 PRO A O 1
ATOM 2612 N N . ASN A 1 340 ? 33.875 -18.094 15.719 1 26.72 340 ASN A N 1
ATOM 2613 C CA . ASN A 1 340 ? 34.219 -19.516 15.758 1 26.72 340 ASN A CA 1
ATOM 2614 C C . ASN A 1 340 ? 35.094 -19.922 14.594 1 26.72 340 ASN A C 1
ATOM 2616 O O . ASN A 1 340 ? 34.844 -19.547 13.445 1 26.72 340 ASN A O 1
ATOM 2620 N N . ASP A 1 341 ? 36.344 -20.531 14.789 1 23.27 341 ASP A N 1
ATOM 2621 C CA . ASP A 1 341 ? 37.031 -21.438 13.883 1 23.27 341 ASP A CA 1
ATOM 2622 C C . ASP A 1 341 ? 36.062 -22.391 13.203 1 23.27 341 ASP A C 1
ATOM 2624 O O . ASP A 1 341 ? 35.188 -22.953 13.859 1 23.27 341 ASP A O 1
ATOM 2628 N N . MET B 1 1 ? -19.406 -39.281 -11.984 1 32.03 1 MET B N 1
ATOM 2629 C CA . MET B 1 1 ? -19.172 -37.844 -12.141 1 32.03 1 MET B CA 1
ATOM 2630 C C . MET B 1 1 ? -18.422 -37.562 -13.438 1 32.03 1 MET B C 1
ATOM 2632 O O . MET B 1 1 ? -17.328 -38.094 -13.664 1 32.03 1 MET B O 1
ATOM 2636 N N . THR B 1 2 ? -19.062 -37.188 -14.523 1 35.88 2 THR B N 1
ATOM 2637 C CA . THR B 1 2 ? -18.578 -37.219 -15.898 1 35.88 2 THR B CA 1
ATOM 2638 C C . THR B 1 2 ? -17.375 -36.312 -16.078 1 35.88 2 THR B C 1
ATOM 2640 O O . THR B 1 2 ? -17.234 -35.312 -15.367 1 35.88 2 THR B O 1
ATOM 2643 N N . ILE B 1 3 ? -16.281 -36.781 -16.812 1 41.31 3 ILE B N 1
ATOM 2644 C CA . ILE B 1 3 ? -15.117 -36.062 -17.297 1 41.31 3 ILE B CA 1
ATOM 2645 C C . ILE B 1 3 ? -15.5 -34.625 -17.594 1 41.31 3 ILE B C 1
ATOM 2647 O O . ILE B 1 3 ? -14.703 -33.688 -17.391 1 41.31 3 ILE B O 1
ATOM 2651 N N . LEU B 1 4 ? -16.625 -34.406 -18.141 1 40.06 4 LEU B N 1
ATOM 2652 C CA . LEU B 1 4 ? -17.156 -33.125 -18.594 1 40.06 4 LEU B CA 1
ATOM 2653 C C . LEU B 1 4 ? -17.297 -32.156 -17.422 1 40.06 4 LEU B C 1
ATOM 2655 O O . LEU B 1 4 ? -17.047 -30.953 -17.562 1 40.06 4 LEU B O 1
ATOM 2659 N N . SER B 1 5 ? -17.766 -32.562 -16.297 1 43.38 5 SER B N 1
ATOM 2660 C CA . SER B 1 5 ? -17.984 -31.75 -15.109 1 43.38 5 SER B CA 1
ATOM 2661 C C . SER B 1 5 ? -16.656 -31.328 -14.477 1 43.38 5 SER B C 1
ATOM 2663 O O . SER B 1 5 ? -16.578 -30.297 -13.812 1 43.38 5 SER B O 1
ATOM 2665 N N . GLN B 1 6 ? -15.648 -32.25 -14.43 1 47.34 6 GLN B N 1
ATOM 2666 C CA . GLN B 1 6 ? -14.289 -32.031 -13.945 1 47.34 6 GLN B CA 1
ATOM 2667 C C . GLN B 1 6 ? -13.656 -30.797 -14.562 1 47.34 6 GLN B C 1
ATOM 2669 O O . GLN B 1 6 ? -13.016 -30.016 -13.867 1 47.34 6 GLN B O 1
ATOM 2674 N N . ILE B 1 7 ? -13.68 -30.703 -15.922 1 53.84 7 ILE B N 1
ATOM 2675 C CA . ILE B 1 7 ? -13.055 -29.75 -16.828 1 53.84 7 ILE B CA 1
ATOM 2676 C C . ILE B 1 7 ? -13.656 -28.359 -16.609 1 53.84 7 ILE B C 1
ATOM 2678 O O . ILE B 1 7 ? -12.969 -27.344 -16.75 1 53.84 7 ILE B O 1
ATOM 2682 N N . ALA B 1 8 ? -14.789 -28.406 -15.797 1 64.81 8 ALA B N 1
ATOM 2683 C CA . ALA B 1 8 ? -15.562 -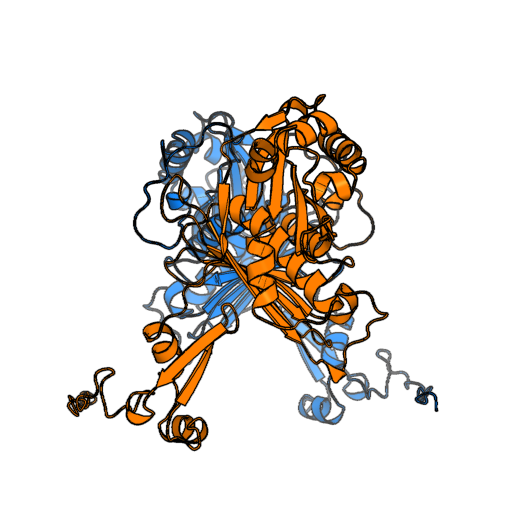27.172 -15.859 1 64.81 8 ALA B CA 1
ATOM 2684 C C . ALA B 1 8 ? -15.031 -26.141 -14.867 1 64.81 8 ALA B C 1
ATOM 2686 O O . ALA B 1 8 ? -15.148 -24.922 -15.094 1 64.81 8 ALA B O 1
ATOM 2687 N N . TRP B 1 9 ? -14.094 -26.625 -13.938 1 86.69 9 TRP B N 1
ATOM 2688 C CA . TRP B 1 9 ? -13.727 -25.641 -12.922 1 86.69 9 TRP B CA 1
ATOM 2689 C C . TRP B 1 9 ? -12.227 -25.391 -12.938 1 86.69 9 TRP B C 1
ATOM 2691 O O . TRP B 1 9 ? -11.719 -24.594 -12.141 1 86.69 9 TRP B O 1
ATOM 2701 N N . ASP B 1 10 ? -11.578 -26.094 -13.906 1 91.19 10 ASP B N 1
ATOM 2702 C CA . ASP B 1 10 ? -10.148 -25.812 -14.023 1 91.19 10 ASP B CA 1
ATOM 2703 C C . ASP B 1 10 ? -9.898 -24.406 -14.547 1 91.19 10 ASP B C 1
ATOM 2705 O O . ASP B 1 10 ? -10.656 -23.906 -15.383 1 91.19 10 ASP B O 1
ATOM 2709 N N . ASP B 1 11 ? -8.859 -23.812 -14 1 96.75 11 ASP B N 1
ATOM 2710 C CA . ASP B 1 11 ? -8.43 -22.484 -14.43 1 96.75 11 ASP B CA 1
ATOM 2711 C C . ASP B 1 11 ? -9.562 -21.484 -14.297 1 96.75 11 ASP B C 1
ATOM 2713 O O . ASP B 1 11 ? -9.883 -20.766 -15.25 1 96.75 11 ASP B O 1
ATOM 2717 N N . THR B 1 12 ? -10.102 -21.5 -13.055 1 96.94 12 THR B N 1
ATOM 2718 C CA . THR B 1 12 ? -11.266 -20.672 -12.758 1 96.94 12 THR B CA 1
ATOM 2719 C C . THR B 1 12 ? -11.172 -20.094 -11.352 1 96.94 12 THR B C 1
ATOM 2721 O O . THR B 1 12 ? -10.711 -20.766 -10.43 1 96.94 12 THR B O 1
ATOM 2724 N N . VAL B 1 13 ? -11.555 -18.875 -11.203 1 97.94 13 VAL B N 1
ATOM 2725 C CA . VAL B 1 13 ? -11.781 -18.25 -9.906 1 97.94 13 VAL B CA 1
ATOM 2726 C C . VAL B 1 13 ? -13.273 -18.047 -9.68 1 97.94 13 VAL B C 1
ATOM 2728 O O . VAL B 1 13 ? -13.977 -17.5 -10.539 1 97.94 13 VAL B O 1
ATOM 2731 N N . LEU B 1 14 ? -13.797 -18.516 -8.562 1 97.56 14 LEU B N 1
ATOM 2732 C CA . LEU B 1 14 ? -15.211 -18.406 -8.227 1 97.56 14 LEU B CA 1
ATOM 2733 C C . LEU B 1 14 ? -15.414 -17.531 -7 1 97.56 14 LEU B C 1
ATOM 2735 O O . LEU B 1 14 ? -15.109 -17.938 -5.879 1 97.56 14 LEU B O 1
ATOM 2739 N N . PRO B 1 15 ? -15.93 -16.297 -7.188 1 97 15 PRO B N 1
ATOM 2740 C CA . PRO B 1 15 ? -16.266 -15.453 -6.039 1 97 15 PRO B CA 1
ATOM 2741 C C . PRO B 1 15 ? -17.484 -15.938 -5.277 1 97 15 PRO B C 1
ATOM 2743 O O . PRO B 1 15 ? -18.438 -16.453 -5.883 1 97 15 PRO B O 1
ATOM 2746 N N . PHE B 1 16 ? -17.469 -15.781 -3.955 1 96.12 16 PHE B N 1
ATOM 2747 C CA . PHE B 1 16 ? -18.609 -16.172 -3.146 1 96.12 16 PHE B CA 1
ATOM 2748 C C . PHE B 1 16 ? -18.719 -15.297 -1.898 1 96.12 16 PHE B C 1
ATOM 2750 O O . PHE B 1 16 ? -17.812 -14.492 -1.622 1 96.12 16 PHE B O 1
ATOM 2757 N N . GLN B 1 17 ? -19.828 -15.391 -1.269 1 94.69 17 GLN B N 1
ATOM 2758 C CA . GLN B 1 17 ? -20.078 -14.711 -0.001 1 94.69 17 GLN B CA 1
ATOM 2759 C C . GLN B 1 17 ? -20.766 -15.648 0.994 1 94.69 17 GLN B C 1
ATOM 2761 O O . GLN B 1 17 ? -21.562 -16.5 0.604 1 94.69 17 GLN B O 1
ATOM 2766 N N . LEU B 1 18 ? -20.328 -15.492 2.213 1 94.5 18 LEU B N 1
ATOM 2767 C CA . LEU B 1 18 ? -21.016 -16.172 3.307 1 94.5 18 LEU B CA 1
ATOM 2768 C C . LEU B 1 18 ? -22 -15.219 3.998 1 94.5 18 LEU B C 1
ATOM 2770 O O . LEU B 1 18 ? -21.594 -14.414 4.844 1 94.5 18 LEU B O 1
ATOM 2774 N N . ASP B 1 19 ? -23.219 -15.367 3.732 1 87.62 19 ASP B N 1
ATOM 2775 C CA . ASP B 1 19 ? -24.219 -14.367 4.098 1 87.62 19 ASP B CA 1
ATOM 2776 C C . ASP B 1 19 ? -24.406 -14.297 5.609 1 87.62 19 ASP B C 1
ATOM 2778 O O . ASP B 1 19 ? -24.641 -13.227 6.168 1 87.62 19 ASP B O 1
ATOM 2782 N N . ARG B 1 20 ? -24.25 -15.359 6.266 1 88.62 20 ARG B N 1
ATOM 2783 C CA . ARG B 1 20 ? -24.5 -15.391 7.703 1 88.62 20 ARG B CA 1
ATOM 2784 C C . ARG B 1 20 ? -23.312 -14.828 8.477 1 88.62 20 ARG B C 1
ATOM 2786 O O . ARG B 1 20 ? -23.469 -14.328 9.594 1 88.62 20 ARG B O 1
ATOM 2793 N N . SER B 1 21 ? -22.141 -14.852 7.883 1 88.5 21 SER B N 1
ATOM 2794 C CA . SER B 1 21 ? -20.938 -14.492 8.617 1 88.5 21 SER B CA 1
ATOM 2795 C C . SER B 1 21 ? -20.391 -13.148 8.148 1 88.5 21 SER B C 1
ATOM 2797 O O . SER B 1 21 ? -19.422 -12.633 8.719 1 88.5 21 SER B O 1
ATOM 2799 N N . ASP B 1 22 ? -20.891 -12.516 7.168 1 86.88 22 ASP B N 1
ATOM 2800 C CA . ASP B 1 22 ? -20.359 -11.289 6.59 1 86.88 22 ASP B CA 1
ATOM 2801 C C . ASP B 1 22 ? -18.922 -11.469 6.148 1 86.88 22 ASP B C 1
ATOM 2803 O O . ASP B 1 22 ? -18.047 -10.672 6.508 1 86.88 22 ASP B O 1
ATOM 2807 N N . VAL B 1 23 ? -18.734 -12.586 5.496 1 93 23 VAL B N 1
ATOM 2808 C CA . VAL B 1 23 ? -17.422 -12.914 4.938 1 93 23 VAL B CA 1
ATOM 2809 C C . VAL B 1 23 ? -17.531 -13.07 3.42 1 93 23 VAL B C 1
ATOM 2811 O O . VAL B 1 23 ? -18.5 -13.656 2.916 1 93 23 VAL B O 1
ATOM 2814 N N . ARG B 1 24 ? -16.625 -12.5 2.738 1 93.88 24 ARG B N 1
ATOM 2815 C CA . ARG B 1 24 ? -16.516 -12.734 1.302 1 93.88 24 ARG B CA 1
ATOM 2816 C C . ARG B 1 24 ? -15.297 -13.609 0.984 1 93.88 24 ARG B C 1
ATOM 2818 O O . ARG B 1 24 ? -14.391 -13.742 1.809 1 93.88 24 ARG B O 1
ATOM 2825 N N . GLY B 1 25 ? -15.375 -14.227 -0.197 1 96.81 25 GLY B N 1
ATOM 2826 C CA . GLY B 1 25 ? -14.266 -15.109 -0.527 1 96.81 25 GLY B CA 1
ATOM 2827 C C . GLY B 1 25 ? -14.148 -15.391 -2.012 1 96.81 25 GLY B C 1
ATOM 2828 O O . GLY B 1 25 ? -14.977 -14.93 -2.805 1 96.81 25 GLY B O 1
ATOM 2829 N N . ARG B 1 26 ? -13.055 -16.062 -2.332 1 98.38 26 ARG B N 1
ATOM 2830 C CA . ARG B 1 26 ? -12.773 -16.641 -3.641 1 98.38 26 ARG B CA 1
ATOM 2831 C C . ARG B 1 26 ? -12.188 -18.031 -3.506 1 98.38 26 ARG B C 1
ATOM 2833 O O . ARG B 1 26 ? -11.398 -18.297 -2.596 1 98.38 26 ARG B O 1
ATOM 2840 N N . ILE B 1 27 ? -12.633 -18.844 -4.359 1 98.19 27 ILE B N 1
ATOM 2841 C CA . ILE B 1 27 ? -12.008 -20.156 -4.508 1 98.19 27 ILE B CA 1
ATOM 2842 C C . ILE B 1 27 ? -11.523 -20.344 -5.941 1 98.19 27 ILE B C 1
ATOM 2844 O O . ILE B 1 27 ? -12.203 -19.938 -6.891 1 98.19 27 ILE B O 1
ATOM 2848 N N . ALA B 1 28 ? -10.305 -20.922 -6.09 1 98.06 28 ALA B N 1
ATOM 2849 C CA . ALA B 1 28 ? -9.711 -21.016 -7.418 1 98.06 28 ALA B CA 1
ATOM 2850 C C . ALA B 1 28 ? -9 -22.359 -7.605 1 98.06 28 ALA B C 1
ATOM 2852 O O . ALA B 1 28 ? -8.562 -22.969 -6.629 1 98.06 28 ALA B O 1
ATOM 2853 N N . ARG B 1 29 ? -8.961 -22.75 -8.836 1 97.12 29 ARG B N 1
ATOM 2854 C CA . ARG B 1 29 ? -8.133 -23.875 -9.258 1 97.12 29 ARG B CA 1
ATOM 2855 C C . ARG B 1 29 ? -7.332 -23.516 -10.508 1 97.12 29 ARG B C 1
ATOM 2857 O O . ARG B 1 29 ? -7.863 -22.906 -11.445 1 97.12 29 ARG B O 1
ATOM 2864 N N . LEU B 1 30 ? -6.094 -23.797 -10.445 1 96.81 30 LEU B N 1
ATOM 2865 C CA . LEU B 1 30 ? -5.199 -23.625 -11.578 1 96.81 30 LEU B CA 1
ATOM 2866 C C . LEU B 1 30 ? -4.637 -24.953 -12.039 1 96.81 30 LEU B C 1
ATOM 2868 O O . LEU B 1 30 ? -4.066 -25.703 -11.234 1 96.81 30 LEU B O 1
ATOM 2872 N N . ASP B 1 31 ? -4.844 -25.219 -13.273 1 94.19 31 ASP B N 1
ATOM 2873 C CA . ASP B 1 31 ? -4.336 -26.438 -13.891 1 94.19 31 ASP B CA 1
ATOM 2874 C C . ASP B 1 31 ? -3.529 -26.109 -15.156 1 94.19 31 ASP B C 1
ATOM 2876 O O . ASP B 1 31 ? -2.326 -25.859 -15.078 1 94.19 31 ASP B O 1
ATOM 2880 N N . GLY B 1 32 ? -4.23 -25.969 -16.297 1 93.81 32 GLY B N 1
ATOM 2881 C CA . GLY B 1 32 ? -3.566 -25.656 -17.562 1 93.81 32 GLY B CA 1
ATOM 2882 C C . GLY B 1 32 ? -2.736 -24.391 -17.484 1 93.81 32 GLY B C 1
ATOM 2883 O O . GLY B 1 32 ? -1.618 -24.344 -18 1 93.81 32 GLY B O 1
ATOM 2884 N N . VAL B 1 33 ? -3.252 -23.375 -16.906 1 96.69 33 VAL B N 1
ATOM 2885 C CA . VAL B 1 33 ? -2.553 -22.094 -16.812 1 96.69 33 VAL B CA 1
ATOM 2886 C C . VAL B 1 33 ? -1.28 -22.266 -15.984 1 96.69 33 VAL B C 1
ATOM 2888 O O . VAL B 1 33 ? -0.224 -21.75 -16.344 1 96.69 33 VAL B O 1
ATOM 2891 N N . LEU B 1 34 ? -1.357 -22.969 -14.922 1 96.81 34 LEU B N 1
ATOM 2892 C CA . LEU B 1 34 ? -0.197 -23.203 -14.07 1 96.81 34 LEU B CA 1
ATOM 2893 C C . LEU B 1 34 ? 0.877 -23.984 -14.812 1 96.81 34 LEU B C 1
ATOM 2895 O O . LEU B 1 34 ? 2.064 -23.656 -14.727 1 96.81 34 LEU B O 1
ATOM 2899 N N . GLU B 1 35 ? 0.463 -24.953 -15.523 1 94.62 35 GLU B N 1
ATOM 2900 C CA . GLU B 1 35 ? 1.397 -25.75 -16.328 1 94.62 35 GLU B CA 1
ATOM 2901 C C . GLU B 1 35 ? 2.131 -24.875 -17.328 1 94.62 35 GLU B C 1
ATOM 2903 O O . GLU B 1 35 ? 3.352 -24.969 -17.484 1 94.62 35 GLU B O 1
ATOM 2908 N N . GLN B 1 36 ? 1.382 -24.094 -17.984 1 96.19 36 GLN B N 1
ATOM 2909 C CA . GLN B 1 36 ? 1.973 -23.219 -18.984 1 96.19 36 GLN B CA 1
ATOM 2910 C C . GLN B 1 36 ? 2.957 -22.234 -18.359 1 96.19 36 GLN B C 1
ATOM 2912 O O . GLN B 1 36 ? 4.012 -21.953 -18.922 1 96.19 36 GLN B O 1
ATOM 2917 N N . VAL B 1 37 ? 2.643 -21.734 -17.172 1 97.56 37 VAL B N 1
ATOM 2918 C CA . VAL B 1 37 ? 3.543 -20.844 -16.453 1 97.56 37 VAL B CA 1
ATOM 2919 C C . VAL B 1 37 ? 4.836 -21.578 -16.109 1 97.56 37 VAL B C 1
ATOM 2921 O O . VAL B 1 37 ? 5.93 -21.062 -16.359 1 97.56 37 VAL B O 1
ATOM 2924 N N . LEU B 1 38 ? 4.715 -22.766 -15.617 1 96.62 38 LEU B N 1
ATOM 2925 C CA . LEU B 1 38 ? 5.855 -23.5 -15.086 1 96.62 38 LEU B CA 1
ATOM 2926 C C . LEU B 1 38 ? 6.703 -24.078 -16.219 1 96.62 38 LEU B C 1
ATOM 2928 O O . LEU B 1 38 ? 7.91 -24.266 -16.062 1 96.62 38 LEU B O 1
ATOM 2932 N N . GLU B 1 39 ? 6.125 -24.297 -17.359 1 94.44 39 GLU B N 1
ATOM 2933 C CA . GLU B 1 39 ? 6.816 -24.953 -18.469 1 94.44 39 GLU B CA 1
ATOM 2934 C C . GLU B 1 39 ? 7.762 -23.984 -19.172 1 94.44 39 GLU B C 1
ATOM 2936 O O . GLU B 1 39 ? 8.602 -24.391 -19.969 1 94.44 39 GLU B O 1
ATOM 2941 N N . GLN B 1 40 ? 7.559 -22.703 -18.891 1 94.81 40 GLN B N 1
ATOM 2942 C CA . GLN B 1 40 ? 8.391 -21.719 -19.562 1 94.81 40 GLN B CA 1
ATOM 2943 C C . GLN B 1 40 ? 9.859 -21.875 -19.156 1 94.81 40 GLN B C 1
ATOM 2945 O O . GLN B 1 40 ? 10.75 -21.375 -19.859 1 94.81 40 GLN B O 1
ATOM 2950 N N . HIS B 1 41 ? 10.086 -22.484 -18.016 1 95.12 41 HIS B N 1
ATOM 2951 C CA . HIS B 1 41 ? 11.43 -22.703 -17.5 1 95.12 41 HIS B CA 1
ATOM 2952 C C . HIS B 1 41 ? 11.562 -24.094 -16.875 1 95.12 41 HIS B C 1
ATOM 2954 O O . HIS B 1 41 ? 10.555 -24.703 -16.516 1 95.12 41 HIS B O 1
ATOM 2960 N N . ALA B 1 42 ? 12.781 -24.562 -16.812 1 94.62 42 ALA B N 1
ATOM 2961 C CA . ALA B 1 42 ? 13.062 -25.812 -16.125 1 94.62 42 ALA B CA 1
ATOM 2962 C C . ALA B 1 42 ? 13.391 -25.578 -14.656 1 94.62 42 ALA B C 1
ATOM 2964 O O . ALA B 1 42 ? 14.523 -25.781 -14.227 1 94.62 42 ALA B O 1
ATOM 2965 N N . TYR B 1 43 ? 12.391 -25.266 -13.938 1 96.25 43 TYR B N 1
ATOM 2966 C CA . TYR B 1 43 ? 12.578 -24.922 -12.531 1 96.25 43 TYR B CA 1
ATOM 2967 C C . TYR B 1 43 ? 12.859 -26.172 -11.703 1 96.25 43 TYR B C 1
ATOM 2969 O O . TYR B 1 43 ? 12.25 -27.219 -11.922 1 96.25 43 TYR B O 1
ATOM 2977 N N . PRO B 1 44 ? 13.789 -26.016 -10.742 1 95.44 44 PRO B N 1
ATOM 2978 C CA . PRO B 1 44 ? 13.82 -27.047 -9.711 1 95.44 44 PRO B CA 1
ATOM 2979 C C . PRO B 1 44 ? 12.539 -27.094 -8.875 1 95.44 44 PRO B C 1
ATOM 2981 O O . PRO B 1 44 ? 11.82 -26.094 -8.789 1 95.44 44 PRO B O 1
ATOM 2984 N N . PRO B 1 45 ? 12.258 -28.203 -8.234 1 92.5 45 PRO B N 1
ATOM 2985 C CA . PRO B 1 45 ? 10.984 -28.391 -7.531 1 92.5 45 PRO B CA 1
ATOM 2986 C C . PRO B 1 45 ? 10.719 -27.312 -6.488 1 92.5 45 PRO B C 1
ATOM 2988 O O . PRO B 1 45 ? 9.586 -26.844 -6.355 1 92.5 45 PRO B O 1
ATOM 2991 N N . VAL B 1 46 ? 11.742 -26.875 -5.812 1 94.25 46 VAL B N 1
ATOM 2992 C CA . VAL B 1 46 ? 11.57 -25.891 -4.75 1 94.25 46 VAL B CA 1
ATOM 2993 C C . VAL B 1 46 ? 11.094 -24.562 -5.344 1 94.25 46 VAL B C 1
ATOM 2995 O O . VAL B 1 46 ? 10.273 -23.859 -4.75 1 94.25 46 VAL B O 1
ATOM 2998 N N . VAL B 1 47 ? 11.578 -24.219 -6.504 1 97.25 47 VAL B N 1
ATOM 2999 C CA . VAL B 1 47 ? 11.203 -22.969 -7.176 1 97.25 47 VAL B CA 1
ATOM 3000 C C . VAL B 1 47 ? 9.805 -23.109 -7.77 1 97.25 47 VAL B C 1
ATOM 3002 O O . VAL B 1 47 ? 9 -22.172 -7.688 1 97.25 47 VAL B O 1
ATOM 3005 N N . GLU B 1 48 ? 9.516 -24.281 -8.297 1 95.81 48 GLU B N 1
ATOM 3006 C CA . GLU B 1 48 ? 8.195 -24.547 -8.852 1 95.81 48 GLU B CA 1
ATOM 3007 C C . GLU B 1 48 ? 7.105 -24.312 -7.805 1 95.81 48 GLU B C 1
ATOM 3009 O O . GLU B 1 48 ? 6.062 -23.734 -8.102 1 95.81 48 GLU B O 1
ATOM 3014 N N . ALA B 1 49 ? 7.406 -24.781 -6.656 1 94.56 49 ALA B N 1
ATOM 3015 C CA . ALA B 1 49 ? 6.438 -24.672 -5.57 1 94.56 49 ALA B CA 1
ATOM 3016 C C . ALA B 1 49 ? 6.121 -23.219 -5.262 1 94.56 49 ALA B C 1
ATOM 3018 O O . ALA B 1 49 ? 4.953 -22.844 -5.098 1 94.56 49 ALA B O 1
ATOM 3019 N N . LEU B 1 50 ? 7.109 -22.406 -5.234 1 97.62 50 LEU B N 1
ATOM 3020 C CA . LEU B 1 50 ? 6.922 -20.984 -4.922 1 97.62 50 LEU B CA 1
ATOM 3021 C C . LEU B 1 50 ? 6.199 -20.281 -6.062 1 97.62 50 LEU B C 1
ATOM 3023 O O . LEU B 1 50 ? 5.352 -19.422 -5.82 1 97.62 50 LEU B O 1
ATOM 3027 N N . VAL B 1 51 ? 6.551 -20.656 -7.273 1 98.25 51 VAL B N 1
ATOM 3028 C CA . VAL B 1 51 ? 5.883 -20.047 -8.422 1 98.25 51 VAL B CA 1
ATOM 3029 C C . VAL B 1 51 ? 4.406 -20.453 -8.422 1 98.25 51 VAL B C 1
ATOM 3031 O O . VAL B 1 51 ? 3.537 -19.625 -8.703 1 98.25 51 VAL B O 1
ATOM 3034 N N . ALA B 1 52 ? 4.129 -21.656 -8.094 1 97.56 52 ALA B N 1
ATOM 3035 C CA . ALA B 1 52 ? 2.75 -22.125 -8.023 1 97.56 52 ALA B CA 1
ATOM 3036 C C . ALA B 1 52 ? 1.958 -21.359 -6.965 1 97.56 52 ALA B C 1
ATOM 3038 O O . ALA B 1 52 ? 0.834 -20.922 -7.219 1 97.56 52 ALA B O 1
ATOM 3039 N N . GLU B 1 53 ? 2.561 -21.219 -5.809 1 98.06 53 GLU B N 1
ATOM 3040 C CA . GLU B 1 53 ? 1.916 -20.469 -4.73 1 98.06 53 GLU B CA 1
ATOM 3041 C C . GLU B 1 53 ? 1.646 -19.031 -5.145 1 98.06 53 GLU B C 1
ATOM 3043 O O . GLU B 1 53 ? 0.537 -18.516 -4.957 1 98.06 53 GLU B O 1
ATOM 3048 N N . ALA B 1 54 ? 2.635 -18.438 -5.754 1 98.75 54 ALA B N 1
ATOM 3049 C CA . ALA B 1 54 ? 2.512 -17.031 -6.172 1 98.75 54 ALA B CA 1
ATOM 3050 C C . ALA B 1 54 ? 1.447 -16.875 -7.254 1 98.75 54 ALA B C 1
ATOM 3052 O O . ALA B 1 54 ? 0.677 -15.914 -7.242 1 98.75 54 ALA B O 1
ATOM 3053 N N . ALA B 1 55 ? 1.44 -17.797 -8.156 1 98.69 55 ALA B N 1
ATOM 3054 C CA . ALA B 1 55 ? 0.451 -17.75 -9.234 1 98.69 55 ALA B CA 1
ATOM 3055 C C . ALA B 1 55 ? -0.966 -17.859 -8.68 1 98.69 55 ALA B C 1
ATOM 3057 O O . ALA B 1 55 ? -1.873 -17.156 -9.117 1 98.69 55 ALA B O 1
ATOM 3058 N N . LEU B 1 56 ? -1.136 -18.766 -7.777 1 98.56 56 LEU B N 1
ATOM 3059 C CA . LEU B 1 56 ? -2.447 -18.969 -7.172 1 98.56 56 LEU B CA 1
ATOM 3060 C C . LEU B 1 56 ? -2.879 -17.75 -6.383 1 98.56 56 LEU B C 1
ATOM 3062 O O . LEU B 1 56 ? -4.023 -17.297 -6.496 1 98.56 56 LEU B O 1
ATOM 3066 N N . LEU B 1 57 ? -1.98 -17.141 -5.582 1 98.81 57 LEU B N 1
ATOM 3067 C CA . LEU B 1 57 ? -2.258 -15.898 -4.879 1 98.81 57 LEU B CA 1
ATOM 3068 C C . LEU B 1 57 ? -2.648 -14.797 -5.859 1 98.81 57 LEU B C 1
ATOM 3070 O O . LEU B 1 57 ? -3.6 -14.055 -5.613 1 98.81 57 LEU B O 1
ATOM 3074 N N . THR B 1 58 ? -1.908 -14.75 -6.934 1 98.81 58 THR B N 1
ATOM 3075 C CA . THR B 1 58 ? -2.148 -13.734 -7.949 1 98.81 58 THR B CA 1
ATOM 3076 C C . THR B 1 58 ? -3.547 -13.875 -8.539 1 98.81 58 THR B C 1
ATOM 3078 O O . THR B 1 58 ? -4.246 -12.883 -8.742 1 98.81 58 THR B O 1
ATOM 3081 N N . ALA B 1 59 ? -3.957 -15.07 -8.789 1 98.69 59 ALA B N 1
ATOM 3082 C CA . ALA B 1 59 ? -5.293 -15.32 -9.328 1 98.69 59 ALA B CA 1
ATOM 3083 C C . ALA B 1 59 ? -6.371 -14.883 -8.336 1 98.69 59 ALA B C 1
ATOM 3085 O O . ALA B 1 59 ? -7.316 -14.18 -8.703 1 98.69 59 ALA B O 1
ATOM 3086 N N . LEU B 1 60 ? -6.219 -15.297 -7.082 1 98.62 60 LEU B N 1
ATOM 3087 C CA . LEU B 1 60 ? -7.203 -15.008 -6.047 1 98.62 60 LEU B CA 1
ATOM 3088 C C . LEU B 1 60 ? -7.285 -13.508 -5.781 1 98.62 60 LEU B C 1
ATOM 3090 O O . LEU B 1 60 ? -8.375 -12.93 -5.766 1 98.62 60 LEU B O 1
ATOM 3094 N N . ILE B 1 61 ? -6.152 -12.859 -5.629 1 97.81 61 ILE B N 1
ATOM 3095 C CA . ILE B 1 61 ? -6.102 -11.445 -5.289 1 97.81 61 ILE B CA 1
ATOM 3096 C C . ILE B 1 61 ? -6.496 -10.609 -6.508 1 97.81 61 ILE B C 1
ATOM 3098 O O . ILE B 1 61 ? -7.254 -9.648 -6.387 1 97.81 61 ILE B O 1
ATOM 3102 N N . GLY B 1 62 ? -5.973 -10.992 -7.66 1 97.5 62 GLY B N 1
ATOM 3103 C CA . GLY B 1 62 ? -6.273 -10.258 -8.875 1 97.5 62 GLY B CA 1
ATOM 3104 C C . GLY B 1 62 ? -7.758 -10.164 -9.164 1 97.5 62 GLY B C 1
ATOM 3105 O O . GLY B 1 62 ? -8.25 -9.102 -9.562 1 97.5 62 GLY B O 1
ATOM 3106 N N . GLN B 1 63 ? -8.453 -11.227 -8.945 1 96.19 63 GLN B N 1
ATOM 3107 C CA . GLN B 1 63 ? -9.891 -11.25 -9.203 1 96.19 63 GLN B CA 1
ATOM 3108 C C . GLN B 1 63 ? -10.648 -10.461 -8.141 1 96.19 63 GLN B C 1
ATOM 3110 O O . GLN B 1 63 ? -11.758 -9.977 -8.391 1 96.19 63 GLN B O 1
ATOM 3115 N N . ALA B 1 64 ? -10.07 -10.344 -7.004 1 93.88 64 ALA B N 1
ATOM 3116 C CA . ALA B 1 64 ? -10.75 -9.703 -5.879 1 93.88 64 ALA B CA 1
ATOM 3117 C C . ALA B 1 64 ? -10.625 -8.188 -5.957 1 93.88 64 ALA B C 1
ATOM 3119 O O . ALA B 1 64 ? -11.359 -7.461 -5.27 1 93.88 64 ALA B O 1
ATOM 3120 N N . ILE B 1 65 ? -9.703 -7.699 -6.715 1 91.31 65 ILE B N 1
ATOM 3121 C CA . ILE B 1 65 ? -9.406 -6.273 -6.773 1 91.31 65 ILE B CA 1
ATOM 3122 C C . ILE B 1 65 ? -10.086 -5.652 -7.992 1 91.31 65 ILE B C 1
ATOM 3124 O O . ILE B 1 65 ? -10.125 -6.258 -9.062 1 91.31 65 ILE B O 1
ATOM 3128 N N . LYS B 1 66 ? -10.727 -4.461 -7.77 1 87.94 66 LYS B N 1
ATOM 3129 C CA . LYS B 1 66 ? -11.18 -3.695 -8.922 1 87.94 66 LYS B CA 1
ATOM 3130 C C . LYS B 1 66 ? -10.008 -3.256 -9.797 1 87.94 66 LYS B C 1
ATOM 3132 O O . LYS B 1 66 ? -9.281 -2.328 -9.438 1 87.94 66 LYS B O 1
ATOM 3137 N N . LEU B 1 67 ? -9.859 -3.861 -10.922 1 90.5 67 LEU B N 1
ATOM 3138 C CA . LEU B 1 67 ? -8.656 -3.764 -11.742 1 90.5 67 LEU B CA 1
ATOM 3139 C C . LEU B 1 67 ? -9.016 -3.449 -13.195 1 90.5 67 LEU B C 1
ATOM 3141 O O . LEU B 1 67 ? -9.844 -4.141 -13.797 1 90.5 67 LEU B O 1
ATOM 3145 N N . ARG B 1 68 ? -8.398 -2.416 -13.711 1 90 68 ARG B N 1
ATOM 3146 C CA . ARG B 1 68 ? -8.648 -2.072 -15.109 1 90 68 ARG B CA 1
ATOM 3147 C C . ARG B 1 68 ? -7.641 -2.76 -16.031 1 90 68 ARG B C 1
ATOM 3149 O O . ARG B 1 68 ? -7.973 -3.117 -17.156 1 90 68 ARG B O 1
ATOM 3156 N N . TRP B 1 69 ? -6.438 -2.939 -15.477 1 93.5 69 TRP B N 1
ATOM 3157 C CA . TRP B 1 69 ? -5.453 -3.504 -16.391 1 93.5 69 TRP B CA 1
ATOM 3158 C C . TRP B 1 69 ? -4.695 -4.656 -15.734 1 93.5 69 TRP B C 1
ATOM 3160 O O . TRP B 1 69 ? -4.988 -5.824 -15.992 1 93.5 69 TRP B O 1
ATOM 3170 N N . LYS B 1 70 ? -3.848 -4.273 -14.68 1 97.19 70 LYS B N 1
ATOM 3171 C CA . LYS B 1 70 ? -2.93 -5.336 -14.281 1 97.19 70 LYS B CA 1
ATOM 3172 C C . LYS B 1 70 ? -2.619 -5.266 -12.789 1 97.19 70 LYS B C 1
ATOM 3174 O O . LYS B 1 70 ? -2.416 -4.18 -12.242 1 97.19 70 LYS B O 1
ATOM 3179 N N . LEU B 1 71 ? -2.596 -6.414 -12.125 1 97.88 71 LEU B N 1
ATOM 3180 C CA . LEU B 1 71 ? -2.043 -6.586 -10.781 1 97.88 71 LEU B CA 1
ATOM 3181 C C . LEU B 1 71 ? -0.787 -7.453 -10.82 1 97.88 71 LEU B C 1
ATOM 3183 O O . LEU B 1 71 ? -0.769 -8.5 -11.469 1 97.88 71 LEU B O 1
ATOM 3187 N N . SER B 1 72 ? 0.276 -6.992 -10.125 1 98.31 72 SER B N 1
ATOM 3188 C CA . SER B 1 72 ? 1.521 -7.75 -10.062 1 98.31 72 SER B CA 1
ATOM 3189 C C . SER B 1 72 ? 1.908 -8.07 -8.625 1 98.31 72 SER B C 1
ATOM 3191 O O . SER B 1 72 ? 1.771 -7.223 -7.742 1 98.31 72 SER B O 1
ATOM 3193 N N . LEU B 1 73 ? 2.252 -9.266 -8.383 1 98.56 73 LEU B N 1
ATOM 3194 C CA . LEU B 1 73 ? 2.975 -9.633 -7.172 1 98.56 73 LEU B CA 1
ATOM 3195 C C . LEU B 1 73 ? 4.477 -9.688 -7.434 1 98.56 73 LEU B C 1
ATOM 3197 O O . LEU B 1 73 ? 4.918 -10.305 -8.406 1 98.56 73 LEU B O 1
ATOM 3201 N N . GLN B 1 74 ? 5.223 -8.992 -6.637 1 98.56 74 GLN B N 1
ATOM 3202 C CA . GLN B 1 74 ? 6.68 -9.02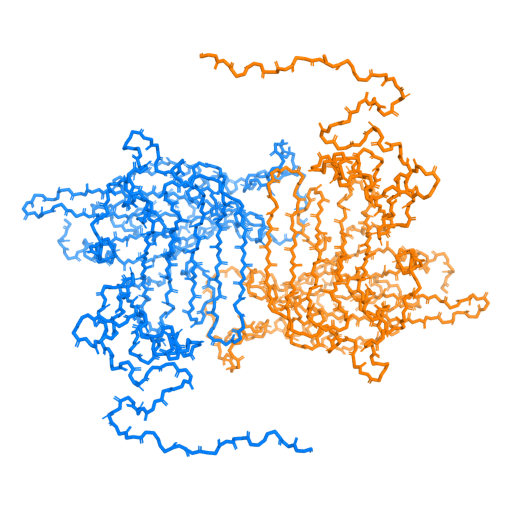3 -6.715 1 98.56 74 GLN B CA 1
ATOM 3203 C C . GLN B 1 74 ? 7.293 -9.422 -5.375 1 98.56 74 GLN B C 1
ATOM 3205 O O . GLN B 1 74 ? 7.18 -8.68 -4.395 1 98.56 74 GLN B O 1
ATOM 3210 N N . ILE B 1 75 ? 7.914 -10.516 -5.387 1 98.69 75 ILE B N 1
ATOM 3211 C CA . ILE B 1 75 ? 8.602 -11.031 -4.211 1 98.69 75 ILE B CA 1
ATOM 3212 C C . ILE B 1 75 ? 10.109 -10.992 -4.441 1 98.69 75 ILE B C 1
ATOM 3214 O O . ILE B 1 75 ? 10.625 -11.633 -5.363 1 98.69 75 ILE B O 1
ATOM 3218 N N . ARG B 1 76 ? 10.781 -10.258 -3.607 1 98.38 76 ARG B N 1
ATOM 3219 C CA . ARG B 1 76 ? 12.227 -10.117 -3.764 1 98.38 76 ARG B CA 1
ATOM 3220 C C . ARG B 1 76 ? 12.953 -10.414 -2.455 1 98.38 76 ARG B C 1
ATOM 3222 O O . ARG B 1 76 ? 12.484 -10.031 -1.381 1 98.38 76 ARG B O 1
ATOM 3229 N N . GLY B 1 77 ? 14.008 -11.094 -2.57 1 97.75 77 GLY B N 1
ATOM 3230 C CA . GLY B 1 77 ? 14.836 -11.391 -1.415 1 97.75 77 GLY B CA 1
ATOM 3231 C C . GLY B 1 77 ? 16.312 -11.531 -1.758 1 97.75 77 GLY B C 1
ATOM 3232 O O . GLY B 1 77 ? 16.688 -11.438 -2.926 1 97.75 77 GLY B O 1
ATOM 3233 N N . ASN B 1 78 ? 17.125 -11.719 -0.711 1 97.88 78 ASN B N 1
ATOM 3234 C CA . ASN B 1 78 ? 18.578 -11.805 -0.913 1 97.88 78 ASN B CA 1
ATOM 3235 C C . ASN B 1 78 ? 19.062 -13.242 -0.815 1 97.88 78 ASN B C 1
ATOM 3237 O O . ASN B 1 78 ? 20.281 -13.484 -0.714 1 97.88 78 ASN B O 1
ATOM 3241 N N . GLY B 1 79 ? 18.234 -14.188 -0.893 1 98 79 GLY B N 1
ATOM 3242 C CA . GLY B 1 79 ? 18.594 -15.594 -0.916 1 98 79 GLY B CA 1
ATOM 3243 C C . GLY B 1 79 ? 18.781 -16.141 -2.318 1 98 79 GLY B C 1
ATOM 3244 O O . GLY B 1 79 ? 18.906 -15.375 -3.277 1 98 79 GLY B O 1
ATOM 3245 N N . PRO B 1 80 ? 18.859 -17.5 -2.377 1 98.38 80 PRO B N 1
ATOM 3246 C CA . PRO B 1 80 ? 19.031 -18.141 -3.682 1 98.38 80 PRO B CA 1
ATOM 3247 C C . PRO B 1 80 ? 17.906 -17.812 -4.656 1 98.38 80 PRO B C 1
ATOM 3249 O O . PRO B 1 80 ? 18.125 -17.766 -5.867 1 98.38 80 PRO B O 1
ATOM 3252 N N . ILE B 1 81 ? 16.703 -17.719 -4.137 1 98.44 81 ILE B N 1
ATOM 3253 C CA . ILE B 1 81 ? 15.586 -17.281 -4.969 1 98.44 81 ILE B CA 1
ATOM 3254 C C . ILE B 1 81 ? 15.43 -15.766 -4.883 1 98.44 81 ILE B C 1
ATOM 3256 O O . ILE B 1 81 ? 14.898 -15.242 -3.895 1 98.44 81 ILE B O 1
ATOM 3260 N N . ARG B 1 82 ? 15.766 -15.109 -5.914 1 98.38 82 ARG B N 1
ATOM 3261 C CA . ARG B 1 82 ? 15.984 -13.664 -5.863 1 98.38 82 ARG B CA 1
ATOM 3262 C C . ARG B 1 82 ? 14.703 -12.906 -6.184 1 98.38 82 ARG B C 1
ATOM 3264 O O . ARG B 1 82 ? 14.492 -11.797 -5.68 1 98.38 82 ARG B O 1
ATOM 3271 N N . LEU B 1 83 ? 13.969 -13.484 -7.074 1 98.62 83 LEU B N 1
ATOM 3272 C CA . LEU B 1 83 ? 12.766 -12.797 -7.543 1 98.62 83 LEU B CA 1
ATOM 3273 C C . LEU B 1 83 ? 11.688 -13.789 -7.938 1 98.62 83 LEU B C 1
ATOM 3275 O O . LEU B 1 83 ? 11.977 -14.805 -8.578 1 98.62 83 LEU B O 1
ATOM 3279 N N . ILE B 1 84 ? 10.508 -13.57 -7.523 1 98.75 84 ILE B N 1
ATOM 3280 C CA . ILE B 1 84 ? 9.305 -14.172 -8.078 1 98.75 84 ILE B CA 1
ATOM 3281 C C . ILE B 1 84 ? 8.32 -13.07 -8.492 1 98.75 84 ILE B C 1
ATOM 3283 O O . ILE B 1 84 ? 7.957 -12.219 -7.676 1 98.75 84 ILE B O 1
ATOM 3287 N N . ALA B 1 85 ? 7.992 -13.078 -9.75 1 98.75 85 ALA B N 1
ATOM 3288 C CA . ALA B 1 85 ? 7.062 -12.086 -10.281 1 98.75 85 ALA B CA 1
ATOM 3289 C C . ALA B 1 85 ? 5.879 -12.75 -10.977 1 98.75 85 ALA B C 1
ATOM 3291 O O . ALA B 1 85 ? 6.062 -13.641 -11.812 1 98.75 85 ALA B O 1
ATOM 3292 N N . THR B 1 86 ? 4.664 -12.383 -10.594 1 98.81 86 THR B N 1
ATOM 3293 C CA . THR B 1 86 ? 3.449 -12.859 -11.242 1 98.81 86 THR B CA 1
ATOM 3294 C C . THR B 1 86 ? 2.521 -11.695 -11.578 1 98.81 86 THR B C 1
ATOM 3296 O O . THR B 1 86 ? 2.496 -10.688 -10.859 1 98.81 86 THR B O 1
ATOM 3299 N N . ASP B 1 87 ? 1.8 -11.891 -12.711 1 98.69 87 ASP B N 1
ATOM 3300 C CA . ASP B 1 87 ? 0.877 -10.852 -13.156 1 98.69 87 ASP B CA 1
ATOM 3301 C C . ASP B 1 87 ? -0.511 -11.43 -13.43 1 98.69 87 ASP B C 1
ATOM 3303 O O . ASP B 1 87 ? -0.637 -12.539 -13.945 1 98.69 87 ASP B O 1
ATOM 3307 N N . TYR B 1 88 ? -1.5 -10.711 -13.055 1 98.75 88 TYR B N 1
ATOM 3308 C CA . TYR B 1 88 ? -2.896 -10.906 -13.422 1 98.75 88 TYR B CA 1
ATOM 3309 C C . TYR B 1 88 ? -3.396 -9.758 -14.297 1 98.75 88 TYR B C 1
ATOM 3311 O O . TYR B 1 88 ? -3.43 -8.609 -13.867 1 98.75 88 TYR B O 1
ATOM 3319 N N . PHE B 1 89 ? -3.738 -10.078 -15.555 1 98.31 89 PHE B N 1
ATOM 3320 C CA . PHE B 1 89 ? -4.332 -9.094 -16.453 1 98.31 89 PHE B CA 1
ATOM 3321 C C . PHE B 1 89 ? -5.855 -9.195 -16.422 1 98.31 89 PHE B C 1
ATOM 3323 O O . PHE B 1 89 ? -6.418 -10.258 -16.672 1 98.31 89 PHE B O 1
ATOM 3330 N N . SER B 1 90 ? -6.473 -8.055 -16.141 1 97 90 SER B N 1
ATOM 3331 C CA . SER B 1 90 ? -7.93 -8.016 -16.125 1 97 90 SER B CA 1
ATOM 3332 C C . SER B 1 90 ? -8.508 -8.406 -17.484 1 97 90 SER B C 1
ATOM 3334 O O . SER B 1 90 ? -7.895 -8.148 -18.516 1 97 90 SER B O 1
ATOM 3336 N N . PRO B 1 91 ? -9.695 -9.062 -17.422 1 96.12 91 PRO B N 1
ATOM 3337 C CA . PRO B 1 91 ? -10.344 -9.352 -18.703 1 96.12 91 PRO B CA 1
ATOM 3338 C C . PRO B 1 91 ? -10.594 -8.094 -19.531 1 96.12 91 PRO B C 1
ATOM 3340 O O . PRO B 1 91 ? -10.914 -7.035 -18.969 1 96.12 91 PRO B O 1
ATOM 3343 N N . SER B 1 92 ? -10.508 -8.258 -20.828 1 92.44 92 SER B N 1
ATOM 3344 C CA . SER B 1 92 ? -10.711 -7.113 -21.719 1 92.44 92 SER B CA 1
ATOM 3345 C C . SER B 1 92 ? -12.188 -6.77 -21.844 1 92.44 92 SER B C 1
ATOM 3347 O O . SER B 1 92 ? -12.539 -5.648 -22.219 1 92.44 92 SER B O 1
ATOM 3349 N N . ALA B 1 93 ? -13.062 -7.738 -21.672 1 91.56 93 ALA B N 1
ATOM 3350 C CA . ALA B 1 93 ? -14.516 -7.586 -21.703 1 91.56 93 ALA B CA 1
ATOM 3351 C C . ALA B 1 93 ? -15.203 -8.641 -20.844 1 91.56 93 ALA B C 1
ATOM 3353 O O . ALA B 1 93 ? -14.578 -9.633 -20.453 1 91.56 93 ALA B O 1
ATOM 3354 N N . ASP B 1 94 ? -16.5 -8.414 -20.578 1 86.19 94 ASP B N 1
ATOM 3355 C CA . ASP B 1 94 ? -17.266 -9.375 -19.797 1 86.19 94 ASP B CA 1
ATOM 3356 C C . ASP B 1 94 ? -17.266 -10.75 -20.469 1 86.19 94 ASP B C 1
ATOM 3358 O O . ASP B 1 94 ? -17.453 -10.852 -21.688 1 86.19 94 ASP B O 1
ATOM 3362 N N . GLY B 1 95 ? -16.953 -11.711 -19.703 1 89.94 95 GLY B N 1
ATOM 3363 C CA . GLY B 1 95 ? -17 -13.07 -20.219 1 89.94 95 GLY B CA 1
ATOM 3364 C C . GLY B 1 95 ? -15.656 -13.539 -20.75 1 89.94 95 GLY B C 1
ATOM 3365 O O . GLY B 1 95 ? -15.453 -14.734 -20.969 1 89.94 95 GLY B O 1
ATOM 3366 N N . GLU B 1 96 ? -14.773 -12.625 -20.969 1 95.56 96 GLU B N 1
ATOM 3367 C CA . GLU B 1 96 ? -13.438 -12.992 -21.438 1 95.56 96 GLU B CA 1
ATOM 3368 C C . GLU B 1 96 ? -12.555 -13.445 -20.266 1 95.56 96 GLU B C 1
ATOM 3370 O O . GLU B 1 96 ? -12.766 -13.031 -19.125 1 95.56 96 GLU B O 1
ATOM 3375 N N . PRO B 1 97 ? -11.633 -14.242 -20.594 1 97.31 97 PRO B N 1
ATOM 3376 C CA . PRO B 1 97 ? -10.758 -14.688 -19.516 1 97.31 97 PRO B CA 1
ATOM 3377 C C . PRO B 1 97 ? -9.758 -13.625 -19.078 1 97.31 97 PRO B C 1
ATOM 3379 O O . PRO B 1 97 ? -9.336 -12.797 -19.891 1 97.31 97 PRO B O 1
ATOM 3382 N N . ALA B 1 98 ? -9.453 -13.641 -17.781 1 98.25 98 ALA B N 1
ATOM 3383 C CA . ALA B 1 98 ? -8.25 -12.945 -17.328 1 98.25 98 ALA B CA 1
ATOM 3384 C C . ALA B 1 98 ? -6.992 -13.711 -17.719 1 98.25 98 ALA B C 1
ATOM 3386 O O . ALA B 1 98 ? -7.066 -14.875 -18.125 1 98.25 98 ALA B O 1
ATOM 3387 N N . ARG B 1 99 ? -5.867 -13.062 -17.688 1 98.56 99 ARG B N 1
ATOM 3388 C CA . ARG B 1 99 ? -4.617 -13.719 -18.062 1 98.56 99 ARG B CA 1
ATOM 3389 C C . ARG B 1 99 ? -3.611 -13.68 -16.906 1 98.56 99 ARG B C 1
ATOM 3391 O O . ARG B 1 99 ? -3.545 -12.695 -16.172 1 98.56 99 ARG B O 1
ATOM 3398 N N . ILE B 1 100 ? -2.848 -14.734 -16.781 1 98.62 100 ILE B N 1
ATOM 3399 C CA . ILE B 1 100 ? -1.845 -14.852 -15.734 1 98.62 100 ILE B CA 1
ATOM 3400 C C . ILE B 1 100 ? -0.503 -15.25 -16.344 1 98.62 100 ILE B C 1
ATOM 3402 O O . ILE B 1 100 ? -0.453 -16.062 -17.266 1 98.62 100 ILE B O 1
ATOM 3406 N N . ARG B 1 101 ? 0.538 -14.672 -15.859 1 98.62 101 ARG B N 1
ATOM 3407 C CA . ARG B 1 101 ? 1.903 -15.086 -16.172 1 98.62 101 ARG B CA 1
ATOM 3408 C C . ARG B 1 101 ? 2.777 -15.047 -14.914 1 98.62 101 ARG B C 1
ATOM 3410 O O . ARG B 1 101 ? 2.389 -14.484 -13.891 1 98.62 101 ARG B O 1
ATOM 3417 N N . GLY B 1 102 ? 3.914 -15.727 -14.922 1 98.62 102 GLY B N 1
ATOM 3418 C CA . GLY B 1 102 ? 4.812 -15.781 -13.781 1 98.62 102 GLY B CA 1
ATOM 3419 C C . GLY B 1 102 ? 6.238 -16.141 -14.164 1 98.62 102 GLY B C 1
ATOM 3420 O O . GLY B 1 102 ? 6.473 -16.75 -15.211 1 98.62 102 GLY B O 1
ATOM 3421 N N . TYR B 1 103 ? 7.105 -15.672 -13.312 1 97.94 103 TYR B N 1
ATOM 3422 C CA . TYR B 1 103 ? 8.531 -15.859 -13.523 1 97.94 103 TYR B CA 1
ATOM 3423 C C . TYR B 1 103 ? 9.289 -15.859 -12.195 1 97.94 103 TYR B C 1
ATOM 3425 O O . TYR B 1 103 ? 8.898 -15.164 -11.258 1 97.94 103 TYR B O 1
ATOM 3433 N N . ALA B 1 104 ? 10.344 -16.734 -12.133 1 98.62 104 ALA B N 1
ATOM 3434 C CA . ALA B 1 104 ? 11.234 -16.703 -10.984 1 98.62 104 ALA B CA 1
ATOM 3435 C C . ALA B 1 104 ? 12.695 -16.672 -11.414 1 98.62 104 ALA B C 1
ATOM 3437 O O . ALA B 1 104 ? 13.086 -17.359 -12.367 1 98.62 104 ALA B O 1
ATOM 3438 N N . SER B 1 105 ? 13.445 -15.852 -10.797 1 98.31 105 SER B N 1
ATOM 3439 C CA . SER B 1 105 ? 14.898 -15.82 -10.922 1 98.31 105 SER B CA 1
ATOM 3440 C C . SER B 1 105 ? 15.578 -16.422 -9.703 1 98.31 105 SER B C 1
ATOM 3442 O O . SER B 1 105 ? 15.188 -16.141 -8.562 1 98.31 105 SER B O 1
ATOM 3444 N N . TYR B 1 106 ? 16.547 -17.297 -9.938 1 98.31 106 TYR B N 1
ATOM 3445 C CA . TYR B 1 106 ? 17.203 -18 -8.836 1 98.31 106 TYR B CA 1
ATOM 3446 C C . TYR B 1 106 ? 18.641 -18.359 -9.188 1 98.31 106 TYR B C 1
ATOM 3448 O O . TYR B 1 106 ? 19.016 -18.375 -10.367 1 98.31 106 TYR B O 1
ATOM 3456 N N . ASP B 1 107 ? 19.422 -18.594 -8.164 1 98 107 ASP B N 1
ATOM 3457 C CA . ASP B 1 107 ? 20.781 -19.141 -8.281 1 98 107 ASP B CA 1
ATOM 3458 C C . ASP B 1 107 ? 20.781 -20.641 -8.023 1 98 107 ASP B C 1
ATOM 3460 O O . ASP B 1 107 ? 20.766 -21.078 -6.867 1 98 107 ASP B O 1
ATOM 3464 N N . ALA B 1 108 ? 20.938 -21.391 -9.055 1 96.75 108 ALA B N 1
ATOM 3465 C CA . ALA B 1 108 ? 20.828 -22.844 -8.977 1 96.75 108 ALA B CA 1
ATOM 3466 C C . ALA B 1 108 ? 21.891 -23.438 -8.055 1 96.75 108 ALA B C 1
ATOM 3468 O O . ALA B 1 108 ? 21.641 -24.406 -7.344 1 96.75 108 ALA B O 1
ATOM 3469 N N . ASP B 1 109 ? 23 -22.797 -7.992 1 97.06 109 ASP B N 1
ATOM 3470 C CA . ASP B 1 109 ? 24.125 -23.312 -7.238 1 97.06 109 ASP B CA 1
ATOM 3471 C C . ASP B 1 109 ? 23.953 -23.078 -5.742 1 97.06 109 ASP B C 1
ATOM 3473 O O . ASP B 1 109 ? 24.594 -23.734 -4.922 1 97.06 109 ASP B O 1
ATOM 3477 N N . ARG B 1 110 ? 23.047 -22.219 -5.457 1 97.56 110 ARG B N 1
ATOM 3478 C CA . ARG B 1 110 ? 22.891 -21.844 -4.055 1 97.56 110 ARG B CA 1
ATOM 3479 C C . ARG B 1 110 ? 21.625 -22.484 -3.471 1 97.56 110 ARG B C 1
ATOM 3481 O O . ARG B 1 110 ? 21.375 -22.406 -2.266 1 97.56 110 ARG B O 1
ATOM 3488 N N . LEU B 1 111 ? 20.891 -23.156 -4.258 1 97.56 111 LEU B N 1
ATOM 3489 C CA . LEU B 1 111 ? 19.641 -23.75 -3.799 1 97.56 111 LEU B CA 1
ATOM 3490 C C . LEU B 1 111 ? 19.891 -24.938 -2.885 1 97.56 111 LEU B C 1
ATOM 3492 O O . LEU B 1 111 ? 20.812 -25.734 -3.137 1 97.56 111 LEU B O 1
ATOM 3496 N N . ASP B 1 112 ? 19.141 -25.062 -1.842 1 96.62 112 ASP B N 1
ATOM 3497 C CA . ASP B 1 112 ? 19.141 -26.203 -0.94 1 96.62 112 ASP B CA 1
ATOM 3498 C C . ASP B 1 112 ? 17.859 -27.016 -1.089 1 96.62 112 ASP B C 1
ATOM 3500 O O . ASP B 1 112 ? 16.797 -26.609 -0.617 1 96.62 112 ASP B O 1
ATOM 3504 N N . PRO B 1 113 ? 17.922 -28.156 -1.625 1 92.12 113 PRO B N 1
ATOM 3505 C CA . PRO B 1 113 ? 16.719 -28.953 -1.868 1 92.12 113 PRO B CA 1
ATOM 3506 C C . PRO B 1 113 ? 16.047 -29.422 -0.577 1 92.12 113 PRO B C 1
ATOM 3508 O O . PRO B 1 113 ? 14.883 -29.828 -0.595 1 92.12 113 PRO B O 1
ATOM 3511 N N . GLU B 1 114 ? 16.766 -29.297 0.526 1 93.69 114 GLU B N 1
ATOM 3512 C CA . GLU B 1 114 ? 16.234 -29.797 1.794 1 93.69 114 GLU B CA 1
ATOM 3513 C C . GLU B 1 114 ? 15.578 -28.672 2.598 1 93.69 114 GLU B C 1
ATOM 3515 O O . GLU B 1 114 ? 14.891 -28.938 3.584 1 93.69 114 GLU B O 1
ATOM 3520 N N . ALA B 1 115 ? 15.828 -27.484 2.178 1 94.62 115 ALA B N 1
ATOM 3521 C CA . ALA B 1 115 ? 15.242 -26.344 2.896 1 94.62 115 ALA B CA 1
ATOM 3522 C C . ALA B 1 115 ? 13.844 -26.031 2.381 1 94.62 115 ALA B C 1
ATOM 3524 O O . ALA B 1 115 ? 13.484 -26.422 1.262 1 94.62 115 ALA B O 1
ATOM 3525 N N . THR B 1 116 ? 13.031 -25.422 3.24 1 95.06 116 THR B N 1
ATOM 3526 C CA . THR B 1 116 ? 11.703 -25.016 2.807 1 95.06 116 THR B CA 1
ATOM 3527 C C . THR B 1 116 ? 11.789 -23.953 1.704 1 95.06 116 THR B C 1
ATOM 3529 O O . THR B 1 116 ? 12.68 -23.094 1.726 1 95.06 116 THR B O 1
ATOM 3532 N N . PRO B 1 117 ? 10.93 -24.016 0.762 1 95.81 117 PRO B N 1
ATOM 3533 C CA . PRO B 1 117 ? 10.977 -23.062 -0.346 1 95.81 117 PRO B CA 1
ATOM 3534 C C . PRO B 1 117 ? 10.992 -21.609 0.128 1 95.81 117 PRO B C 1
ATOM 3536 O O . PRO B 1 117 ? 11.836 -20.812 -0.308 1 95.81 117 PRO B O 1
ATOM 3539 N N . PHE B 1 118 ? 10.227 -21.25 1.062 1 97.31 118 PHE B N 1
ATOM 3540 C CA . PHE B 1 118 ? 10.086 -19.859 1.517 1 97.31 118 PHE B CA 1
ATOM 3541 C C . PHE B 1 118 ? 11.391 -19.375 2.135 1 97.31 118 PHE B C 1
ATOM 3543 O O . PHE B 1 118 ? 11.789 -18.219 1.921 1 97.31 118 PHE B O 1
ATOM 3550 N N . SER B 1 119 ? 12.039 -20.188 2.863 1 97.31 119 SER B N 1
ATOM 3551 C CA . SER B 1 119 ? 13.266 -19.797 3.551 1 97.31 119 SER B CA 1
ATOM 3552 C C . SER B 1 119 ? 14.367 -19.438 2.557 1 97.31 119 SER B C 1
ATOM 3554 O O . SER B 1 119 ? 15.328 -18.75 2.906 1 97.31 119 SER B O 1
ATOM 3556 N N . GLN B 1 120 ? 14.211 -19.938 1.313 1 97.81 120 GLN B N 1
ATOM 3557 C CA . GLN B 1 120 ? 15.273 -19.766 0.327 1 97.81 120 GLN B CA 1
ATOM 3558 C C . GLN B 1 120 ? 15.156 -18.422 -0.377 1 97.81 120 GLN B C 1
ATOM 3560 O O . GLN B 1 120 ? 16.016 -18.062 -1.198 1 97.81 120 GLN B O 1
ATOM 3565 N N . ILE B 1 121 ? 14.117 -17.641 -0.063 1 98.12 121 ILE B N 1
ATOM 3566 C CA . ILE B 1 121 ? 14 -16.281 -0.56 1 98.12 121 ILE B CA 1
ATOM 3567 C C . ILE B 1 121 ? 14.898 -15.352 0.263 1 98.12 121 ILE B C 1
ATOM 3569 O O . ILE B 1 121 ? 15.445 -14.383 -0.26 1 98.12 121 ILE B O 1
ATOM 3573 N N . GLY B 1 122 ? 15.031 -15.664 1.545 1 97.12 122 GLY B N 1
ATOM 3574 C CA . GLY B 1 122 ? 15.82 -14.812 2.422 1 97.12 122 GLY B CA 1
ATOM 3575 C C . GLY B 1 122 ? 15.062 -13.602 2.918 1 97.12 122 GLY B C 1
ATOM 3576 O O . GLY B 1 122 ? 13.844 -13.664 3.125 1 97.12 122 GLY B O 1
ATOM 3577 N N . GLU B 1 123 ? 15.805 -12.547 3.223 1 95.94 123 GLU B N 1
ATOM 3578 C CA . GLU B 1 123 ? 15.211 -11.281 3.652 1 95.94 123 GLU B CA 1
ATOM 3579 C C . GLU B 1 123 ? 14.844 -10.406 2.457 1 95.94 123 GLU B C 1
ATOM 3581 O O . GLU B 1 123 ? 15.578 -10.367 1.466 1 95.94 123 GLU B O 1
ATOM 3586 N N . GLY B 1 124 ? 13.742 -9.844 2.555 1 96.44 124 GLY B N 1
ATOM 3587 C CA . GLY B 1 124 ? 13.273 -9 1.46 1 96.44 124 GLY B CA 1
ATOM 3588 C C . GLY B 1 124 ? 11.852 -8.516 1.643 1 96.44 124 GLY B C 1
ATOM 3589 O O . GLY B 1 124 ? 11.445 -8.172 2.754 1 96.44 124 GLY B O 1
ATOM 3590 N N . TYR B 1 125 ? 11.164 -8.391 0.464 1 97.12 125 TYR B N 1
ATOM 3591 C CA . TYR B 1 125 ? 9.836 -7.809 0.604 1 97.12 125 TYR B CA 1
ATOM 3592 C C . TYR B 1 125 ? 8.836 -8.492 -0.327 1 97.12 125 TYR B C 1
ATOM 3594 O O . TYR B 1 125 ? 9.234 -9.148 -1.294 1 97.12 125 TYR B O 1
ATOM 3602 N N . PHE B 1 126 ? 7.652 -8.484 0.069 1 98 126 PHE B N 1
ATOM 3603 C CA . PHE B 1 126 ? 6.457 -8.867 -0.672 1 98 126 PHE B CA 1
ATOM 3604 C C . PHE B 1 126 ? 5.688 -7.637 -1.132 1 98 126 PHE B C 1
ATOM 3606 O O . PHE B 1 126 ? 5.18 -6.871 -0.309 1 98 126 PHE B O 1
ATOM 3613 N N . ALA B 1 127 ? 5.562 -7.477 -2.504 1 97.94 127 ALA B N 1
ATOM 3614 C CA . ALA B 1 127 ? 4.941 -6.254 -3.012 1 97.94 127 ALA B CA 1
ATOM 3615 C C . ALA B 1 127 ? 3.756 -6.574 -3.914 1 97.94 127 ALA B C 1
ATOM 3617 O O . ALA B 1 127 ? 3.805 -7.523 -4.699 1 97.94 127 ALA B O 1
ATOM 3618 N N . ILE B 1 128 ? 2.74 -5.805 -3.764 1 97.5 128 ILE B N 1
ATOM 3619 C CA . ILE B 1 128 ? 1.606 -5.812 -4.68 1 97.5 128 ILE B CA 1
ATOM 3620 C C . ILE B 1 128 ? 1.566 -4.504 -5.465 1 97.5 128 ILE B C 1
ATOM 3622 O O . ILE B 1 128 ? 1.581 -3.418 -4.875 1 97.5 128 ILE B O 1
ATOM 3626 N N . LEU B 1 129 ? 1.588 -4.637 -6.773 1 97.38 129 LEU B N 1
ATOM 3627 C CA . LEU B 1 129 ? 1.475 -3.482 -7.66 1 97.38 129 LEU B CA 1
ATOM 3628 C C . LEU B 1 129 ? 0.138 -3.492 -8.398 1 97.38 129 LEU B C 1
ATOM 3630 O O . LEU B 1 129 ? -0.274 -4.523 -8.93 1 97.38 129 LEU B O 1
ATOM 3634 N N . ILE B 1 130 ? -0.555 -2.434 -8.328 1 95.69 130 ILE B N 1
ATOM 3635 C CA . ILE B 1 130 ? -1.804 -2.273 -9.062 1 95.69 130 ILE B CA 1
ATOM 3636 C C . ILE B 1 130 ? -1.636 -1.204 -10.141 1 95.69 130 ILE B C 1
ATOM 3638 O O . ILE B 1 130 ? -1.41 -0.032 -9.828 1 95.69 130 ILE B O 1
ATOM 3642 N N . ASP B 1 131 ? -1.724 -1.646 -11.414 1 94.81 131 ASP B N 1
ATOM 3643 C CA . ASP B 1 131 ? -1.586 -0.786 -12.586 1 94.81 131 ASP B CA 1
ATOM 3644 C C . ASP B 1 131 ? -2.908 -0.67 -13.336 1 94.81 131 ASP B C 1
ATOM 3646 O O . ASP B 1 131 ? -3.381 -1.645 -13.93 1 94.81 131 ASP B O 1
ATOM 3650 N N . GLN B 1 132 ? -3.449 0.507 -13.336 1 90.56 132 GLN B N 1
ATOM 3651 C CA . GLN B 1 132 ? -4.75 0.701 -13.977 1 90.56 132 GLN B CA 1
ATOM 3652 C C . GLN B 1 132 ? -4.594 1.021 -15.461 1 90.56 132 GLN B C 1
ATOM 3654 O O . GLN B 1 132 ? -5.586 1.135 -16.188 1 90.56 132 GLN B O 1
ATOM 3659 N N . GLY B 1 133 ? -3.414 1.061 -15.906 1 88.25 133 GLY B N 1
ATOM 3660 C CA . GLY B 1 133 ? -3.162 1.336 -17.312 1 88.25 133 GLY B CA 1
ATOM 3661 C C . GLY B 1 133 ? -2.82 2.789 -17.594 1 88.25 133 GLY B C 1
ATOM 3662 O O . GLY B 1 133 ? -2.189 3.104 -18.594 1 88.25 133 GLY B O 1
ATOM 3663 N N . GLU B 1 134 ? -3.387 3.646 -16.781 1 83.06 134 GLU B N 1
ATOM 3664 C CA . GLU B 1 134 ? -3.088 5.07 -16.891 1 83.06 134 GLU B CA 1
ATOM 3665 C C . GLU B 1 134 ? -2.389 5.59 -15.641 1 83.06 134 GLU B C 1
ATOM 3667 O O . GLU B 1 134 ? -2.758 5.227 -14.516 1 83.06 134 GLU B O 1
ATOM 3672 N N . GLY B 1 135 ? -1.282 6.367 -15.922 1 79.44 135 GLY B N 1
ATOM 3673 C CA . GLY B 1 135 ? -0.559 6.938 -14.797 1 79.44 135 GLY B CA 1
ATOM 3674 C C . GLY B 1 135 ? 0.39 5.957 -14.141 1 79.44 135 GLY B C 1
ATOM 3675 O O . GLY B 1 135 ? 0.616 4.859 -14.656 1 79.44 135 GLY B O 1
ATOM 3676 N N . ALA B 1 136 ? 0.996 6.387 -13.07 1 85.31 136 ALA B N 1
ATOM 3677 C CA . ALA B 1 136 ? 1.913 5.523 -12.336 1 85.31 136 ALA B CA 1
ATOM 3678 C C . ALA B 1 136 ? 1.151 4.562 -11.422 1 85.31 136 ALA B C 1
ATOM 3680 O O . ALA B 1 136 ? 0.109 4.922 -10.867 1 85.31 136 ALA B O 1
ATOM 3681 N N . PRO B 1 137 ? 1.643 3.393 -11.266 1 92.44 137 PRO B N 1
ATOM 3682 C CA . PRO B 1 137 ? 0.954 2.367 -10.477 1 92.44 137 PRO B CA 1
ATOM 3683 C C . PRO B 1 137 ? 1.052 2.617 -8.977 1 92.44 137 PRO B C 1
ATOM 3685 O O . PRO B 1 137 ? 1.946 3.336 -8.523 1 92.44 137 PRO B O 1
ATOM 3688 N N . TYR B 1 138 ? 0.07 2.084 -8.297 1 94.44 138 TYR B N 1
ATOM 3689 C CA . TYR B 1 138 ? 0.145 1.952 -6.848 1 94.44 138 TYR B CA 1
ATOM 3690 C C . TYR B 1 138 ? 1.026 0.773 -6.453 1 94.44 138 TYR B C 1
ATOM 3692 O O . TYR B 1 138 ? 1 -0.275 -7.102 1 94.44 138 TYR B O 1
ATOM 3700 N N . GLN B 1 139 ? 1.788 0.976 -5.367 1 96.12 139 GLN B N 1
ATOM 3701 C CA . GLN B 1 139 ? 2.605 -0.116 -4.848 1 96.12 139 GLN B CA 1
ATOM 3702 C C . GLN B 1 139 ? 2.467 -0.234 -3.332 1 96.12 139 GLN B C 1
ATOM 3704 O O . GLN B 1 139 ? 2.615 0.755 -2.611 1 96.12 139 GLN B O 1
ATOM 3709 N N . GLY B 1 140 ? 2.082 -1.395 -2.844 1 96.81 140 GLY B N 1
ATOM 3710 C CA . GLY B 1 140 ? 2.104 -1.741 -1.433 1 96.81 140 GLY B CA 1
ATOM 3711 C C . GLY B 1 140 ? 3.145 -2.789 -1.091 1 96.81 140 GLY B C 1
ATOM 3712 O O . GLY B 1 140 ? 3.264 -3.803 -1.782 1 96.81 140 GLY B O 1
ATOM 3713 N N . ILE B 1 141 ? 3.887 -2.557 -0.001 1 96.19 141 ILE B N 1
ATOM 3714 C CA . ILE B 1 141 ? 5.031 -3.41 0.297 1 96.19 141 ILE B CA 1
ATOM 3715 C C . ILE B 1 141 ? 4.977 -3.854 1.757 1 96.19 141 ILE B C 1
ATOM 3717 O O . ILE B 1 141 ? 4.719 -3.043 2.648 1 96.19 141 ILE B O 1
ATOM 3721 N N . THR B 1 142 ? 5.195 -5.113 2.012 1 94.88 142 THR B N 1
ATOM 3722 C CA . THR B 1 142 ? 5.391 -5.676 3.344 1 94.88 142 THR B CA 1
ATOM 3723 C C . THR B 1 142 ? 6.652 -6.535 3.389 1 94.88 142 THR B C 1
ATOM 3725 O O . THR B 1 142 ? 7.113 -7.023 2.355 1 94.88 142 THR B O 1
ATOM 3728 N N . PRO B 1 143 ? 7.227 -6.68 4.539 1 92.25 143 PRO B N 1
ATOM 3729 C CA . PRO B 1 143 ? 8.375 -7.59 4.637 1 92.25 143 PRO B CA 1
ATOM 3730 C C . PRO B 1 143 ? 7.988 -9.047 4.402 1 92.25 143 PRO B C 1
ATOM 3732 O O . PRO B 1 143 ? 6.812 -9.406 4.512 1 92.25 143 PRO B O 1
ATOM 3735 N N . LEU B 1 144 ? 9.031 -9.789 4.051 1 95.44 144 LEU B N 1
ATOM 3736 C CA . LEU B 1 144 ? 8.859 -11.242 4.012 1 95.44 144 LEU B CA 1
ATOM 3737 C C . LEU B 1 144 ? 8.867 -11.82 5.422 1 95.44 144 LEU B C 1
ATOM 3739 O O . LEU B 1 144 ? 9.914 -11.898 6.066 1 95.44 144 LEU B O 1
ATOM 3743 N N . ASP B 1 145 ? 7.641 -12.195 5.871 1 89.19 145 ASP B N 1
ATOM 3744 C CA . ASP B 1 145 ? 7.492 -12.742 7.215 1 89.19 145 ASP B CA 1
ATOM 3745 C C . ASP B 1 145 ? 6.352 -13.758 7.27 1 89.19 145 ASP B C 1
ATOM 3747 O O . ASP B 1 145 ? 5.605 -13.906 6.305 1 89.19 145 ASP B O 1
ATOM 3751 N N . GLY B 1 146 ? 6.352 -14.594 8.266 1 89.88 146 GLY B N 1
ATOM 3752 C CA . GLY B 1 146 ? 5.234 -15.5 8.484 1 89.88 146 GLY B CA 1
ATOM 3753 C C . GLY B 1 146 ? 5.477 -16.891 7.93 1 89.88 146 GLY B C 1
ATOM 3754 O O . GLY B 1 146 ? 4.664 -17.797 8.133 1 89.88 146 GLY B O 1
ATOM 3755 N N . GLY B 1 147 ? 6.48 -17.062 7.152 1 94.19 147 GLY B N 1
ATOM 3756 C CA . GLY B 1 147 ? 6.895 -18.406 6.785 1 94.19 147 GLY B CA 1
ATOM 3757 C C . GLY B 1 147 ? 6.305 -18.875 5.469 1 94.19 147 GLY B C 1
ATOM 3758 O O . GLY B 1 147 ? 6.559 -20 5.031 1 94.19 147 GLY B O 1
ATOM 3759 N N . SER B 1 148 ? 5.445 -18.078 4.816 1 97 148 SER B N 1
ATOM 3760 C CA . SER B 1 148 ? 4.879 -18.406 3.514 1 97 148 SER B CA 1
ATOM 3761 C C . SER B 1 148 ? 4.449 -17.156 2.764 1 97 148 SER B C 1
ATOM 3763 O O . SER B 1 148 ? 4.309 -16.078 3.361 1 97 148 SER B O 1
ATOM 3765 N N . LEU B 1 149 ? 4.324 -17.328 1.463 1 98.19 149 LEU B N 1
ATOM 3766 C CA . LEU B 1 149 ? 3.822 -16.203 0.681 1 98.19 149 LEU B CA 1
ATOM 3767 C C . LEU B 1 149 ? 2.383 -15.883 1.062 1 98.19 149 LEU B C 1
ATOM 3769 O O . LEU B 1 149 ? 1.987 -14.711 1.063 1 98.19 149 LEU B O 1
ATOM 3773 N N . SER B 1 150 ? 1.61 -16.875 1.409 1 97.81 150 SER B N 1
ATOM 3774 C CA . SER B 1 150 ? 0.245 -16.672 1.882 1 97.81 150 SER B CA 1
ATOM 3775 C C . SER B 1 150 ? 0.221 -15.812 3.141 1 97.81 150 SER B C 1
ATOM 3777 O O . SER B 1 150 ? -0.606 -14.906 3.264 1 97.81 150 SER B O 1
ATOM 3779 N N . ALA B 1 151 ? 1.132 -16.141 4.023 1 96.38 151 ALA B N 1
ATOM 3780 C CA . ALA B 1 151 ? 1.217 -15.344 5.254 1 96.38 151 ALA B CA 1
ATOM 3781 C C . ALA B 1 151 ? 1.585 -13.898 4.953 1 96.38 151 ALA B C 1
ATOM 3783 O O . ALA B 1 151 ? 1.074 -12.977 5.59 1 96.38 151 ALA B O 1
ATOM 3784 N N . CYS B 1 152 ? 2.479 -13.695 4.02 1 96.81 152 CY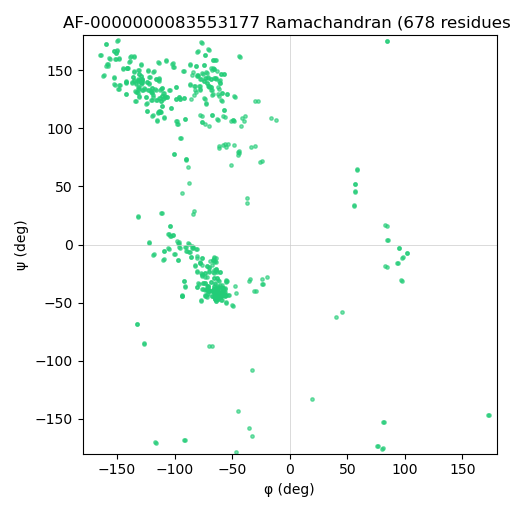S B N 1
ATOM 3785 C CA . CYS B 1 152 ? 2.85 -12.344 3.609 1 96.81 152 CYS B CA 1
ATOM 3786 C C . CYS B 1 152 ? 1.651 -11.602 3.029 1 96.81 152 CYS B C 1
ATOM 3788 O O . CYS B 1 152 ? 1.431 -10.43 3.34 1 96.81 152 CYS B O 1
ATOM 3790 N N . ALA B 1 153 ? 0.912 -12.281 2.201 1 97.12 153 ALA B N 1
ATOM 3791 C CA . ALA B 1 153 ? -0.294 -11.695 1.623 1 97.12 153 ALA B CA 1
ATOM 3792 C C . ALA B 1 153 ? -1.299 -11.328 2.709 1 97.12 153 ALA B C 1
ATOM 3794 O O . ALA B 1 153 ? -1.921 -10.266 2.654 1 97.12 153 ALA B O 1
ATOM 3795 N N . GLU B 1 154 ? -1.469 -12.219 3.674 1 96.06 154 GLU B N 1
ATOM 3796 C CA . GLU B 1 154 ? -2.367 -11.953 4.793 1 96.06 154 GLU B CA 1
ATOM 3797 C C . GLU B 1 154 ? -1.935 -10.703 5.562 1 96.06 154 GLU B C 1
ATOM 3799 O O . GLU B 1 154 ? -2.768 -9.867 5.918 1 96.06 154 GLU B O 1
ATOM 3804 N N . THR B 1 155 ? -0.669 -10.578 5.734 1 92.62 155 THR B N 1
ATOM 3805 C CA . THR B 1 155 ? -0.122 -9.406 6.414 1 92.62 155 THR B CA 1
ATOM 3806 C C . THR B 1 155 ? -0.395 -8.141 5.609 1 92.62 155 THR B C 1
ATOM 3808 O O . THR B 1 155 ? -0.752 -7.105 6.176 1 92.62 155 THR B O 1
ATOM 3811 N N . TYR B 1 156 ? -0.225 -8.258 4.348 1 94.06 156 TYR B N 1
ATOM 3812 C CA . TYR B 1 156 ? -0.517 -7.129 3.471 1 94.06 156 TYR B CA 1
ATOM 3813 C C . TYR B 1 156 ? -1.948 -6.645 3.666 1 94.06 156 TYR B C 1
ATOM 3815 O O . TYR B 1 156 ? -2.18 -5.457 3.902 1 94.06 156 TYR B O 1
ATOM 3823 N N . PHE B 1 157 ? -2.887 -7.477 3.641 1 92.5 157 PHE B N 1
ATOM 3824 C CA . PHE B 1 157 ? -4.289 -7.094 3.727 1 92.5 157 PHE B CA 1
ATOM 3825 C C . PHE B 1 157 ? -4.633 -6.605 5.129 1 92.5 157 PHE B C 1
ATOM 3827 O O . PHE B 1 157 ? -5.457 -5.703 5.293 1 92.5 157 PHE B O 1
ATOM 3834 N N . ALA B 1 158 ? -4.027 -7.211 6.109 1 89.5 158 ALA B N 1
ATOM 3835 C CA . ALA B 1 158 ? -4.25 -6.773 7.484 1 89.5 158 ALA B CA 1
ATOM 3836 C C . ALA B 1 158 ? -3.791 -5.332 7.684 1 89.5 158 ALA B C 1
ATOM 3838 O O . ALA B 1 158 ? -4.434 -4.562 8.398 1 89.5 158 ALA B O 1
ATOM 3839 N N . GLN B 1 159 ? -2.729 -5.004 7.023 1 86.5 159 GLN B N 1
ATOM 3840 C CA . GLN B 1 159 ? -2.135 -3.695 7.273 1 86.5 159 GLN B CA 1
ATOM 3841 C C . GLN B 1 159 ? -2.664 -2.654 6.289 1 86.5 159 GLN B C 1
ATOM 3843 O O . GLN B 1 159 ? -2.918 -1.51 6.664 1 86.5 159 GLN B O 1
ATOM 3848 N N . SER B 1 160 ? -2.746 -2.973 5.121 1 86.88 160 SER B N 1
ATOM 3849 C CA . SER B 1 160 ? -3.115 -2.043 4.059 1 86.88 160 SER B CA 1
ATOM 3850 C C . SER B 1 160 ? -4.621 -1.789 4.047 1 86.88 160 SER B C 1
ATOM 3852 O O . SER B 1 160 ? -5.059 -0.641 3.957 1 86.88 160 SER B O 1
ATOM 3854 N N . GLU B 1 161 ? -5.484 -2.809 4.09 1 79.69 161 GLU B N 1
ATOM 3855 C CA . GLU B 1 161 ? -6.938 -2.705 4.004 1 79.69 161 GLU B CA 1
ATOM 3856 C C . GLU B 1 161 ? -7.578 -2.791 5.387 1 79.69 161 GLU B C 1
ATOM 3858 O O . GLU B 1 161 ? -8.766 -2.496 5.547 1 79.69 161 GLU B O 1
ATOM 3863 N N . GLN B 1 162 ? -6.773 -3.094 6.312 1 81.56 162 GLN B N 1
ATOM 3864 C CA . GLN B 1 162 ? -7.238 -3.248 7.688 1 81.56 162 GLN B CA 1
ATOM 3865 C C . GLN B 1 162 ? -8.367 -4.27 7.777 1 81.56 162 GLN B C 1
ATOM 3867 O O . GLN B 1 162 ? -9.328 -4.078 8.523 1 81.56 162 GLN B O 1
ATOM 3872 N N . LEU B 1 163 ? -8.336 -5.27 6.961 1 84.12 163 LEU B N 1
ATOM 3873 C CA . LEU B 1 163 ? -9.328 -6.336 6.953 1 84.12 163 LEU B CA 1
ATOM 3874 C C . LEU B 1 163 ? -8.68 -7.691 7.219 1 84.12 163 LEU B C 1
ATOM 3876 O O . LEU B 1 163 ? -7.684 -8.039 6.586 1 84.12 163 LEU B O 1
ATOM 3880 N N . PRO B 1 164 ? -9.258 -8.445 8.156 1 90.38 164 PRO B N 1
ATOM 3881 C CA . PRO B 1 164 ? -8.797 -9.828 8.281 1 90.38 164 PRO B CA 1
ATOM 3882 C C . PRO B 1 164 ? -8.969 -10.633 6.992 1 90.38 164 PRO B C 1
ATOM 3884 O O . PRO B 1 164 ? -10.047 -10.641 6.406 1 90.38 164 PRO B O 1
ATOM 3887 N N . THR B 1 165 ? -7.91 -11.164 6.539 1 94.62 165 THR B N 1
ATOM 3888 C CA . THR B 1 165 ? -7.891 -11.977 5.328 1 94.62 165 THR B CA 1
ATOM 3889 C C . THR B 1 165 ? -7.094 -13.258 5.547 1 94.62 165 THR B C 1
ATOM 3891 O O . THR B 1 165 ? -6.055 -13.242 6.215 1 94.62 165 THR B O 1
ATOM 3894 N N . ARG B 1 166 ? -7.586 -14.359 5.027 1 97.25 166 ARG B N 1
ATOM 3895 C CA . ARG B 1 166 ? -6.918 -15.656 5.156 1 97.25 166 ARG B CA 1
ATOM 3896 C C . ARG B 1 166 ? -6.824 -16.359 3.807 1 97.25 166 ARG B C 1
ATOM 3898 O O . ARG B 1 166 ? -7.758 -16.297 3.004 1 97.25 166 ARG B O 1
ATOM 3905 N N . PHE B 1 167 ? -5.699 -17.016 3.633 1 98.19 167 PHE B N 1
ATOM 3906 C CA . PHE B 1 167 ? -5.508 -17.859 2.459 1 98.19 167 PHE B CA 1
ATOM 3907 C C . PHE B 1 167 ? -5.25 -19.297 2.863 1 98.19 167 PHE B C 1
ATOM 3909 O O . PHE B 1 167 ? -4.484 -19.562 3.795 1 98.19 167 PHE B O 1
ATOM 3916 N N . GLU B 1 168 ? -5.941 -20.188 2.242 1 98.5 168 GLU B N 1
ATOM 3917 C CA . GLU B 1 168 ? -5.66 -21.625 2.299 1 98.5 168 GLU B CA 1
ATOM 3918 C C . GLU B 1 168 ? -5.352 -22.188 0.912 1 98.5 168 GLU B C 1
ATOM 3920 O O . GLU B 1 168 ? -6.234 -22.25 0.054 1 98.5 168 GLU B O 1
ATOM 3925 N N . LEU B 1 169 ? -4.078 -22.562 0.749 1 98.06 169 LEU B N 1
ATOM 3926 C CA . LEU B 1 169 ? -3.631 -22.969 -0.582 1 98.06 169 LEU B CA 1
ATOM 3927 C C . LEU B 1 169 ? -3.051 -24.375 -0.563 1 98.06 169 LEU B C 1
ATOM 3929 O O . LEU B 1 169 ? -2.477 -24.797 0.441 1 98.06 169 LEU B O 1
ATOM 3933 N N . ALA B 1 170 ? -3.205 -25.047 -1.702 1 96.62 170 ALA B N 1
ATOM 3934 C CA . ALA B 1 170 ? -2.578 -26.344 -1.948 1 96.62 170 ALA B CA 1
ATOM 3935 C C . ALA B 1 170 ? -2.113 -26.469 -3.396 1 96.62 170 ALA B C 1
ATOM 3937 O O . ALA B 1 170 ? -2.799 -26 -4.316 1 96.62 170 ALA B O 1
ATOM 3938 N N . TYR B 1 171 ? -1.019 -27.031 -3.562 1 93.81 171 TYR B N 1
ATOM 3939 C CA . TYR B 1 171 ? -0.469 -27.266 -4.891 1 93.81 171 TYR B CA 1
ATOM 3940 C C . TYR B 1 171 ? 0.45 -28.484 -4.883 1 93.81 171 TYR B C 1
ATOM 3942 O O . TYR B 1 171 ? 1.163 -28.734 -3.906 1 93.81 171 TYR B O 1
ATOM 3950 N N . ALA B 1 172 ? 0.313 -29.25 -5.898 1 89.81 172 ALA B N 1
ATOM 3951 C CA . ALA B 1 172 ? 1.104 -30.469 -5.988 1 89.81 172 ALA B CA 1
ATOM 3952 C C . ALA B 1 172 ? 1.208 -30.953 -7.434 1 89.81 172 ALA B C 1
ATOM 3954 O O . ALA B 1 172 ? 0.407 -30.562 -8.281 1 89.81 172 ALA B O 1
ATOM 3955 N N . ARG B 1 173 ? 2.299 -31.688 -7.551 1 85.81 173 ARG B N 1
ATOM 3956 C CA . ARG B 1 173 ? 2.416 -32.438 -8.805 1 85.81 173 ARG B CA 1
ATOM 3957 C C . ARG B 1 173 ? 1.523 -33.656 -8.805 1 85.81 173 ARG B C 1
ATOM 3959 O O . ARG B 1 173 ? 1.566 -34.469 -7.875 1 85.81 173 ARG B O 1
ATOM 3966 N N . SER B 1 174 ? 0.517 -33.656 -9.594 1 72.69 174 SER B N 1
ATOM 3967 C CA . SER B 1 174 ? -0.429 -34.781 -9.648 1 72.69 174 SER B CA 1
ATOM 3968 C C . SER B 1 174 ? -0.118 -35.719 -10.812 1 72.69 174 SER B C 1
ATOM 3970 O O . SER B 1 174 ? 0.328 -35.281 -11.867 1 72.69 174 SER B O 1
ATOM 3972 N N . VAL B 1 175 ? 0.061 -37.031 -10.484 1 64.31 175 VAL B N 1
ATOM 3973 C CA . VAL B 1 175 ? 0.206 -38.031 -11.531 1 64.31 175 VAL B CA 1
ATOM 3974 C C . VAL B 1 175 ? -1.151 -38.688 -11.828 1 64.31 175 VAL B C 1
ATOM 3976 O O . VAL B 1 175 ? -1.778 -39.25 -10.945 1 64.31 175 VAL B O 1
ATOM 3979 N N . LEU B 1 176 ? -1.87 -38.188 -12.734 1 58.12 176 LEU B N 1
ATOM 3980 C CA . LEU B 1 176 ? -3.068 -38.938 -13.148 1 58.12 176 LEU B CA 1
ATOM 3981 C C . LEU B 1 176 ? -2.711 -40.094 -14.055 1 58.12 176 LEU B C 1
ATOM 3983 O O . LEU B 1 176 ? -1.779 -40 -14.859 1 58.12 176 LEU B O 1
ATOM 3987 N N . PRO B 1 177 ? -3.326 -41.375 -13.742 1 58.47 177 PRO B N 1
ATOM 3988 C CA . PRO B 1 177 ? -3.059 -42.5 -14.609 1 58.47 177 PRO B CA 1
ATOM 3989 C C . PRO B 1 177 ? -3.209 -42.188 -16.094 1 58.47 177 PRO B C 1
ATOM 3991 O O . PRO B 1 177 ? -4.242 -41.656 -16.516 1 58.47 177 PRO B O 1
ATOM 3994 N N . GLY B 1 178 ? -2.201 -42.469 -16.891 1 57.5 178 GLY B N 1
ATOM 3995 C CA . GLY B 1 178 ? -2.195 -42.281 -18.344 1 57.5 178 GLY B CA 1
ATOM 3996 C C . GLY B 1 178 ? -1.836 -40.875 -18.75 1 57.5 178 GLY B C 1
ATOM 3997 O O . GLY B 1 178 ? -1.675 -40.594 -19.938 1 57.5 178 GLY B O 1
ATOM 3998 N N . GLN B 1 179 ? -2.014 -40.031 -17.703 1 60.09 179 GLN B N 1
ATOM 3999 C CA . GLN B 1 179 ? -1.615 -38.688 -18.031 1 60.09 179 GLN B CA 1
ATOM 4000 C C . GLN B 1 179 ? -0.299 -38.312 -17.344 1 60.09 179 GLN B C 1
ATOM 4002 O O . GLN B 1 179 ? 0.088 -38.938 -16.359 1 60.09 179 GLN B O 1
ATOM 4007 N N . GLY B 1 180 ? 0.714 -37.844 -18.031 1 64.94 180 GLY B N 1
ATOM 4008 C CA . GLY B 1 180 ? 1.995 -37.406 -17.5 1 64.94 180 GLY B CA 1
ATOM 4009 C C . GLY B 1 180 ? 1.865 -36.531 -16.25 1 64.94 180 GLY B C 1
ATOM 4010 O O . GLY B 1 180 ? 0.755 -36.281 -15.781 1 64.94 180 GLY B O 1
ATOM 4011 N N . GLU B 1 181 ? 2.852 -36.344 -15.469 1 75.75 181 GLU B N 1
ATOM 4012 C CA . GLU B 1 181 ? 2.928 -35.531 -14.281 1 75.75 181 GLU B CA 1
ATOM 4013 C C . GLU B 1 181 ? 2.566 -34.062 -14.594 1 75.75 181 GLU B C 1
ATOM 4015 O O . GLU B 1 181 ? 3.062 -33.5 -15.57 1 75.75 181 GLU B O 1
ATOM 4020 N N . HIS B 1 182 ? 1.374 -33.656 -13.906 1 82.44 182 HIS B N 1
ATOM 4021 C CA . HIS B 1 182 ? 0.999 -32.281 -14.133 1 82.44 182 HIS B CA 1
ATOM 4022 C C . HIS B 1 182 ? 0.748 -31.547 -12.82 1 82.44 182 HIS B C 1
ATOM 4024 O O . HIS B 1 182 ? 0.304 -32.156 -11.844 1 82.44 182 HIS B O 1
ATOM 4030 N N . TRP B 1 183 ? 1.107 -30.25 -12.82 1 88.62 183 TRP B N 1
ATOM 4031 C CA . TRP B 1 183 ? 0.895 -29.438 -11.633 1 88.62 183 TRP B CA 1
ATOM 4032 C C . TRP B 1 183 ? -0.564 -29 -11.523 1 88.62 183 TRP B C 1
ATOM 4034 O O . TRP B 1 183 ? -1.195 -28.656 -12.523 1 88.62 183 TRP B O 1
ATOM 4044 N N . ARG B 1 184 ? -1.084 -29.094 -10.352 1 92.44 184 ARG B N 1
ATOM 4045 C CA . ARG B 1 184 ? -2.398 -28.562 -10.016 1 92.44 184 ARG B CA 1
ATOM 4046 C C . ARG B 1 184 ? -2.34 -27.75 -8.727 1 92.44 184 ARG B C 1
ATOM 4048 O O . ARG B 1 184 ? -1.568 -28.062 -7.816 1 92.44 184 ARG B O 1
ATOM 4055 N N . ALA B 1 185 ? -3.047 -26.688 -8.727 1 96.19 185 ALA B N 1
ATOM 4056 C CA . ALA B 1 185 ? -3.117 -25.844 -7.543 1 96.19 185 ALA B CA 1
ATOM 4057 C C . ALA B 1 185 ? -4.555 -25.406 -7.262 1 96.19 185 ALA B C 1
ATOM 4059 O O . ALA B 1 185 ? -5.344 -25.219 -8.195 1 96.19 185 ALA B O 1
ATOM 4060 N N . GLY B 1 186 ? -4.949 -25.297 -6.031 1 97.31 186 GLY B N 1
ATOM 4061 C CA . GLY B 1 186 ? -6.234 -24.797 -5.57 1 97.31 186 GLY B CA 1
ATOM 4062 C C . GLY B 1 186 ? -6.137 -24.016 -4.273 1 97.31 186 GLY B C 1
ATOM 4063 O O . GLY B 1 186 ? -5.238 -24.25 -3.465 1 97.31 186 GLY B O 1
ATOM 4064 N N . GLY B 1 187 ? -7.035 -23.094 -4.109 1 98.25 187 GLY B N 1
ATOM 4065 C CA . GLY B 1 187 ? -6.969 -22.281 -2.9 1 98.25 187 GLY B CA 1
ATOM 4066 C C . GLY B 1 187 ? -8.242 -21.516 -2.623 1 98.25 187 GLY B C 1
ATOM 4067 O O . GLY B 1 187 ? -9.109 -21.391 -3.496 1 98.25 187 GLY B O 1
ATOM 4068 N N . VAL B 1 188 ? -8.344 -21.062 -1.369 1 98.62 188 VAL B N 1
ATOM 4069 C CA . VAL B 1 188 ? -9.461 -20.25 -0.893 1 98.62 188 VAL B CA 1
ATOM 4070 C C . VAL B 1 188 ? -8.93 -18.984 -0.224 1 98.62 188 VAL B C 1
ATOM 4072 O O . VAL B 1 188 ? -7.957 -19.031 0.528 1 98.62 188 VAL B O 1
ATOM 4075 N N . MET B 1 189 ? -9.508 -17.891 -0.575 1 98.5 189 MET B N 1
ATOM 4076 C CA . MET B 1 189 ? -9.32 -16.609 0.111 1 98.5 189 MET B CA 1
ATOM 4077 C C . MET B 1 189 ? -10.586 -16.219 0.87 1 98.5 189 MET B C 1
ATOM 4079 O O . MET B 1 189 ? -11.68 -16.234 0.31 1 98.5 189 MET B O 1
ATOM 4083 N N . LEU B 1 190 ? -10.484 -15.93 2.16 1 97.69 190 LEU B N 1
ATOM 4084 C CA . LEU B 1 190 ? -11.562 -15.359 2.961 1 97.69 190 LEU B CA 1
ATOM 4085 C C . LEU B 1 190 ? -11.203 -13.953 3.434 1 97.69 190 LEU B C 1
ATOM 4087 O O . LEU B 1 190 ? -10.055 -13.695 3.805 1 97.69 190 LEU B O 1
ATOM 4091 N N . GLN B 1 191 ? -12.148 -13.117 3.43 1 94 191 GLN B N 1
ATOM 4092 C CA . GLN B 1 191 ? -11.961 -11.758 3.926 1 94 191 GLN B CA 1
ATOM 4093 C C . GLN B 1 191 ? -13.195 -11.266 4.668 1 94 191 GLN B C 1
ATOM 4095 O O . GLN B 1 191 ? -14.32 -11.398 4.172 1 94 191 GLN B O 1
ATOM 4100 N N . MET B 1 192 ? -12.969 -10.758 5.855 1 90.25 192 MET B N 1
ATOM 4101 C CA . MET B 1 192 ? -14.062 -10.164 6.613 1 90.25 192 MET B CA 1
ATOM 4102 C C . MET B 1 192 ? -14.539 -8.875 5.957 1 90.25 192 MET B C 1
ATOM 4104 O O . MET B 1 192 ? -13.727 -8.062 5.516 1 90.25 192 MET B O 1
ATOM 4108 N N . MET B 1 193 ? -15.812 -8.734 5.883 1 82.31 193 MET B N 1
ATOM 4109 C CA . MET B 1 193 ? -16.359 -7.477 5.371 1 82.31 193 MET B CA 1
ATOM 4110 C C . MET B 1 193 ? -16.422 -6.422 6.469 1 82.31 193 MET B C 1
ATOM 4112 O O . MET B 1 193 ? -16.594 -6.75 7.645 1 82.31 193 MET B O 1
ATOM 4116 N N . PRO B 1 194 ? -16.016 -5.184 6.141 1 70.81 194 PRO B N 1
ATOM 4117 C CA . PRO B 1 194 ? -16.016 -4.137 7.168 1 70.81 194 PRO B CA 1
ATOM 4118 C C . PRO B 1 194 ? -17.359 -3.977 7.844 1 70.81 194 PRO B C 1
ATOM 4120 O O . PRO B 1 194 ? -18.406 -4.184 7.211 1 70.81 194 PRO B O 1
ATOM 4123 N N . GLU B 1 195 ? -17.172 -3.998 9.344 1 57.62 195 GLU B N 1
ATOM 4124 C CA . GLU B 1 195 ? -18.406 -3.723 10.086 1 57.62 195 GLU B CA 1
ATOM 4125 C C . GLU B 1 195 ? -18.812 -2.258 9.953 1 57.62 195 GLU B C 1
ATOM 4127 O O . GLU B 1 195 ? -17.969 -1.39 9.734 1 57.62 195 GLU B O 1
ATOM 4132 N N . MET B 1 196 ? -19.906 -1.961 9.766 1 48.91 196 MET B N 1
ATOM 4133 C CA . MET B 1 196 ? -20.359 -0.592 9.992 1 48.91 196 MET B CA 1
ATOM 4134 C C . MET B 1 196 ? -19.922 -0.084 11.359 1 48.91 196 MET B C 1
ATOM 4136 O O . MET B 1 196 ? -19.953 -0.822 12.344 1 48.91 196 MET B O 1
ATOM 4140 N N . PRO B 1 197 ? -18.781 0.966 11.547 1 44.88 197 PRO B N 1
ATOM 4141 C CA . PRO B 1 197 ? -18.094 1.501 12.719 1 44.88 197 PRO B CA 1
ATOM 4142 C C . PRO B 1 197 ? -18.906 1.383 14 1 44.88 197 PRO B C 1
ATOM 4144 O O . PRO B 1 197 ? -18.438 1.759 15.078 1 44.88 197 PRO B O 1
ATOM 4147 N N . GLY B 1 198 ? -19.984 1.428 14.312 1 38.72 198 GLY B N 1
ATOM 4148 C CA . GLY B 1 198 ? -20.5 1.675 15.656 1 38.72 198 GLY B CA 1
ATOM 4149 C C . GLY B 1 198 ? -19.797 0.854 16.719 1 38.72 198 GLY B C 1
ATOM 4150 O O . GLY B 1 198 ? -20 1.074 17.922 1 38.72 198 GLY B O 1
ATOM 4151 N N . VAL B 1 199 ? -19.422 -0.394 16.703 1 32.03 199 VAL B N 1
ATOM 4152 C CA . VAL B 1 199 ? -19.016 -1.132 17.891 1 32.03 199 VAL B CA 1
ATOM 4153 C C . VAL B 1 199 ? -17.5 -1.207 17.969 1 32.03 199 VAL B C 1
ATOM 4155 O O . VAL B 1 199 ? -16.859 -1.894 17.172 1 32.03 199 VAL B O 1
ATOM 4158 N N . ALA B 1 200 ? -16.703 -0.151 18.391 1 30.2 200 ALA B N 1
ATOM 4159 C CA . ALA B 1 200 ? -15.258 -0.147 18.641 1 30.2 200 ALA B CA 1
ATOM 4160 C C . ALA B 1 200 ? -14.852 -1.33 19.516 1 30.2 200 ALA B C 1
ATOM 4162 O O . ALA B 1 200 ? -15.219 -1.4 20.688 1 30.2 200 ALA B O 1
ATOM 4163 N N . ARG B 1 201 ? -14.562 -2.557 19.109 1 29.38 201 ARG B N 1
ATOM 4164 C CA . ARG B 1 201 ? -14.18 -3.674 19.969 1 29.38 201 ARG B CA 1
ATOM 4165 C C . ARG B 1 201 ? -12.672 -3.666 20.234 1 29.38 201 ARG B C 1
ATOM 4167 O O . ARG B 1 201 ? -11.891 -3.273 19.375 1 29.38 201 ARG B O 1
ATOM 4174 N N . GLU B 1 202 ? -12 -3.67 21.438 1 26.44 202 GLU B N 1
ATOM 4175 C CA . GLU B 1 202 ? -10.719 -3.615 22.141 1 26.44 202 GLU B CA 1
ATOM 4176 C C . GLU B 1 202 ? -9.789 -4.73 21.672 1 26.44 202 GLU B C 1
ATOM 4178 O O . GLU B 1 202 ? -10.156 -5.906 21.703 1 26.44 202 GLU B O 1
ATOM 4183 N N . GLY B 1 203 ? -8.992 -4.727 20.688 1 27.98 203 GLY B N 1
ATOM 4184 C CA . GLY B 1 203 ? -8.086 -5.746 20.188 1 27.98 203 GLY B CA 1
ATOM 4185 C C . GLY B 1 203 ? -6.859 -5.934 21.062 1 27.98 203 GLY B C 1
ATOM 4186 O O . GLY B 1 203 ? -6.121 -4.98 21.312 1 27.98 203 GLY B O 1
ATOM 4187 N N . SER B 1 204 ? -6.676 -6.965 21.922 1 24.95 204 SER B N 1
ATOM 4188 C CA . SER B 1 204 ? -5.617 -7.352 22.859 1 24.95 204 SER B CA 1
ATOM 4189 C C . SER B 1 204 ? -4.496 -8.094 22.141 1 24.95 204 SER B C 1
ATOM 4191 O O . SER B 1 204 ? -3.615 -8.672 22.781 1 24.95 204 SER B O 1
ATOM 4193 N N . GLY B 1 205 ? -4.094 -7.961 20.812 1 27.12 205 GLY B N 1
ATOM 4194 C CA . GLY B 1 205 ? -3.215 -9.039 20.406 1 27.12 205 GLY B CA 1
ATOM 4195 C C . GLY B 1 205 ? -1.764 -8.805 20.781 1 27.12 205 GLY B C 1
ATOM 4196 O O . GLY B 1 205 ? -1.354 -7.668 21.016 1 27.12 205 GLY B O 1
ATOM 4197 N N . GLU B 1 206 ? -0.951 -9.812 21.078 1 26 206 GLU B N 1
ATOM 4198 C CA . GLU B 1 206 ? 0.375 -9.906 21.672 1 26 206 GLU B CA 1
ATOM 4199 C C . GLU B 1 206 ? 1.442 -9.312 20.75 1 26 206 GLU B C 1
ATOM 4201 O O . GLU B 1 206 ? 2.277 -8.523 21.188 1 26 206 GLU B O 1
ATOM 4206 N N . GLY B 1 207 ? 2.057 -10.008 19.797 1 26.73 207 GLY B N 1
ATOM 4207 C CA . GLY B 1 207 ? 3.393 -9.984 19.219 1 26.73 207 GLY B CA 1
ATOM 4208 C C . GLY B 1 207 ? 3.523 -9.016 18.062 1 26.73 207 GLY B C 1
ATOM 4209 O O . GLY B 1 207 ? 3.428 -9.414 16.891 1 26.73 207 GLY B O 1
ATOM 4210 N N . GLY B 1 208 ? 3.467 -7.77 18 1 32.97 208 GLY B N 1
ATOM 4211 C CA . GLY B 1 208 ? 3.631 -6.457 17.391 1 32.97 208 GLY B CA 1
ATOM 4212 C C . GLY B 1 208 ? 3.143 -6.398 15.953 1 32.97 208 GLY B C 1
ATOM 4213 O O . GLY B 1 208 ? 2.994 -5.312 15.383 1 32.97 208 GLY B O 1
ATOM 4214 N N . LEU B 1 209 ? 3.627 -7.23 14.891 1 37.03 209 LEU B N 1
ATOM 4215 C CA . LEU B 1 209 ? 3.109 -7.09 13.539 1 37.03 209 LEU B CA 1
ATOM 4216 C C . LEU B 1 209 ? 1.597 -7.293 13.508 1 37.03 209 LEU B C 1
ATOM 4218 O O . LEU B 1 209 ? 1.085 -8.258 14.07 1 37.03 209 LEU B O 1
ATOM 4222 N N . LEU B 1 210 ? 0.8 -6.402 13.289 1 43.19 210 LEU B N 1
ATOM 4223 C CA . LEU B 1 210 ? -0.641 -6.629 13.25 1 43.19 210 LEU B CA 1
ATOM 4224 C C . LEU B 1 210 ? -0.991 -7.75 12.273 1 43.19 210 LEU B C 1
ATOM 4226 O O . LEU B 1 210 ? -0.686 -7.66 11.086 1 43.19 210 LEU B O 1
ATOM 4230 N N . ARG B 1 211 ? -0.928 -8.938 12.82 1 44.53 211 ARG B N 1
ATOM 4231 C CA . ARG B 1 211 ? -1.522 -10.047 12.078 1 44.53 211 ARG B CA 1
ATOM 4232 C C . ARG B 1 211 ? -3.035 -9.883 11.977 1 44.53 211 ARG B C 1
ATOM 4234 O O . ARG B 1 211 ? -3.635 -9.102 12.711 1 44.53 211 ARG B O 1
ATOM 4241 N N . HIS B 1 212 ? -3.682 -10.477 10.766 1 43.88 212 HIS B N 1
ATOM 4242 C CA . HIS B 1 212 ? -5.133 -10.5 10.617 1 43.88 212 HIS B CA 1
ATOM 4243 C C . HIS B 1 212 ? -5.816 -10.711 11.969 1 43.88 212 HIS B C 1
ATOM 4245 O O . HIS B 1 212 ? -6.887 -10.148 12.219 1 43.88 212 HIS B O 1
ATOM 4251 N N . THR B 1 213 ? -5.086 -11.453 12.812 1 43.62 213 THR B N 1
ATOM 4252 C CA . THR B 1 213 ? -5.664 -11.742 14.117 1 43.62 213 THR B CA 1
ATOM 4253 C C . THR B 1 213 ? -5.672 -10.492 14.992 1 43.62 213 THR B C 1
ATOM 4255 O O . THR B 1 213 ? -6.488 -10.375 15.906 1 43.62 213 THR B O 1
ATOM 4258 N N . ASP B 1 214 ? -4.766 -9.688 14.719 1 45.56 214 ASP B N 1
ATOM 4259 C CA . ASP B 1 214 ? -4.598 -8.539 15.609 1 45.56 214 ASP B CA 1
ATOM 4260 C C . ASP B 1 214 ? -5.688 -7.496 15.367 1 45.56 214 ASP B C 1
ATOM 4262 O O . ASP B 1 214 ? -5.988 -6.688 16.25 1 45.56 214 ASP B O 1
ATOM 4266 N N . ILE B 1 215 ? -6.094 -7.406 14.188 1 44.03 215 ILE B N 1
ATOM 4267 C CA . ILE B 1 215 ? -7.113 -6.426 13.828 1 44.03 215 ILE B CA 1
ATOM 4268 C C . ILE B 1 215 ? -8.438 -6.781 14.508 1 44.03 215 ILE B C 1
ATOM 4270 O O . ILE B 1 215 ? -9.336 -5.949 14.594 1 44.03 215 ILE B O 1
ATOM 4274 N N . LEU B 1 216 ? -8.477 -8.047 15.008 1 40.94 216 LEU B N 1
ATOM 4275 C CA . LEU B 1 216 ? -9.742 -8.484 15.586 1 40.94 216 LEU B CA 1
ATOM 4276 C C . LEU B 1 216 ? -9.828 -8.094 17.062 1 40.94 216 LEU B C 1
ATOM 4278 O O . LEU B 1 216 ? -9.039 -8.578 17.875 1 40.94 216 LEU B O 1
ATOM 4282 N N . ALA B 1 217 ? -9.641 -6.953 17.375 1 44.03 217 ALA B N 1
ATOM 4283 C CA . ALA B 1 217 ? -9.867 -6.645 18.781 1 44.03 217 ALA B CA 1
ATOM 4284 C C . ALA B 1 217 ? -11.18 -7.25 19.266 1 44.03 217 ALA B C 1
ATOM 4286 O O . ALA B 1 217 ? -12.109 -7.461 18.484 1 44.03 217 ALA B O 1
ATOM 4287 N N . GLY B 1 218 ? -11.844 -7.156 20.703 1 39.25 218 GLY B N 1
ATOM 4288 C CA . GLY B 1 218 ? -12.922 -7.594 21.578 1 39.25 218 GLY B CA 1
ATOM 4289 C C . GLY B 1 218 ? -13.586 -8.875 21.109 1 39.25 218 GLY B C 1
ATOM 4290 O O . GLY B 1 218 ? -12.961 -9.703 20.453 1 39.25 218 GLY B O 1
ATOM 4291 N N . GLU B 1 219 ? -14.945 -8.906 21.078 1 42.41 219 GLU B N 1
ATOM 4292 C CA . GLU B 1 219 ? -15.727 -10.062 20.625 1 42.41 219 GLU B CA 1
ATOM 4293 C C . GLU B 1 219 ? -15.25 -10.555 19.266 1 42.41 219 GLU B C 1
ATOM 4295 O O . GLU B 1 219 ? -15.445 -9.875 18.25 1 42.41 219 GLU B O 1
ATOM 4300 N N . GLU B 1 220 ? -14.094 -11.117 19.125 1 51.88 220 GLU B N 1
ATOM 4301 C CA . GLU B 1 220 ? -13.789 -11.906 17.922 1 51.88 220 GLU B CA 1
ATOM 4302 C C . GLU B 1 220 ? -15.055 -12.18 17.125 1 51.88 220 GLU B C 1
ATOM 4304 O O . GLU B 1 220 ? -16.047 -12.68 17.656 1 51.88 220 GLU B O 1
ATOM 4309 N N . ASP B 1 221 ? -15.031 -11.336 15.914 1 72.88 221 ASP B N 1
ATOM 4310 C CA . ASP B 1 221 ? -16.234 -11.531 15.102 1 72.88 221 ASP B CA 1
ATOM 4311 C C . ASP B 1 221 ? -16.562 -13.016 14.969 1 72.88 221 ASP B C 1
ATOM 4313 O O . ASP B 1 221 ? -15.781 -13.773 14.375 1 72.88 221 ASP B O 1
ATOM 4317 N N . GLU B 1 222 ? -17.141 -13.555 16.062 1 82.94 222 GLU B N 1
ATOM 4318 C CA . GLU B 1 222 ? -17.625 -14.93 16.047 1 82.94 222 GLU B CA 1
ATOM 4319 C C . GLU B 1 222 ? -17.844 -15.422 14.625 1 82.94 222 GLU B C 1
ATOM 4321 O O . GLU B 1 222 ? -17.594 -16.594 14.328 1 82.94 222 GLU B O 1
ATOM 4326 N N . ASN B 1 223 ? -18.109 -14.469 13.852 1 88.31 223 ASN B N 1
ATOM 4327 C CA . ASN B 1 223 ? -18.344 -14.82 12.453 1 88.31 223 ASN B CA 1
ATOM 4328 C C . ASN B 1 223 ? -17.047 -15.18 11.742 1 88.31 223 ASN B C 1
ATOM 4330 O O . ASN B 1 223 ? -16.984 -16.172 11.023 1 88.31 223 ASN B O 1
ATOM 4334 N N . TRP B 1 224 ? -16 -14.477 12.039 1 91.62 224 TRP B N 1
ATOM 4335 C CA . TRP B 1 224 ? -14.695 -14.711 11.422 1 91.62 224 TRP B CA 1
ATOM 4336 C C . TRP B 1 224 ? -14.078 -16 11.938 1 91.62 224 TRP B C 1
ATOM 4338 O O . TRP B 1 224 ? -13.57 -16.812 11.148 1 91.62 224 TRP B O 1
ATOM 4348 N N . VAL B 1 225 ? -14.188 -16.188 13.203 1 92.25 225 VAL B N 1
ATOM 4349 C CA . VAL B 1 225 ? -13.641 -17.391 13.82 1 92.25 225 VAL B CA 1
ATOM 4350 C C . VAL B 1 225 ? -14.336 -18.625 13.258 1 92.25 225 VAL B C 1
ATOM 4352 O O . VAL B 1 225 ? -13.688 -19.609 12.906 1 92.25 225 VAL B O 1
ATOM 4355 N N . ARG B 1 226 ? -15.602 -18.547 13.125 1 93.25 226 ARG B N 1
ATOM 4356 C CA . ARG B 1 226 ? -16.375 -19.688 12.625 1 93.25 226 ARG B CA 1
ATOM 4357 C C . ARG B 1 226 ? -16 -20 11.18 1 93.25 226 ARG B C 1
ATOM 4359 O O . ARG B 1 226 ? -15.766 -21.172 10.844 1 93.25 226 ARG B O 1
ATOM 4366 N N . ALA B 1 227 ? -15.938 -19 10.352 1 95.38 227 ALA B N 1
ATOM 4367 C CA . ALA B 1 227 ? -15.562 -19.203 8.961 1 95.38 227 ALA B CA 1
ATOM 4368 C C . ALA B 1 227 ? -14.188 -19.859 8.859 1 95.38 227 ALA B C 1
ATOM 4370 O O . ALA B 1 227 ? -13.977 -20.75 8.031 1 95.38 227 ALA B O 1
ATOM 4371 N N . ASN B 1 228 ? -13.305 -19.453 9.758 1 96.19 228 ASN B N 1
ATOM 4372 C CA . ASN B 1 228 ? -11.953 -20 9.734 1 96.19 228 ASN B CA 1
ATOM 4373 C C . ASN B 1 228 ? -11.914 -21.438 10.211 1 96.19 228 ASN B C 1
ATOM 4375 O O . ASN B 1 228 ? -11.164 -22.266 9.672 1 96.19 228 ASN B O 1
ATOM 4379 N N . VAL B 1 229 ? -12.68 -21.75 11.188 1 96.31 229 VAL B N 1
ATOM 4380 C CA . VAL B 1 229 ? -12.758 -23.109 11.695 1 96.31 229 VAL B CA 1
ATOM 4381 C C . VAL B 1 229 ? -13.266 -24.047 10.594 1 96.31 229 VAL B C 1
ATOM 4383 O O . VAL B 1 229 ? -12.734 -25.156 10.414 1 96.31 229 VAL B O 1
ATOM 4386 N N . LEU B 1 230 ? -14.258 -23.609 9.914 1 97.44 230 LEU B N 1
ATOM 4387 C CA . LEU B 1 230 ? -14.781 -24.406 8.812 1 97.44 230 LEU B CA 1
ATOM 4388 C C . LEU B 1 230 ? -13.734 -24.594 7.723 1 97.44 230 LEU B C 1
ATOM 4390 O O . LEU B 1 230 ? -13.555 -25.703 7.211 1 97.44 230 LEU B O 1
ATOM 4394 N N . LEU B 1 231 ? -13.031 -23.562 7.383 1 97.81 231 LEU B N 1
ATOM 4395 C CA . LEU B 1 231 ? -12 -23.641 6.355 1 97.81 231 LEU B CA 1
ATOM 4396 C C . LEU B 1 231 ? -10.883 -24.578 6.773 1 97.81 231 LEU B C 1
ATOM 4398 O O . LEU B 1 231 ? -10.289 -25.266 5.93 1 97.81 231 LEU B O 1
ATOM 4402 N N . ASP B 1 232 ? -10.641 -24.703 8.055 1 97.38 232 ASP B N 1
ATOM 4403 C CA . ASP B 1 232 ? -9.586 -25.562 8.586 1 97.38 232 ASP B CA 1
ATOM 4404 C C . ASP B 1 232 ? -9.859 -27.031 8.273 1 97.38 232 ASP B C 1
ATOM 4406 O O . ASP B 1 232 ? -8.961 -27.875 8.359 1 97.38 232 ASP B O 1
ATOM 4410 N N . THR B 1 233 ? -11.039 -27.344 7.891 1 97.5 233 THR B N 1
ATOM 4411 C CA . THR B 1 233 ? -11.398 -28.75 7.672 1 97.5 233 THR B CA 1
ATOM 4412 C C . THR B 1 233 ? -11.109 -29.156 6.234 1 97.5 233 THR B C 1
ATOM 4414 O O . THR B 1 233 ? -11.219 -30.344 5.887 1 97.5 233 THR B O 1
ATOM 4417 N N . VAL B 1 234 ? -10.719 -28.234 5.449 1 97.56 234 VAL B N 1
ATOM 4418 C CA . VAL B 1 234 ? -10.508 -28.562 4.043 1 97.56 234 VAL B CA 1
ATOM 4419 C C . VAL B 1 234 ? -9.242 -29.406 3.887 1 97.56 234 VAL B C 1
ATOM 4421 O O . VAL B 1 234 ? -8.242 -29.156 4.559 1 97.56 234 VAL B O 1
ATOM 4424 N N . GLU B 1 235 ? -9.281 -30.344 2.973 1 95.62 235 GLU B N 1
ATOM 4425 C CA . GLU B 1 235 ? -8.117 -31.156 2.652 1 95.62 235 GLU B CA 1
ATOM 4426 C C . GLU B 1 235 ? -7.441 -30.688 1.369 1 95.62 235 GLU B C 1
ATOM 4428 O O . GLU B 1 235 ? -8.117 -30.219 0.446 1 95.62 235 GLU B O 1
ATOM 4433 N N . ASP B 1 236 ? -6.207 -30.938 1.304 1 94.5 236 ASP B N 1
ATOM 4434 C CA . ASP B 1 236 ? -5.438 -30.516 0.135 1 94.5 236 ASP B CA 1
ATOM 4435 C C . ASP B 1 236 ? -6.023 -31.109 -1.146 1 94.5 236 ASP B C 1
ATOM 4437 O O . ASP B 1 236 ? -6.164 -30.406 -2.148 1 94.5 236 ASP B O 1
ATOM 4441 N N . ILE B 1 237 ? -6.367 -32.312 -1.095 1 91.44 237 ILE B N 1
ATOM 4442 C CA . ILE B 1 237 ? -6.852 -33.031 -2.275 1 91.44 237 ILE B CA 1
ATOM 4443 C C . ILE B 1 237 ? -8.18 -32.438 -2.725 1 91.44 237 ILE B C 1
ATOM 4445 O O . ILE B 1 237 ? -8.5 -32.406 -3.918 1 91.44 237 ILE B O 1
ATOM 4449 N N . GLU B 1 238 ? -8.953 -31.875 -1.782 1 93.12 238 GLU B N 1
ATOM 4450 C CA . GLU B 1 238 ? -10.211 -31.219 -2.121 1 93.12 238 GLU B CA 1
ATOM 4451 C C . GLU B 1 238 ? -9.977 -29.906 -2.846 1 93.12 238 GLU B C 1
ATOM 4453 O O . GLU B 1 238 ? -10.719 -29.547 -3.768 1 93.12 238 GLU B O 1
ATOM 4458 N N . LEU B 1 239 ? -8.938 -29.234 -2.428 1 94.31 239 LEU B N 1
ATOM 4459 C CA . LEU B 1 239 ? -8.602 -27.953 -3.041 1 94.31 239 LEU B CA 1
ATOM 4460 C C . LEU B 1 239 ? -8.039 -28.141 -4.445 1 94.31 239 LEU B C 1
ATOM 4462 O O . LEU B 1 239 ? -8.453 -27.453 -5.383 1 94.31 239 LEU B O 1
ATOM 4466 N N . ILE B 1 240 ? -7.176 -29.062 -4.574 1 91.44 240 ILE B N 1
ATOM 4467 C CA . ILE B 1 240 ? -6.473 -29.281 -5.832 1 91.44 240 ILE B CA 1
ATOM 4468 C C . ILE B 1 240 ? -7.414 -29.922 -6.848 1 91.44 240 ILE B C 1
ATOM 4470 O O . ILE B 1 240 ? -7.332 -29.641 -8.047 1 91.44 240 ILE B O 1
ATOM 4474 N N . GLY B 1 241 ? -8.328 -30.75 -6.395 1 83.12 241 GLY B N 1
ATOM 4475 C CA . GLY B 1 241 ? -9.227 -31.438 -7.305 1 83.12 241 GLY B CA 1
ATOM 4476 C C . GLY B 1 241 ? -8.57 -32.594 -8.023 1 83.12 241 GLY B C 1
ATOM 4477 O O . GLY B 1 241 ? -7.512 -33.062 -7.609 1 83.12 241 GLY B O 1
ATOM 4478 N N . PRO B 1 242 ? -9.297 -33.188 -8.992 1 81.88 242 PRO B N 1
ATOM 4479 C CA . PRO B 1 242 ? -10.531 -32.688 -9.609 1 81.88 242 PRO B CA 1
ATOM 4480 C C . PRO B 1 242 ? -11.781 -33.375 -9.055 1 81.88 242 PRO B C 1
ATOM 4482 O O . PRO B 1 242 ? -12.891 -33.125 -9.516 1 81.88 242 PRO B O 1
ATOM 4485 N N . SER B 1 243 ? -11.695 -34.156 -8.055 1 83.56 243 SER B N 1
ATOM 4486 C CA . SER B 1 243 ? -12.781 -35.031 -7.645 1 83.56 243 SER B CA 1
ATOM 4487 C C . SER B 1 243 ? -13.945 -34.25 -7.059 1 83.56 243 SER B C 1
ATOM 4489 O O . SER B 1 243 ? -15.086 -34.719 -7.078 1 83.56 243 SER B O 1
ATOM 4491 N N . VAL B 1 244 ? -13.664 -33.062 -6.582 1 89.31 244 VAL B N 1
ATOM 4492 C CA . VAL B 1 244 ? -14.711 -32.25 -5.973 1 89.31 244 VAL B CA 1
ATOM 4493 C C . VAL B 1 244 ? -14.852 -30.922 -6.734 1 89.31 244 VAL B C 1
ATOM 4495 O O . VAL B 1 244 ? -13.867 -30.203 -6.914 1 89.31 244 VAL B O 1
ATOM 4498 N N . GLU B 1 245 ? -16.047 -30.688 -7.176 1 90.81 245 GLU B N 1
ATOM 4499 C CA . GLU B 1 245 ? -16.328 -29.406 -7.828 1 90.81 245 GLU B CA 1
ATOM 4500 C C . GLU B 1 245 ? -16.203 -28.25 -6.844 1 90.81 245 GLU B C 1
ATOM 4502 O O . GLU B 1 245 ? -16.469 -28.406 -5.648 1 90.81 245 GLU B O 1
ATOM 4507 N N . LEU B 1 246 ? -15.844 -27.078 -7.398 1 94.25 246 LEU B N 1
ATOM 4508 C CA . LEU B 1 246 ? -15.648 -25.922 -6.539 1 94.25 246 LEU B CA 1
ATOM 4509 C C . LEU B 1 246 ? -16.922 -25.578 -5.77 1 94.25 246 LEU B C 1
ATOM 4511 O O . LEU B 1 246 ? -16.859 -25.281 -4.578 1 94.25 246 LEU B O 1
ATOM 4515 N N . THR B 1 247 ? -18.078 -25.625 -6.418 1 94.12 247 THR B N 1
ATOM 4516 C CA . THR B 1 247 ? -19.344 -25.297 -5.777 1 94.12 247 THR B CA 1
ATOM 4517 C C . THR B 1 247 ? -19.688 -26.312 -4.691 1 94.12 247 THR B C 1
ATOM 4519 O O . THR B 1 247 ? -20.172 -25.953 -3.619 1 94.12 247 THR B O 1
ATOM 4522 N N . SER B 1 248 ? -19.406 -27.578 -4.938 1 94.62 248 SER B N 1
ATOM 4523 C CA . SER B 1 248 ? -19.641 -28.641 -3.953 1 94.62 248 SER B CA 1
ATOM 4524 C C . SER B 1 248 ? -18.734 -28.453 -2.736 1 94.62 248 SER B C 1
ATOM 4526 O O . SER B 1 248 ? -19.156 -28.688 -1.604 1 94.62 248 SER B O 1
ATOM 4528 N N . LEU B 1 249 ? -17.516 -28.078 -3.041 1 96.38 249 LEU B N 1
ATOM 4529 C CA . LEU B 1 249 ? -16.578 -27.859 -1.949 1 96.38 249 LEU B CA 1
ATOM 4530 C C . LEU B 1 249 ? -17.047 -26.719 -1.054 1 96.38 249 LEU B C 1
ATOM 4532 O O . LEU B 1 249 ? -16.953 -26.812 0.173 1 96.38 249 LEU B O 1
ATOM 4536 N N . LEU B 1 250 ? -17.594 -25.609 -1.6 1 96.88 250 LEU B N 1
ATOM 4537 C CA . LEU B 1 250 ? -18.078 -24.484 -0.828 1 96.88 250 LEU B CA 1
ATOM 4538 C C . LEU B 1 250 ? -19.25 -24.891 0.059 1 96.88 250 LEU B C 1
ATOM 4540 O O . LEU B 1 250 ? -19.344 -24.469 1.214 1 96.88 250 LEU B O 1
ATOM 4544 N N . VAL B 1 251 ? -20.094 -25.719 -0.472 1 96.5 251 VAL B N 1
ATOM 4545 C CA . VAL B 1 251 ? -21.234 -26.203 0.306 1 96.5 251 VAL B CA 1
ATOM 4546 C C . VAL B 1 251 ? -20.75 -27.094 1.446 1 96.5 251 VAL B C 1
ATOM 4548 O O . VAL B 1 251 ? -21.188 -26.953 2.586 1 96.5 251 VAL B O 1
ATOM 4551 N N . ARG B 1 252 ? -19.828 -27.953 1.104 1 96.25 252 ARG B N 1
ATOM 4552 C CA . ARG B 1 252 ? -19.281 -28.844 2.117 1 96.25 252 ARG B CA 1
ATOM 4553 C C . ARG B 1 252 ? -18.656 -28.062 3.268 1 96.25 252 ARG B C 1
ATOM 4555 O O . ARG B 1 252 ? -18.859 -28.391 4.438 1 96.25 252 ARG B O 1
ATOM 4562 N N . LEU B 1 253 ? -17.953 -27 2.941 1 97.44 253 LEU B N 1
ATOM 4563 C CA . LEU B 1 253 ? -17.188 -26.234 3.934 1 97.44 253 LEU B CA 1
ATOM 4564 C C . LEU B 1 253 ? -18.109 -25.281 4.695 1 97.44 253 LEU B C 1
ATOM 4566 O O . LEU B 1 253 ? -17.969 -25.125 5.91 1 97.44 253 LEU B O 1
ATOM 4570 N N . PHE B 1 254 ? -19.125 -24.703 3.924 1 97.44 254 PHE B N 1
ATOM 4571 C CA . PHE B 1 254 ? -19.75 -23.516 4.496 1 97.44 254 PHE B CA 1
ATOM 4572 C C . PHE B 1 254 ? -21.266 -23.609 4.434 1 97.44 254 PHE B C 1
ATOM 4574 O O . PHE B 1 254 ? -21.953 -22.594 4.391 1 97.44 254 PHE B O 1
ATOM 4581 N N . HIS B 1 255 ? -21.844 -24.75 4.367 1 94.06 255 HIS B N 1
ATOM 4582 C CA . HIS B 1 255 ? -23.281 -24.891 4.188 1 94.06 255 HIS B CA 1
ATOM 4583 C C . HIS B 1 255 ? -24.062 -24.141 5.262 1 94.06 255 HIS B C 1
ATOM 4585 O O . HIS B 1 255 ? -25.109 -23.547 4.988 1 94.06 255 HIS B O 1
ATOM 4591 N N . GLU B 1 256 ? -23.5 -24.047 6.461 1 93.62 256 GLU B N 1
ATOM 4592 C CA . GLU B 1 256 ? -24.203 -23.391 7.57 1 93.62 256 GLU B CA 1
ATOM 4593 C C . GLU B 1 256 ? -24.078 -21.875 7.484 1 93.62 256 GLU B C 1
ATOM 4595 O O . GLU B 1 256 ? -24.812 -21.156 8.172 1 93.62 256 GLU B O 1
ATOM 4600 N N . GLU B 1 257 ? -23.25 -21.438 6.625 1 93.88 257 GLU B N 1
ATOM 4601 C CA . GLU B 1 257 ? -23 -20 6.543 1 93.88 257 GLU B CA 1
ATOM 4602 C C . GLU B 1 257 ? -23.703 -19.391 5.336 1 93.88 257 GLU B C 1
ATOM 4604 O O . GLU B 1 257 ? -23.422 -18.25 4.965 1 93.88 257 GLU B O 1
ATOM 4609 N N . ALA B 1 258 ? -24.562 -20.172 4.598 1 92.5 258 ALA B N 1
ATOM 4610 C CA . ALA B 1 258 ? -25.375 -19.719 3.469 1 92.5 258 ALA B CA 1
ATOM 4611 C C . ALA B 1 258 ? -24.5 -19.141 2.359 1 92.5 258 ALA B C 1
ATOM 4613 O O . ALA B 1 258 ? -24.625 -17.969 2.014 1 92.5 258 ALA B O 1
ATOM 4614 N N . PRO B 1 259 ? -23.688 -19.984 1.794 1 95.31 259 PRO B N 1
ATOM 4615 C CA . PRO B 1 259 ? -22.812 -19.516 0.711 1 95.31 259 PRO B CA 1
ATOM 4616 C C . PRO B 1 259 ? -23.594 -19.141 -0.548 1 95.31 259 PRO B C 1
ATOM 4618 O O . PRO B 1 259 ? -24.531 -19.844 -0.936 1 95.31 259 PRO B O 1
ATOM 4621 N N . ARG B 1 260 ? -23.266 -18 -1.091 1 95 260 ARG B N 1
ATOM 4622 C CA . ARG B 1 260 ? -23.75 -17.516 -2.377 1 95 260 ARG B CA 1
ATOM 4623 C C . ARG B 1 260 ? -22.594 -17.312 -3.359 1 95 260 ARG B C 1
ATOM 4625 O O . ARG B 1 260 ? -21.578 -16.703 -3.018 1 95 260 ARG B O 1
ATOM 4632 N N . VAL B 1 261 ? -22.75 -17.922 -4.531 1 94.75 261 VAL B N 1
ATOM 4633 C CA . VAL B 1 261 ? -21.672 -17.812 -5.512 1 94.75 261 VAL B CA 1
ATOM 4634 C C . VAL B 1 261 ? -22.031 -16.766 -6.566 1 94.75 261 VAL B C 1
ATOM 4636 O O . VAL B 1 261 ? -23.219 -16.469 -6.766 1 94.75 261 VAL B O 1
ATOM 4639 N N . TYR B 1 262 ? -21.047 -16.219 -7.184 1 93.75 262 TYR B N 1
ATOM 4640 C CA . TYR B 1 262 ? -21.188 -15.266 -8.273 1 93.75 262 TYR B CA 1
ATOM 4641 C C . TYR B 1 262 ? -20.594 -15.82 -9.562 1 93.75 262 TYR B C 1
ATOM 4643 O O . TYR B 1 262 ? -20.328 -17.016 -9.672 1 93.75 262 TYR B O 1
ATOM 4651 N N . ASP B 1 263 ? -20.484 -14.969 -10.539 1 92.56 263 ASP B N 1
ATOM 4652 C CA . ASP B 1 263 ? -20.016 -15.438 -11.844 1 92.56 263 ASP B CA 1
ATOM 4653 C C . ASP B 1 263 ? -18.562 -15.875 -11.781 1 92.56 263 ASP B C 1
ATOM 4655 O O . ASP B 1 263 ? -17.703 -15.133 -11.273 1 92.56 263 ASP B O 1
ATOM 4659 N N . PRO B 1 264 ? -18.281 -17.031 -12.25 1 95.44 264 PRO B N 1
ATOM 4660 C CA . PRO B 1 264 ? -16.891 -17.484 -12.289 1 95.44 264 PRO B CA 1
ATOM 4661 C C . PRO B 1 264 ? -16.047 -16.688 -13.281 1 95.44 264 PRO B C 1
ATOM 4663 O O . PRO B 1 264 ? -16.578 -16.156 -14.258 1 95.44 264 PRO B O 1
ATOM 4666 N N . GLN B 1 265 ? -14.797 -16.562 -13.023 1 97 265 GLN B N 1
ATOM 4667 C CA . GLN B 1 265 ? -13.82 -15.922 -13.891 1 97 265 GLN B CA 1
ATOM 4668 C C . GLN B 1 265 ? -12.797 -16.922 -14.406 1 97 265 GLN B C 1
ATOM 4670 O O . GLN B 1 265 ? -11.992 -17.453 -13.641 1 97 265 GLN B O 1
ATOM 4675 N N . ARG B 1 266 ? -12.844 -17.141 -15.688 1 97.38 266 ARG B N 1
ATOM 4676 C CA . ARG B 1 266 ? -11.82 -17.984 -16.297 1 97.38 266 ARG B CA 1
ATOM 4677 C C . ARG B 1 266 ? -10.477 -17.281 -16.344 1 97.38 266 ARG B C 1
ATOM 4679 O O . ARG B 1 266 ? -10.414 -16.047 -16.453 1 97.38 266 ARG B O 1
ATOM 4686 N N . VAL B 1 267 ? -9.414 -18.062 -16.234 1 98.12 267 VAL B N 1
ATOM 4687 C CA . VAL B 1 267 ? -8.062 -17.531 -16.344 1 98.12 267 VAL B CA 1
ATOM 4688 C C . VAL B 1 267 ? -7.266 -18.344 -17.359 1 98.12 267 VAL B C 1
ATOM 4690 O O . VAL B 1 267 ? -7.438 -19.562 -17.469 1 98.12 267 VAL B O 1
ATOM 4693 N N . GLU B 1 268 ? -6.453 -17.719 -18.109 1 98.12 268 GLU B N 1
ATOM 4694 C CA . GLU B 1 268 ? -5.562 -18.359 -19.078 1 98.12 268 GLU B CA 1
ATOM 4695 C C . GLU B 1 268 ? -4.156 -17.766 -19 1 98.12 268 GLU B C 1
ATOM 4697 O O . GLU B 1 268 ? -3.947 -16.719 -18.375 1 98.12 268 GLU B O 1
ATOM 4702 N N . PHE B 1 269 ? -3.281 -18.531 -19.547 1 98.19 269 PHE B N 1
ATOM 4703 C CA . PHE B 1 269 ? -1.933 -18 -19.672 1 98.19 269 PHE B CA 1
ATOM 4704 C C . PHE B 1 269 ? -1.888 -16.875 -20.719 1 98.19 269 PHE B C 1
ATOM 4706 O O . PHE B 1 269 ? -2.49 -16.984 -21.781 1 98.19 269 PHE B O 1
ATOM 4713 N N . GLY B 1 270 ? -1.174 -15.75 -20.344 1 96.88 270 GLY B N 1
ATOM 4714 C CA . GLY B 1 270 ? -1.043 -14.672 -21.312 1 96.88 270 GLY B CA 1
ATOM 4715 C C . GLY B 1 270 ? 0.089 -13.719 -20.984 1 96.88 270 GLY B C 1
ATOM 4716 O O . GLY B 1 270 ? 0.373 -13.453 -19.812 1 96.88 270 GLY B O 1
ATOM 4717 N N . CYS B 1 271 ? 0.718 -13.211 -22.031 1 96.69 271 CYS B N 1
ATOM 4718 C CA . CYS B 1 271 ? 1.809 -12.25 -21.922 1 96.69 271 CYS B CA 1
ATOM 4719 C C . CYS B 1 271 ? 1.589 -11.07 -22.859 1 96.69 271 CYS B C 1
ATOM 4721 O O . CYS B 1 271 ? 0.971 -11.211 -23.906 1 96.69 271 CYS B O 1
ATOM 4723 N N . THR B 1 272 ? 2.102 -9.914 -22.438 1 93.75 272 THR B N 1
ATOM 4724 C CA . THR B 1 272 ? 1.898 -8.719 -23.25 1 93.75 272 THR B CA 1
ATOM 4725 C C . THR B 1 272 ? 3.18 -8.344 -24 1 93.75 272 THR B C 1
ATOM 4727 O O . THR B 1 272 ? 3.271 -7.258 -24.578 1 93.75 272 THR B O 1
ATOM 4730 N N . CYS B 1 273 ? 4.125 -9.18 -23.953 1 94.62 273 CYS B N 1
ATOM 4731 C CA . CYS B 1 273 ? 5.387 -8.844 -24.609 1 94.62 273 CYS B CA 1
ATOM 4732 C C . CYS B 1 273 ? 5.211 -8.742 -26.109 1 94.62 273 CYS B C 1
ATOM 4734 O O . CYS B 1 273 ? 4.352 -9.414 -26.688 1 94.62 273 CYS B O 1
ATOM 4736 N N . SER B 1 274 ? 5.914 -7.805 -26.719 1 95.31 274 SER B N 1
ATOM 4737 C CA . SER B 1 274 ? 5.922 -7.602 -28.156 1 95.31 274 SER B CA 1
ATOM 4738 C C . SER B 1 274 ? 7.25 -7.02 -28.625 1 95.31 274 SER B C 1
ATOM 4740 O O . SER B 1 274 ? 8.055 -6.559 -27.812 1 95.31 274 SER B O 1
ATOM 4742 N N . GLU B 1 275 ? 7.418 -7.113 -29.906 1 94.06 275 GLU B N 1
ATOM 4743 C CA . GLU B 1 275 ? 8.617 -6.523 -30.484 1 94.06 275 GLU B CA 1
ATOM 4744 C C . GLU B 1 275 ? 8.727 -5.043 -30.125 1 94.06 275 GLU B C 1
ATOM 4746 O O . GLU B 1 275 ? 9.797 -4.57 -29.734 1 94.06 275 GLU B O 1
ATOM 4751 N N . ASP B 1 276 ? 7.625 -4.398 -30.234 1 93.94 276 ASP B N 1
ATOM 4752 C CA . ASP B 1 276 ? 7.602 -2.969 -29.953 1 93.94 276 ASP B CA 1
ATOM 4753 C C . ASP B 1 276 ? 7.98 -2.689 -28.5 1 93.94 276 ASP B C 1
ATOM 4755 O O . ASP B 1 276 ? 8.742 -1.762 -28.219 1 93.94 276 ASP B O 1
ATOM 4759 N N . ARG B 1 277 ? 7.426 -3.479 -27.609 1 93.12 277 ARG B N 1
ATOM 4760 C CA . ARG B 1 277 ? 7.707 -3.277 -26.188 1 93.12 277 ARG B CA 1
ATOM 4761 C C . ARG B 1 277 ? 9.172 -3.566 -25.875 1 93.12 277 ARG B C 1
ATOM 4763 O O . ARG B 1 277 ? 9.781 -2.885 -25.047 1 93.12 277 ARG B O 1
ATOM 4770 N N . VAL B 1 278 ? 9.703 -4.555 -26.5 1 93.5 278 VAL B N 1
ATOM 4771 C CA . VAL B 1 278 ? 11.117 -4.863 -26.312 1 93.5 278 VAL B CA 1
ATOM 4772 C C . VAL B 1 278 ? 11.977 -3.715 -26.844 1 93.5 278 VAL B C 1
ATOM 4774 O O . VAL B 1 278 ? 12.938 -3.297 -26.188 1 93.5 278 VAL B O 1
ATOM 4777 N N . ARG B 1 279 ? 11.648 -3.18 -27.984 1 92.56 279 ARG B N 1
ATOM 4778 C CA . ARG B 1 279 ? 12.359 -2.041 -28.547 1 92.56 279 ARG B CA 1
ATOM 4779 C C . ARG B 1 279 ? 12.32 -0.844 -27.594 1 92.56 279 ARG B C 1
ATOM 4781 O O . ARG B 1 279 ? 13.328 -0.151 -27.422 1 92.56 279 ARG B O 1
ATOM 4788 N N . ASP B 1 280 ? 11.195 -0.645 -27.031 1 91.69 280 ASP B N 1
ATOM 4789 C CA . ASP B 1 280 ? 11.039 0.464 -26.094 1 91.69 280 ASP B CA 1
ATOM 4790 C C . ASP B 1 280 ? 11.969 0.31 -24.891 1 91.69 280 ASP B C 1
ATOM 4792 O O . ASP B 1 280 ? 12.555 1.289 -24.438 1 91.69 280 ASP B O 1
ATOM 4796 N N . SER B 1 281 ? 12.078 -0.845 -24.406 1 91.06 281 SER B N 1
ATOM 4797 C CA . SER B 1 281 ? 12.945 -1.096 -23.266 1 91.06 281 SER B CA 1
ATOM 4798 C C . SER B 1 281 ? 14.414 -0.89 -23.625 1 91.06 281 SER B C 1
ATOM 4800 O O . SER B 1 281 ? 15.227 -0.562 -22.75 1 91.06 281 SER B O 1
ATOM 480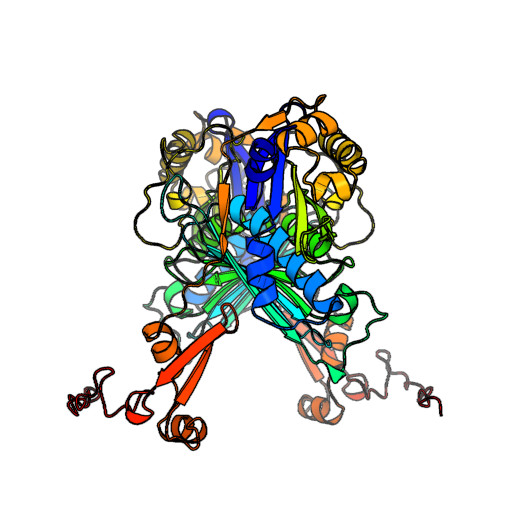2 N N . LEU B 1 282 ? 14.789 -1.004 -24.906 1 92.19 282 LEU B N 1
ATOM 4803 C CA . LEU B 1 282 ? 16.172 -0.89 -25.359 1 92.19 282 LEU B CA 1
ATOM 4804 C C . LEU B 1 282 ? 16.469 0.517 -25.875 1 92.19 282 LEU B C 1
ATOM 4806 O O . LEU B 1 282 ? 17.609 0.824 -26.234 1 92.19 282 LEU B O 1
ATOM 4810 N N . ALA B 1 283 ? 15.453 1.355 -25.797 1 91.94 283 ALA B N 1
ATOM 4811 C CA . ALA B 1 283 ? 15.555 2.686 -26.391 1 91.94 283 ALA B CA 1
ATOM 4812 C C . ALA B 1 283 ? 16.5 3.572 -25.578 1 91.94 283 ALA B C 1
ATOM 4814 O O . ALA B 1 283 ? 17 4.586 -26.094 1 91.94 283 ALA B O 1
ATOM 4815 N N . ILE B 1 284 ? 16.75 3.168 -24.328 1 91.81 284 ILE B N 1
ATOM 4816 C CA . ILE B 1 284 ? 17.531 4.016 -23.438 1 91.81 284 ILE B CA 1
ATOM 4817 C C . ILE B 1 284 ? 19.031 3.719 -23.625 1 91.81 284 ILE B C 1
ATOM 4819 O O . ILE B 1 284 ? 19.875 4.441 -23.094 1 91.81 284 ILE B O 1
ATOM 4823 N N . TYR B 1 285 ? 19.359 2.734 -24.391 1 92.75 285 TYR B N 1
ATOM 4824 C CA . TYR B 1 285 ? 20.75 2.309 -24.5 1 92.75 285 TYR B CA 1
ATOM 4825 C C . TYR B 1 285 ? 21.422 3.008 -25.672 1 92.75 285 TYR B C 1
ATOM 4827 O O . TYR B 1 285 ? 20.781 3.338 -26.672 1 92.75 285 TYR B O 1
ATOM 4835 N N . SER B 1 286 ? 22.734 3.219 -25.5 1 92.75 286 SER B N 1
ATOM 4836 C CA . SER B 1 286 ? 23.562 3.789 -26.562 1 92.75 286 SER B CA 1
ATOM 4837 C C . SER B 1 286 ? 23.938 2.734 -27.594 1 92.75 286 SER B C 1
ATOM 4839 O O . SER B 1 286 ? 23.766 1.537 -27.359 1 92.75 286 SER B O 1
ATOM 4841 N N . ALA B 1 287 ? 24.453 3.299 -28.75 1 91.25 287 ALA B N 1
ATOM 4842 C CA . ALA B 1 287 ? 24.938 2.389 -29.781 1 91.25 287 ALA B CA 1
ATOM 4843 C C . ALA B 1 287 ? 26.078 1.511 -29.25 1 91.25 287 ALA B C 1
ATOM 4845 O O . ALA B 1 287 ? 26.188 0.34 -29.609 1 91.25 287 ALA B O 1
ATOM 4846 N N . LYS B 1 288 ? 26.844 2.113 -28.406 1 93.62 288 LYS B N 1
ATOM 4847 C CA . LYS B 1 288 ? 27.953 1.363 -27.797 1 93.62 288 LYS B CA 1
ATOM 4848 C C . LYS B 1 288 ? 27.422 0.239 -26.906 1 93.62 288 LYS B C 1
ATOM 4850 O O . LYS B 1 288 ? 27.922 -0.888 -26.969 1 93.62 288 LYS B O 1
ATOM 4855 N N . ASP B 1 289 ? 26.438 0.529 -26.109 1 94.38 289 ASP B N 1
ATOM 4856 C CA . ASP B 1 289 ? 25.844 -0.475 -25.234 1 94.38 289 ASP B CA 1
ATOM 4857 C C . ASP B 1 289 ? 25.172 -1.585 -26.047 1 94.38 289 ASP B C 1
ATOM 4859 O O . ASP B 1 289 ? 25.328 -2.768 -25.734 1 94.38 289 ASP B O 1
ATOM 4863 N N . ILE B 1 290 ? 24.562 -1.229 -27.109 1 94.44 290 ILE B N 1
ATOM 4864 C CA . ILE B 1 290 ? 23.859 -2.182 -27.984 1 94.44 290 ILE B CA 1
ATOM 4865 C C . ILE B 1 290 ? 24.891 -3.098 -28.656 1 94.44 290 ILE B C 1
ATOM 4867 O O . ILE B 1 290 ? 24.641 -4.297 -28.812 1 94.44 290 ILE B O 1
ATOM 4871 N N . ALA B 1 291 ? 26 -2.527 -29.062 1 92.88 291 ALA B N 1
ATOM 4872 C CA . ALA B 1 291 ? 27.047 -3.322 -29.688 1 92.88 291 ALA B CA 1
ATOM 4873 C C . ALA B 1 291 ? 27.531 -4.422 -28.75 1 92.88 291 ALA B C 1
ATOM 4875 O O . ALA B 1 291 ? 27.828 -5.535 -29.188 1 92.88 291 ALA B O 1
ATOM 4876 N N . THR B 1 292 ? 27.562 -4.055 -27.453 1 94.44 292 THR B N 1
ATOM 4877 C CA . THR B 1 292 ? 28.016 -5.023 -26.469 1 94.44 292 THR B CA 1
ATOM 4878 C C . THR B 1 292 ? 27 -6.145 -26.297 1 94.44 292 THR B C 1
ATOM 4880 O O . THR B 1 292 ? 27.328 -7.234 -25.828 1 94.44 292 THR B O 1
ATOM 4883 N N . MET B 1 293 ? 25.766 -5.855 -26.703 1 93.94 293 MET B N 1
ATOM 4884 C CA . MET B 1 293 ? 24.688 -6.832 -26.578 1 93.94 293 MET B CA 1
ATOM 4885 C C . MET B 1 293 ? 24.516 -7.617 -27.875 1 93.94 293 MET B C 1
ATOM 4887 O O . MET B 1 293 ? 23.672 -8.523 -27.953 1 93.94 293 MET B O 1
ATOM 4891 N N . THR B 1 294 ? 25.281 -7.281 -28.875 1 94.5 294 THR B N 1
ATOM 4892 C CA . THR B 1 294 ? 25.141 -7.891 -30.203 1 94.5 294 THR B CA 1
ATOM 4893 C C . THR B 1 294 ? 25.844 -9.242 -30.25 1 94.5 294 THR B C 1
ATOM 4895 O O . THR B 1 294 ? 27 -9.359 -29.828 1 94.5 294 THR B O 1
ATOM 4898 N N . THR B 1 295 ? 25.156 -10.219 -30.75 1 94.31 295 THR B N 1
ATOM 4899 C CA . THR B 1 295 ? 25.656 -11.586 -30.828 1 94.31 295 THR B CA 1
ATOM 4900 C C . THR B 1 295 ? 26.672 -11.719 -31.969 1 94.31 295 THR B C 1
ATOM 4902 O O . THR B 1 295 ? 26.859 -10.789 -32.75 1 94.31 295 THR B O 1
ATOM 4905 N N . ASP B 1 296 ? 27.297 -12.914 -32.031 1 93.94 296 ASP B N 1
ATOM 4906 C CA . ASP B 1 296 ? 28.25 -13.203 -33.094 1 93.94 296 ASP B CA 1
ATOM 4907 C C . ASP B 1 296 ? 27.562 -13.18 -34.469 1 93.94 296 ASP B C 1
ATOM 4909 O O . ASP B 1 296 ? 28.203 -12.906 -35.469 1 93.94 296 ASP B O 1
ATOM 4913 N N . GLU B 1 297 ? 26.328 -13.383 -34.469 1 94.31 297 GLU B N 1
ATOM 4914 C CA . GLU B 1 297 ? 25.562 -13.383 -35.719 1 94.31 297 GLU B CA 1
ATOM 4915 C C . GLU B 1 297 ? 25.172 -11.969 -36.094 1 94.31 297 GLU B C 1
ATOM 4917 O O . GLU B 1 297 ? 24.5 -11.773 -37.125 1 94.31 297 GLU B O 1
ATOM 4922 N N . GLY B 1 298 ? 25.547 -11.078 -35.281 1 93.75 298 GLY B N 1
ATOM 4923 C CA . GLY B 1 298 ? 25.297 -9.688 -35.625 1 93.75 298 GLY B CA 1
ATOM 4924 C C . GLY B 1 298 ? 23.906 -9.227 -35.25 1 93.75 298 GLY B C 1
ATOM 4925 O O . GLY B 1 298 ? 23.375 -8.266 -35.812 1 93.75 298 GLY B O 1
ATOM 4926 N N . LEU B 1 299 ? 23.234 -9.969 -34.406 1 95.44 299 LEU B N 1
ATOM 4927 C CA . LEU B 1 299 ? 21.891 -9.633 -34 1 95.44 299 LEU B CA 1
ATOM 4928 C C . LEU B 1 299 ? 21.828 -9.398 -32.5 1 95.44 299 LEU B C 1
ATOM 4930 O O . LEU B 1 299 ? 22.672 -9.898 -31.75 1 95.44 299 LEU B O 1
ATOM 4934 N N . VAL B 1 300 ? 20.922 -8.5 -32.094 1 95.88 300 VAL B N 1
ATOM 4935 C CA . VAL B 1 300 ? 20.578 -8.406 -30.703 1 95.88 300 VAL B CA 1
ATOM 4936 C C . VAL B 1 300 ? 19.375 -9.305 -30.406 1 95.88 300 VAL B C 1
ATOM 4938 O O . VAL B 1 300 ? 18.375 -9.258 -31.109 1 95.88 300 VAL B O 1
ATOM 4941 N N . THR B 1 301 ? 19.531 -10.141 -29.453 1 95.12 301 THR B N 1
ATOM 4942 C CA . THR B 1 301 ? 18.438 -11.031 -29.094 1 95.12 301 THR B CA 1
ATOM 4943 C C . THR B 1 301 ? 17.906 -10.711 -27.688 1 95.12 301 THR B C 1
ATOM 4945 O O . THR B 1 301 ? 18.656 -10.242 -26.828 1 95.12 301 THR B O 1
ATOM 4948 N N . ALA B 1 302 ? 16.609 -10.82 -27.5 1 93.69 302 ALA B N 1
ATOM 4949 C CA . ALA B 1 302 ? 15.953 -10.648 -26.203 1 93.69 302 ALA B CA 1
ATOM 4950 C C . ALA B 1 302 ? 14.938 -11.758 -25.953 1 93.69 302 ALA B C 1
ATOM 4952 O O . ALA B 1 302 ? 14.188 -12.125 -26.859 1 93.69 302 ALA B O 1
ATOM 4953 N N . ASP B 1 303 ? 14.961 -12.352 -24.828 1 93.94 303 ASP B N 1
ATOM 4954 C CA . ASP B 1 303 ? 14.008 -13.391 -24.438 1 93.94 303 ASP B CA 1
ATOM 4955 C C . ASP B 1 303 ? 13.062 -12.891 -23.344 1 93.94 303 ASP B C 1
ATOM 4957 O O . ASP B 1 303 ? 13.516 -12.32 -22.344 1 93.94 303 ASP B O 1
ATOM 4961 N N . CYS B 1 304 ? 11.789 -13.094 -23.547 1 96.06 304 CYS B N 1
ATOM 4962 C CA . CYS B 1 304 ? 10.852 -12.781 -22.469 1 96.06 304 CYS B CA 1
ATOM 4963 C C . CYS B 1 304 ? 10.914 -13.828 -21.375 1 96.06 304 CYS B C 1
ATOM 4965 O O . CYS B 1 304 ? 10.68 -15.008 -21.609 1 96.06 304 CYS B O 1
ATOM 4967 N N . GLN B 1 305 ? 11.117 -13.438 -20.203 1 94.69 305 GLN B N 1
ATOM 4968 C CA . GLN B 1 305 ? 11.266 -14.367 -19.078 1 94.69 305 GLN B CA 1
ATOM 4969 C C . GLN B 1 305 ? 9.914 -14.93 -18.656 1 94.69 305 GLN B C 1
ATOM 4971 O O . GLN B 1 305 ? 9.859 -15.93 -17.922 1 94.69 305 GLN B O 1
ATOM 4976 N N . PHE B 1 306 ? 8.844 -14.383 -19.141 1 96.88 306 PHE B N 1
ATOM 4977 C CA . PHE B 1 306 ? 7.52 -14.82 -18.719 1 96.88 306 PHE B CA 1
ATOM 4978 C C . PHE B 1 306 ? 6.969 -15.883 -19.656 1 96.88 306 PHE B C 1
ATOM 4980 O O . PHE B 1 306 ? 6.402 -16.875 -19.219 1 96.88 306 PHE B O 1
ATOM 4987 N N . CYS B 1 307 ? 7.137 -15.633 -20.953 1 96.5 307 CYS B N 1
ATOM 4988 C CA . CYS B 1 307 ? 6.457 -16.531 -21.891 1 96.5 307 CYS B CA 1
ATOM 4989 C C . CYS B 1 307 ? 7.457 -17.266 -22.766 1 96.5 307 CYS B C 1
ATOM 4991 O O . CYS B 1 307 ? 7.078 -18.141 -23.547 1 96.5 307 CYS B O 1
ATOM 4993 N N . GLY B 1 308 ? 8.688 -16.891 -22.688 1 93.81 308 GLY B N 1
ATOM 4994 C CA . GLY B 1 308 ? 9.719 -17.609 -23.422 1 93.81 308 GLY B CA 1
ATOM 4995 C C . GLY B 1 308 ? 9.859 -17.156 -24.859 1 93.81 308 GLY B C 1
ATOM 4996 O O . GLY B 1 308 ? 10.68 -17.688 -25.609 1 93.81 308 GLY B O 1
ATOM 4997 N N . ALA B 1 309 ? 9.078 -16.109 -25.234 1 95.19 309 ALA B N 1
ATOM 4998 C CA . ALA B 1 309 ? 9.195 -15.578 -26.594 1 95.19 309 ALA B CA 1
ATOM 4999 C C . ALA B 1 309 ? 10.609 -15.062 -26.859 1 95.19 309 ALA B C 1
ATOM 5001 O O . ALA B 1 309 ? 11.242 -14.484 -25.969 1 95.19 309 ALA B O 1
ATOM 5002 N N . HIS B 1 310 ? 11.07 -15.305 -28.078 1 95.56 310 HIS B N 1
ATOM 5003 C CA . HIS B 1 310 ? 12.406 -14.898 -28.516 1 95.56 310 HIS B CA 1
ATOM 5004 C C . HIS B 1 310 ? 12.32 -13.836 -29.594 1 95.56 310 HIS B C 1
ATOM 5006 O O . HIS B 1 310 ? 11.625 -14.016 -30.594 1 95.56 310 HIS B O 1
ATOM 5012 N N . TYR B 1 311 ? 13.008 -12.742 -29.328 1 96 311 TYR B N 1
ATOM 5013 C CA . TYR B 1 311 ? 13.008 -11.633 -30.281 1 96 311 TYR B CA 1
ATOM 5014 C C . TYR B 1 311 ? 14.406 -11.391 -30.828 1 96 311 TYR B C 1
ATOM 5016 O O . TYR B 1 311 ? 15.398 -11.5 -30.094 1 96 311 TYR B O 1
ATOM 5024 N N . ARG B 1 312 ? 14.492 -11.055 -32.094 1 95.31 312 ARG B N 1
ATOM 5025 C CA . ARG B 1 312 ? 15.734 -10.742 -32.781 1 95.31 312 ARG B CA 1
ATOM 5026 C C . ARG B 1 312 ? 15.656 -9.383 -33.469 1 95.31 312 ARG B C 1
ATOM 5028 O O . ARG B 1 312 ? 14.672 -9.086 -34.156 1 95.31 312 ARG B O 1
ATOM 5035 N N . PHE B 1 313 ? 16.719 -8.641 -33.281 1 95.25 313 PHE B N 1
ATOM 5036 C CA . PHE B 1 313 ? 16.719 -7.281 -33.812 1 95.25 313 PHE B CA 1
ATOM 5037 C C . PHE B 1 313 ? 18.031 -6.969 -34.5 1 95.25 313 PHE B C 1
ATOM 5039 O O . PHE B 1 313 ? 19.094 -7.465 -34.094 1 95.25 313 PHE B O 1
ATOM 5046 N N . ASP B 1 314 ? 17.859 -6.141 -35.469 1 94.25 314 ASP B N 1
ATOM 5047 C CA . ASP B 1 314 ? 19.031 -5.465 -36.031 1 94.25 314 ASP B CA 1
ATOM 5048 C C . ASP B 1 314 ? 19.547 -4.402 -35.062 1 94.25 314 ASP B C 1
ATOM 5050 O O . ASP B 1 314 ? 18.844 -3.453 -34.719 1 94.25 314 ASP B O 1
ATOM 5054 N N . PRO B 1 315 ? 20.781 -4.566 -34.688 1 94.81 315 PRO B N 1
ATOM 5055 C CA . PRO B 1 315 ? 21.328 -3.588 -33.719 1 94.81 315 PRO B CA 1
ATOM 5056 C C . PRO B 1 315 ? 21.188 -2.148 -34.219 1 94.81 315 PRO B C 1
ATOM 5058 O O . PRO B 1 315 ? 21.016 -1.232 -33.406 1 94.81 315 PRO B O 1
ATOM 5061 N N . ALA B 1 316 ? 21.234 -1.988 -35.438 1 93.31 316 ALA B N 1
ATOM 5062 C CA . ALA B 1 316 ? 21.156 -0.649 -36.031 1 93.31 316 ALA B CA 1
ATOM 5063 C C . ALA B 1 316 ? 19.766 -0.045 -35.812 1 93.31 316 ALA B C 1
ATOM 5065 O O . ALA B 1 316 ? 19.578 1.163 -36 1 93.31 316 ALA B O 1
ATOM 5066 N N . SER B 1 317 ? 18.844 -0.881 -35.5 1 94.06 317 SER B N 1
ATOM 5067 C CA . SER B 1 317 ? 17.469 -0.418 -35.344 1 94.06 317 SER B CA 1
ATOM 5068 C C . SER B 1 317 ? 17.141 -0.145 -33.875 1 94.06 317 SER B C 1
ATOM 5070 O O . SER B 1 317 ? 16 0.17 -33.531 1 94.06 317 SER B O 1
ATOM 5072 N N . LEU B 1 318 ? 18.062 -0.296 -33 1 94.69 318 LEU B N 1
ATOM 5073 C CA . LEU B 1 318 ? 17.812 -0.223 -31.562 1 94.69 318 LEU B CA 1
ATOM 5074 C C . LEU B 1 318 ? 18.5 0.989 -30.938 1 94.69 318 LEU B C 1
ATOM 5076 O O . LEU B 1 318 ? 19.469 1.508 -31.5 1 94.69 318 LEU B O 1
ATOM 5080 N N . GLY B 1 319 ? 17.938 1.421 -29.781 1 90.62 319 GLY B N 1
ATOM 5081 C CA . GLY B 1 319 ? 18.578 2.477 -29 1 90.62 319 GLY B CA 1
ATOM 5082 C C . GLY B 1 319 ? 18.203 3.869 -29.484 1 90.62 319 GLY B C 1
ATOM 5083 O O . GLY B 1 319 ? 17.5 4.023 -30.469 1 90.62 319 GLY B O 1
ATOM 5084 N N . PHE B 1 320 ? 18.719 4.855 -28.672 1 89.56 320 PHE B N 1
ATOM 5085 C CA . PHE B 1 320 ? 18.328 6.219 -29.031 1 89.56 320 PHE B CA 1
ATOM 5086 C C . PHE B 1 320 ? 19.188 6.746 -30.172 1 89.56 320 PHE B C 1
ATOM 5088 O O . PHE B 1 320 ? 18.906 7.816 -30.719 1 89.56 320 PHE B O 1
ATOM 5095 N N . GLU B 1 321 ? 20.156 5.969 -30.594 1 88.19 321 GLU B N 1
ATOM 5096 C CA . GLU B 1 321 ? 20.984 6.34 -31.75 1 88.19 321 GLU B CA 1
ATOM 5097 C C . GLU B 1 321 ? 20.703 5.426 -32.938 1 88.19 321 GLU B C 1
ATOM 5099 O O . GLU B 1 321 ? 21.578 5.223 -33.781 1 88.19 321 GLU B O 1
ATOM 5104 N N . ALA B 1 322 ? 19.547 4.918 -32.969 1 91.25 322 ALA B N 1
ATOM 5105 C CA . ALA B 1 322 ? 19.203 3.996 -34.062 1 91.25 322 ALA B CA 1
ATOM 5106 C C . ALA B 1 322 ? 19.312 4.672 -35.406 1 91.25 322 ALA B C 1
ATOM 5108 O O . ALA B 1 322 ? 18.953 5.84 -35.562 1 91.25 322 ALA B O 1
ATOM 5109 N N . THR B 1 323 ? 19.844 3.979 -36.375 1 90.19 323 THR B N 1
ATOM 5110 C CA . THR B 1 323 ? 20.062 4.535 -37.719 1 90.19 323 THR B CA 1
ATOM 5111 C C . THR B 1 323 ? 19.109 3.928 -38.719 1 90.19 323 THR B C 1
ATOM 5113 O O . THR B 1 323 ? 18.984 4.422 -39.844 1 90.19 323 THR B O 1
ATOM 5116 N N . VAL B 1 324 ? 18.453 2.881 -38.344 1 90.75 324 VAL B N 1
ATOM 5117 C CA . VAL B 1 324 ? 17.5 2.213 -39.219 1 90.75 324 VAL B CA 1
ATOM 5118 C C . VAL B 1 324 ? 16.172 2.033 -38.531 1 90.75 324 VAL B C 1
ATOM 5120 O O . VAL B 1 324 ? 16.125 1.855 -37.312 1 90.75 324 VAL B O 1
ATOM 5123 N N . ASN B 1 325 ? 15.094 2.211 -39.281 1 88.44 325 ASN B N 1
ATOM 5124 C CA . ASN B 1 325 ? 13.766 1.942 -38.719 1 88.44 325 ASN B CA 1
ATOM 5125 C C . ASN B 1 325 ? 13.531 0.447 -38.531 1 88.44 325 ASN B C 1
ATOM 5127 O O . ASN B 1 325 ? 14.258 -0.377 -39.094 1 88.44 325 ASN B O 1
ATOM 5131 N N . PRO B 1 326 ? 12.508 0.029 -37.844 1 86.75 326 PRO B N 1
ATOM 5132 C CA . PRO B 1 326 ? 12.211 -1.389 -37.625 1 86.75 326 PRO B CA 1
ATOM 5133 C C . PRO B 1 326 ? 11.961 -2.148 -38.938 1 86.75 326 PRO B C 1
ATOM 5135 O O . PRO B 1 326 ? 12.211 -3.355 -39 1 86.75 326 PRO B O 1
ATOM 5138 N N . ASP B 1 327 ? 11.578 -1.487 -39.969 1 86.62 327 ASP B N 1
ATOM 5139 C CA . ASP B 1 327 ? 11.289 -2.137 -41.25 1 86.62 327 ASP B CA 1
ATOM 5140 C C . ASP B 1 327 ? 12.531 -2.209 -42.125 1 86.62 327 ASP B C 1
ATOM 5142 O O . ASP B 1 327 ? 12.477 -2.701 -43.25 1 86.62 327 ASP B O 1
ATOM 5146 N N . GLY B 1 328 ? 13.562 -1.699 -41.688 1 84.88 328 GLY B N 1
ATOM 5147 C CA . GLY B 1 328 ? 14.82 -1.821 -42.406 1 84.88 328 GLY B CA 1
ATOM 5148 C C . GLY B 1 328 ? 15.195 -0.571 -43.188 1 84.88 328 GLY B C 1
ATOM 5149 O O . GLY B 1 328 ? 16.297 -0.477 -43.75 1 84.88 328 GLY B O 1
ATOM 5150 N N . THR B 1 329 ? 14.273 0.363 -43.219 1 87.81 329 THR B N 1
ATOM 5151 C CA . THR B 1 329 ? 14.539 1.585 -43.969 1 87.81 329 THR B CA 1
ATOM 5152 C C . THR B 1 329 ? 15.398 2.547 -43.156 1 87.81 329 THR B C 1
ATOM 5154 O O . THR B 1 329 ? 15.336 2.547 -41.906 1 87.81 329 THR B O 1
ATOM 5157 N N . PRO B 1 330 ? 16.25 3.27 -43.906 1 87 330 PRO B N 1
ATOM 5158 C CA . PRO B 1 330 ? 17.109 4.215 -43.188 1 87 330 PRO B CA 1
ATOM 5159 C C . PRO B 1 330 ? 16.312 5.293 -42.438 1 87 330 PRO B C 1
ATOM 5161 O O . PRO B 1 330 ? 15.297 5.77 -42.938 1 87 330 PRO B O 1
ATOM 5164 N N . ARG B 1 331 ? 16.578 5.438 -41.25 1 81.38 331 ARG B N 1
ATOM 5165 C CA . ARG B 1 331 ? 15.969 6.52 -40.469 1 81.38 331 ARG B CA 1
ATOM 5166 C C . ARG B 1 331 ? 16.469 7.879 -40.938 1 81.38 331 ARG B C 1
ATOM 5168 O O . ARG B 1 331 ? 17.672 8.047 -41.219 1 81.38 331 ARG B O 1
ATOM 5175 N N . ASP B 1 332 ? 15.586 8.695 -41.562 1 66.38 332 ASP B N 1
ATOM 5176 C CA . ASP B 1 332 ? 16.016 10.031 -41.969 1 66.38 332 ASP B CA 1
ATOM 5177 C C . ASP B 1 332 ? 16.703 10.758 -40.812 1 66.38 332 ASP B C 1
ATOM 5179 O O . ASP B 1 332 ? 16.25 10.68 -39.656 1 66.38 332 ASP B O 1
ATOM 5183 N N . LYS B 1 333 ? 17.969 10.891 -40.906 1 54.16 333 LYS B N 1
ATOM 5184 C CA . LYS B 1 333 ? 18.594 11.781 -39.938 1 54.16 333 LYS B CA 1
ATOM 5185 C C . LYS B 1 333 ? 17.703 12.992 -39.656 1 54.16 333 LYS B C 1
ATOM 5187 O O . LYS B 1 333 ? 17.688 13.953 -40.406 1 54.16 333 LYS B O 1
ATOM 5192 N N . GLY B 1 334 ? 16.453 12.812 -39.562 1 41.38 334 GLY B N 1
ATOM 5193 C CA . GLY B 1 334 ? 15.773 14.07 -39.281 1 41.38 334 GLY B CA 1
ATOM 5194 C C . GLY B 1 334 ? 16.594 15.023 -38.438 1 41.38 334 GLY B C 1
ATOM 5195 O O . GLY B 1 334 ? 17.672 14.656 -37.938 1 41.38 334 GLY B O 1
ATOM 5196 N N . GLU B 1 335 ? 15.672 16.203 -37.844 1 38.03 335 GLU B N 1
ATOM 5197 C CA . GLU B 1 335 ? 15.773 17.484 -37.156 1 38.03 335 GLU B CA 1
ATOM 5198 C C . GLU B 1 335 ? 16.531 17.328 -35.844 1 38.03 335 GLU B C 1
ATOM 5200 O O . GLU B 1 335 ? 16.109 16.594 -34.938 1 38.03 335 GLU B O 1
ATOM 5205 N N . GLU B 1 336 ? 17.797 17.391 -35.844 1 37.41 336 GLU B N 1
ATOM 5206 C CA . GLU B 1 336 ? 18.453 18.047 -34.719 1 37.41 336 GLU B CA 1
ATOM 5207 C C . GLU B 1 336 ? 17.516 19.047 -34.031 1 37.41 336 GLU B C 1
ATOM 5209 O O . GLU B 1 336 ? 17.062 20.016 -34.656 1 37.41 336 GLU B O 1
ATOM 5214 N N . THR B 1 337 ? 16.562 18.719 -33.344 1 35.28 337 THR B N 1
ATOM 5215 C CA . THR B 1 337 ? 16.016 19.766 -32.469 1 35.28 337 THR B CA 1
ATOM 5216 C C . THR B 1 337 ? 17.109 20.734 -32.031 1 35.28 337 THR B C 1
ATOM 5218 O O . THR B 1 337 ? 18 20.344 -31.281 1 35.28 337 THR B O 1
ATOM 5221 N N . ARG B 1 338 ? 17.484 21.797 -32.812 1 31.33 338 ARG B N 1
ATOM 5222 C CA . ARG B 1 338 ? 18.234 22.969 -32.406 1 31.33 338 ARG B CA 1
ATOM 5223 C C . ARG B 1 338 ? 17.766 23.453 -31.047 1 31.33 338 ARG B C 1
ATOM 5225 O O . ARG B 1 338 ? 16.562 23.656 -30.828 1 31.33 338 ARG B O 1
ATOM 5232 N N . PRO B 1 339 ? 18.578 23.281 -30.016 1 32.59 339 PRO B N 1
ATOM 5233 C CA . PRO B 1 339 ? 18.234 24.125 -28.875 1 32.59 339 PRO B CA 1
ATOM 5234 C C . PRO B 1 339 ? 17.859 25.547 -29.281 1 32.59 339 PRO B C 1
ATOM 5236 O O . PRO B 1 339 ? 18.328 26.047 -30.312 1 32.59 339 PRO B O 1
ATOM 5239 N N . ASN B 1 340 ? 16.594 25.984 -29.344 1 26.38 340 ASN B N 1
ATOM 5240 C CA . ASN B 1 340 ? 16.469 27.422 -29.484 1 26.38 340 ASN B CA 1
ATOM 5241 C C . ASN B 1 340 ? 17.656 28.156 -28.875 1 26.38 340 ASN B C 1
ATOM 5243 O O . ASN B 1 340 ? 18.062 27.859 -27.75 1 26.38 340 ASN B O 1
ATOM 5247 N N . ASP B 1 341 ? 18.438 29.047 -29.641 1 23.19 341 ASP B N 1
ATOM 5248 C CA . ASP B 1 341 ? 19.172 30.203 -29.172 1 23.19 341 ASP B CA 1
ATOM 5249 C C . ASP B 1 341 ? 18.375 30.969 -28.109 1 23.19 341 ASP B C 1
ATOM 5251 O O . ASP B 1 341 ? 17.172 31.203 -28.297 1 23.19 341 ASP B O 1
#

Foldseek 3Di:
DDPVQLVPQEQWKWWKALQQLQKTKIKHKYFQQLQLQPVLDDDDPLVSVQQQVLQQVQVGVVVVDPAQFKKKKWQAADFQWGIKIKMWTDAPDPPGFIAMWIFTDGHPVRDDPPDHSLVRRHKDKIKMWGDRPDDHIDIDIDISDDRGPQQRVQLRCCPVVVKGKGKDKAKDFDDDVVDPTTIMMIMMMMIRDDDPPPPPAAAPDPDPSCGSNRSQYHPRSPSVVLLVVLVVPDDNDQGRDSPHDPVRVCCSSRVVSPMDIDDMHGYHHDDDDDPVVVQVVQQADDLVRLVVQADPVQWRWDADRTNGDIDIAHSLCHYVNRQAPRVGHGDPPDDPPPPDD/DDPVQLVPQEQWKWWKALQQLQKTKIKHKYFQQLQLQPVLDDDDPLVSVQQQVLQQVQVGVVVVDPAQFKKKKWQAADFQWGIKIKMWTDAPDPPGFIAMWIFTDGHPVRDDPPDHSLVRRHKDKIKMWGDRPDDHIDIDIDISDDRGPQQRVQLRCCPVVVKGKGKDKAKDFDDDVVDHTTIMMMMMMMIRDDDPPPPPAAQPDDDPSCGSSRSQHHPRSPSVVLLVVLVVPDDNDQGRDSPHDPVRVCCNSRVVSPMDIDDMHGYHHDDDDDPVVVQVVQQADDLVRLVVQADPVQWRWDADRTNGDIDIAHSLCHYVNRQAPRVGHGDPPDDPPPPDD

Secondary structure (DSSP, 8-state):
--HHHHHTTTTEEEEEEETTTTEEEEEEEESHHHHHHHHTS---HHHHHHHHHHHHHHHHHHHHS--SSEEEEEEEESSSEEEEEEEEEPPSSTTPPEEEEEEEEE-GGG--TTS-TGGGT-SEEEEEEEE-SSSSPEEEEEES-TTSHHHHHHHHHHHHT---EEEEEEEEEEE-TTS-EEEEEEEEEEEEPPP-TT--------SSS--TTTT--SS--HHHHHHHHHHTT--HHHHH-SSS-HHHHHHHHHGGG-EEE---EEEEE-----HHHHHHHHTTS-HHHHHHTB-TTS-EEEE-TTT--EEEE-GGGSSTT--B-TTS-B-----------/--HHHHHTTTTEEEEEEETTTTEEEEEEEESHHHHHHHHTS---HHHHHHHHHHHHHHHHHHHHS--SSEEEEEEEESSSEEEEEEEEEPPSSTTPPEEEEEEEEE-GGG--TTS-TGGGT-SEEEEEEEE-SSSSPEEEEEES-TTSHHHHHHHHHHHHT---EEEEEEEEEEE-TTS-EEEEEEEEEEEEPPP-TT--------SSS--TTTT--SS--HHHHHHHHHHTT--HHHHH-SSS-HHHHHHHHHGGG-EEE---EEEEE-----HHHHHHHHTTS-HHHHHHTB-TTS-EEEE-TTT--EEEE-GGGSSTT--B-TTS-B-----------

Nearest PDB structures (foldseek):
  3m7m-assembly1_X  TM=9.252E-01  e=4.936E-19  Escherichia coli K-12
  1vq0-assembly1_B  TM=8.515E-01  e=2.796E-20  Thermotoga maritima
  1vzy-assembly1_A  TM=7.619E-01  e=4.574E-18  Bacillus subtilis subsp. subtilis str. 168
  1hw7-assembly1_A-2  TM=7.062E-01  e=2.546E-18  Escherichia coli
  1i7f-assembly1_A-2  TM=6.899E-01  e=1.238E-17  Escherichia coli

Organism: NCBI:txid2306993

Radius of gyration: 28.29 Å; Cα contacts (8 Å, |Δi|>4): 1457; chains: 2; bounding box: 6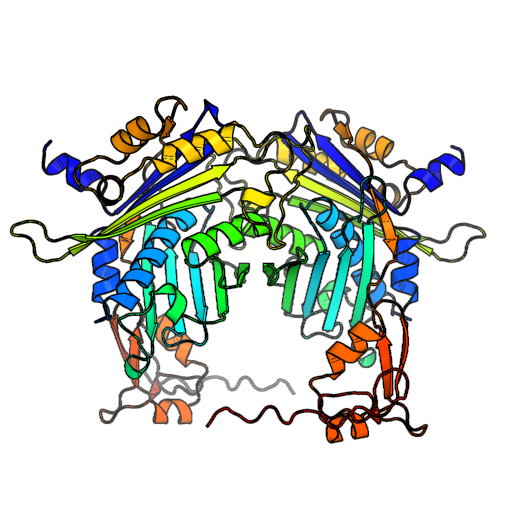8×84×76 Å

InterPro domains:
  IPR000397 Heat shock protein Hsp33 [PF01430] (11-314)
  IPR000397 Heat shock protein Hsp33 [PIRSF005261] (12-318)
  IPR000397 Heat shock protein Hsp33 [PTHR30111] (7-318)
  IPR000397 Heat shock protein Hsp33 [cd00498] (13-314)
  IPR016153 Heat shock protein Hsp33, N-terminal [G3DSA:3.55.30.10] (6-194)
  IPR016153 Heat shock protein Hsp33, N-terminal [SSF64397] (13-276)
  IPR016154 Heat shock protein Hsp33, C-terminal [G3DSA:3.90.1280.10] (267-320)
  IPR016154 Heat shock protein Hsp33, C-terminal [SSF118352] (266-318)
  IPR023212 Heat shock protein Hsp33, helix hairpin bin domain superfamily [G3DSA:1.10.287.480] (218-266)

Solvent-accessible surface area (backbone atoms only — not comparable to full-atom values): 36344 Å² total; per-residue (Å²): 134,58,73,70,64,49,63,68,48,52,22,24,39,36,39,35,32,25,68,73,42,49,28,36,35,33,38,34,25,35,27,69,34,48,40,56,35,53,64,52,48,90,62,54,70,56,54,45,52,51,52,50,52,46,46,52,50,36,53,54,52,41,71,71,44,96,60,68,28,34,33,34,42,41,36,39,24,74,32,34,38,35,34,40,39,29,37,23,33,43,42,90,47,92,90,45,52,24,28,36,35,31,37,74,45,66,41,79,89,61,56,56,91,86,53,59,53,56,70,37,23,45,63,43,36,39,30,43,33,46,32,41,79,22,80,72,47,38,38,37,37,28,46,61,45,80,79,36,71,55,43,30,51,20,36,41,34,21,64,70,58,66,29,41,34,47,67,50,76,31,69,46,79,40,72,46,92,98,44,69,78,41,51,28,25,10,33,36,39,42,32,51,53,85,71,78,76,83,74,82,60,63,48,74,63,82,79,41,47,56,40,32,67,33,76,46,20,28,80,56,55,62,38,56,56,50,55,50,57,36,56,67,68,63,49,58,66,56,40,37,39,65,88,44,49,70,70,57,48,49,42,71,51,32,56,91,30,51,69,44,74,55,77,68,42,42,46,35,64,49,77,85,82,43,72,68,58,53,48,58,71,41,33,82,35,46,59,68,58,46,56,73,53,37,42,96,85,59,33,28,70,51,69,42,79,46,71,55,50,76,44,78,39,58,54,52,44,38,25,71,65,40,52,26,38,91,86,67,46,73,43,72,81,61,80,74,78,67,73,82,131,133,59,74,70,64,47,62,68,47,52,20,24,37,36,37,34,32,25,68,73,41,50,30,36,35,33,37,35,24,34,26,70,34,48,38,56,33,54,65,54,47,90,64,54,70,56,54,44,50,52,52,51,52,47,46,52,51,36,53,55,51,41,70,71,45,97,60,69,29,35,32,33,43,42,36,38,24,75,33,32,37,35,36,39,39,27,39,24,33,42,41,90,47,92,91,46,51,25,27,36,34,32,38,72,46,66,41,79,87,61,57,56,92,86,54,62,52,57,70,37,24,45,62,43,36,39,30,43,34,45,31,38,79,24,81,71,48,36,38,38,38,30,47,60,45,81,80,36,70,56,42,30,52,21,35,41,34,21,64,70,57,65,27,41,34,48,65,50,76,30,70,45,79,40,73,48,91,97,44,72,80,40,49,30,26,10,31,39,40,40,32,51,53,84,70,80,76,82,74,86,52,64,45,81,63,82,82,38,48,56,39,32,69,32,76,45,16,46,78,54,55,60,37,57,56,49,54,49,55,36,56,67,69,63,49,55,64,57,41,39,39,64,88,45,50,69,71,58,49,48,44,71,51,32,55,90,29,50,66,43,75,55,77,66,41,44,46,36,64,49,77,85,81,43,72,67,59,54,48,58,71,39,33,83,36,46,60,70,58,44,56,73,55,36,44,95,85,59,32,29,69,49,68,40,78,46,72,55,50,77,45,81,38,56,54,52,43,39,24,72,64,39,50,25,37,92,87,67,45,72,46,73,82,65,81,73,76,66,74,80,130

pLDDT: mean 86.39, std 19.49, range [23.19, 98.81]